Protein 4OH4 (pdb70)

Foldseek 3Di:
DDDDQDDFDDQVPDQAADADDVVQVCVQCVNVDPVQWDADDDQFTWGWGAGPVRFTKIKTKGDFDPPDDDQLLVLCCVALNRDDGPQAWHFRYWYDDDRITMTITRDAVQQFQLCVLAVDAEDVLLLQALLSNLSQLLCQAPVDAQHKDQQEDARNQWGAHDSGHTHGDRSSPMDGHHPVDFDAPQDYDPLQAQPVVVVPTHDSLRVLQSSLSNLLCSFQSDDQADDPQQVVHGSVRNLVVVVVPPNLNSGHPVHCVVDVVCSVLSVLSNVLSVLSNDNDSVSRDGSVVSSVSSVVSVD/DDDDLDDDDAAADEDEVVQVCVFCVNVDPVQWDDDDPFFTKGFGAGPVGQTKIKTKGPDPLLQVLCCVPLRGDDDPQAWHFHYWYDDDRTTMTITRDAVQQWQCSVLCVDQAPVLLLQQLLSNLSQLCCQQPVDAQHKDQQEDARNQWGQHPPRHTHGHRSSPIDGHGPVDFAAPHGYDPLQAQPVSVVGTHDSLSVLQSSLSRLLCSFQSDDQDDDVQQPHHGSVSNQVVCVVPPNLVSGHVVNCVVDVPCSVLSVLSNVLSVLSNDSPSVRRDHSVVSSVSSVVSVD/DVVVVVVVVVVVVVVD/DVVVVVVVVVVVVVVD

Structure (mmCIF, N/CA/C/O backbone):
data_4OH4
#
_entry.id   4OH4
#
_cell.length_a   62.915
_cell.length_b   80.139
_cell.length_c   79.623
_cell.angle_alpha   90.00
_cell.angle_beta   108.86
_cell.angle_gamma   90.00
#
_symmetry.space_group_name_H-M   'P 1 21 1'
#
loop_
_entity.id
_entity.type
_entity.pdbx_description
1 polymer 'Protein BRASSINOSTEROID INSENSITIVE 1'
2 polymer 'BRI1 kinase inhibitor 1'
3 non-polymer 'PHOSPHOAMINOPHOSPHONIC ACID-ADENYLATE ESTER'
4 water water
#
loop_
_atom_site.group_PDB
_atom_site.id
_atom_site.type_symbol
_atom_site.label_atom_id
_atom_site.label_alt_id
_atom_site.label_comp_id
_atom_site.label_asym_id
_atom_site.label_entity_id
_atom_site.label_seq_id
_atom_site.pdbx_PDB_ins_code
_atom_site.Cartn_x
_atom_site.Cartn_y
_atom_site.Cartn_z
_atom_site.occupancy
_atom_site.B_iso_or_equiv
_atom_site.auth_seq_id
_atom_site.auth_comp_id
_atom_site.auth_asym_id
_atom_site.auth_atom_id
_atom_site.pdbx_PDB_model_num
ATOM 1 N N . ASP A 1 13 ? -40.829 -5.838 85.915 1.00 66.90 852 ASP A N 1
ATOM 2 C CA . ASP A 1 13 ? -40.811 -4.376 85.863 1.00 68.48 852 ASP A CA 1
ATOM 3 C C . ASP A 1 13 ? -39.376 -3.805 85.850 1.00 63.60 852 ASP A C 1
ATOM 4 O O . ASP A 1 13 ? -38.706 -3.711 86.879 1.00 62.23 852 ASP A O 1
ATOM 9 N N . LEU A 1 14 ? -38.936 -3.401 84.666 1.00 45.98 853 LEU A N 1
ATOM 10 C CA . LEU A 1 14 ? -37.534 -3.190 84.386 1.00 39.91 853 LEU A CA 1
ATOM 11 C C . LEU A 1 14 ? -36.967 -1.946 85.049 1.00 41.38 853 LEU A C 1
ATOM 12 O O . LEU A 1 14 ? -37.435 -0.831 84.808 1.00 42.48 853 LEU A O 1
ATOM 17 N N . GLU A 1 15 ? -35.959 -2.149 85.893 1.00 39.12 854 GLU A N 1
ATOM 18 C CA . GLU A 1 15 ? -35.323 -1.043 86.599 1.00 39.44 854 GLU A CA 1
ATOM 19 C C . GLU A 1 15 ? -33.883 -0.808 86.134 1.00 35.56 854 GLU A C 1
ATOM 20 O O . GLU A 1 15 ? -33.106 -1.744 85.963 1.00 33.32 854 GLU A O 1
ATOM 26 N N . VAL A 1 16 ? -33.540 0.452 85.925 1.00 27.50 855 VAL A N 1
ATOM 27 C CA . VAL A 1 16 ? -32.162 0.834 85.668 1.00 24.79 855 VAL A CA 1
ATOM 28 C C . VAL A 1 16 ? -31.521 1.215 86.982 1.00 23.61 855 VAL A C 1
ATOM 29 O O . VAL A 1 16 ? -31.940 2.180 87.623 1.00 26.55 855 VAL A O 1
ATOM 33 N N . LEU A 1 17 ? -30.501 0.458 87.374 1.00 23.72 856 LEU A N 1
ATOM 34 C CA . LEU A 1 17 ? -29.956 0.531 88.728 1.00 22.82 856 LEU A CA 1
ATOM 35 C C . LEU A 1 17 ? -29.269 1.824 89.061 1.00 23.28 856 LEU A C 1
ATOM 36 O O . LEU A 1 17 ? -29.505 2.393 90.119 1.00 23.39 856 LEU A O 1
ATOM 41 N N . PHE A 1 18 ? -28.382 2.272 88.181 1.00 16.64 857 PHE A N 1
ATOM 42 C CA . PHE A 1 18 ? -27.577 3.432 88.505 1.00 17.54 857 PHE A CA 1
ATOM 43 C C . PHE A 1 18 ? -27.785 4.503 87.457 1.00 19.70 857 PHE A C 1
ATOM 44 O O . PHE A 1 18 ? -27.634 4.260 86.254 1.00 20.59 857 PHE A O 1
ATOM 52 N N . GLN A 1 19 ? -28.213 5.665 87.919 1.00 36.30 858 GLN A N 1
ATOM 53 C CA . GLN A 1 19 ? -28.527 6.769 87.032 1.00 41.12 858 GLN A CA 1
ATOM 54 C C . GLN A 1 19 ? -28.343 8.072 87.783 1.00 42.35 858 GLN A C 1
ATOM 55 O O . GLN A 1 19 ? -29.056 9.040 87.546 1.00 46.82 858 GLN A O 1
ATOM 61 N N . GLY A 1 20 ? -27.370 8.070 88.689 1.00 42.23 859 GLY A N 1
ATOM 62 C CA . GLY A 1 20 ? -27.077 9.200 89.547 1.00 42.91 859 GLY A CA 1
ATOM 63 C C . GLY A 1 20 ? -26.424 10.297 88.742 1.00 44.56 859 GLY A C 1
ATOM 64 O O . GLY A 1 20 ? -26.320 10.180 87.522 1.00 45.15 859 GLY A O 1
ATOM 65 N N . PRO A 1 21 ? -25.972 11.363 89.418 1.00 37.64 860 PRO A N 1
ATOM 66 C CA . PRO A 1 21 ? -25.341 12.508 88.749 1.00 36.67 860 PRO A CA 1
ATOM 67 C C . PRO A 1 21 ? -24.191 12.092 87.838 1.00 37.23 860 PRO A C 1
ATOM 68 O O . PRO A 1 21 ? -23.398 11.200 88.163 1.00 32.34 860 PRO A O 1
ATOM 72 N N . HIS A 1 22 ? -24.123 12.727 86.676 1.00 29.65 861 HIS A N 1
ATOM 73 C CA . HIS A 1 22 ? -22.980 12.555 85.811 1.00 28.57 861 HIS A CA 1
ATOM 74 C C . HIS A 1 22 ? -21.855 13.403 86.390 1.00 28.91 861 HIS A C 1
ATOM 75 O O . HIS A 1 22 ? -21.983 14.625 86.527 1.00 31.79 861 HIS A O 1
ATOM 82 N N . MET A 1 23 ? -20.763 12.734 86.746 1.00 32.61 862 MET A N 1
ATOM 83 C CA . MET A 1 23 ? -19.626 13.367 87.405 1.00 35.86 862 MET A CA 1
ATOM 84 C C . MET A 1 23 ? -19.129 14.593 86.679 1.00 36.38 862 MET A C 1
ATOM 85 O O . MET A 1 23 ? -18.829 15.583 87.314 1.00 36.70 862 MET A O 1
ATOM 90 N N . ALA A 1 24 ? -19.058 14.516 85.351 1.00 33.58 863 ALA A N 1
ATOM 91 C CA . ALA A 1 24 ? -18.454 15.575 84.536 1.00 36.29 863 ALA A CA 1
ATOM 92 C C . ALA A 1 24 ? -19.076 16.945 84.775 1.00 37.17 863 ALA A C 1
ATOM 93 O O . ALA A 1 24 ? -18.446 17.967 84.537 1.00 40.93 863 ALA A O 1
ATOM 95 N N . PHE A 1 25 ? -20.309 16.953 85.261 1.00 30.38 864 PHE A N 1
ATOM 96 C CA . PHE A 1 25 ? -21.042 18.196 85.462 1.00 31.37 864 PHE A CA 1
ATOM 97 C C . PHE A 1 25 ? -21.151 18.545 86.948 1.00 33.77 864 PHE A C 1
ATOM 98 O O . PHE A 1 25 ? -21.817 19.510 87.333 1.00 34.86 864 PHE A O 1
ATOM 106 N N . GLU A 1 26 ? -20.500 17.755 87.790 1.00 47.08 865 GLU A N 1
ATOM 107 C CA . GLU A 1 26 ? -20.623 17.960 89.225 1.00 47.33 865 GLU A CA 1
ATOM 108 C C . GLU A 1 26 ? -19.696 19.062 89.719 1.00 49.83 865 GLU A C 1
ATOM 109 O O . GLU A 1 26 ? -18.635 19.293 89.132 1.00 48.37 865 GLU A O 1
ATOM 115 N N . LYS A 1 27 ? -20.109 19.756 90.781 1.00 55.78 866 LYS A N 1
ATOM 116 C CA . LYS A 1 27 ? -19.206 20.675 91.459 1.00 56.37 866 LYS A CA 1
ATOM 117 C C . LYS A 1 27 ? -17.977 19.914 91.912 1.00 55.60 866 LYS A C 1
ATOM 118 O O . LYS A 1 27 ? -18.076 18.946 92.665 1.00 55.08 866 LYS A O 1
ATOM 124 N N . PRO A 1 28 ? -16.809 20.348 91.439 1.00 38.09 867 PRO A N 1
ATOM 125 C CA . PRO A 1 28 ? -15.550 19.704 91.808 1.00 35.43 867 PRO A CA 1
ATOM 126 C C . PRO A 1 28 ? -15.266 19.866 93.304 1.00 35.85 867 PRO A C 1
ATOM 127 O O . PRO A 1 28 ? -15.894 20.710 93.948 1.00 37.37 867 PRO A O 1
ATOM 131 N N . LEU A 1 29 ? -14.355 19.053 93.841 1.00 37.43 868 LEU A N 1
ATOM 132 C CA . LEU A 1 29 ? -13.912 19.184 95.228 1.00 39.02 868 LEU A CA 1
ATOM 133 C C . LEU A 1 29 ? -13.255 20.535 95.496 1.00 40.70 868 LEU A C 1
ATOM 134 O O . LEU A 1 29 ? -12.261 20.891 94.855 1.00 41.50 868 LEU A O 1
ATOM 139 N N . ARG A 1 30 ? -13.785 21.281 96.456 1.00 45.39 869 ARG A N 1
ATOM 140 C CA . ARG A 1 30 ? -13.147 22.537 96.826 1.00 48.19 869 ARG A CA 1
ATOM 141 C C . ARG A 1 30 ? -11.988 22.338 97.793 1.00 46.73 869 ARG A C 1
ATOM 142 O O . ARG A 1 30 ? -12.159 21.807 98.881 1.00 45.75 869 ARG A O 1
ATOM 150 N N . LYS A 1 31 ? -10.798 22.734 97.360 1.00 45.25 870 LYS A N 1
ATOM 151 C CA . LYS A 1 31 ? -9.639 22.818 98.239 1.00 47.03 870 LYS A CA 1
ATOM 152 C C . LYS A 1 31 ? -9.834 23.996 99.169 1.00 47.51 870 LYS A C 1
ATOM 153 O O . LYS A 1 31 ? -9.973 25.124 98.727 1.00 50.05 870 LYS A O 1
ATOM 159 N N . LEU A 1 32 ? -9.852 23.732 100.462 1.00 34.38 871 LEU A N 1
ATOM 160 C CA . LEU A 1 32 ? -10.178 24.760 101.437 1.00 36.17 871 LEU A CA 1
ATOM 161 C C . LEU A 1 32 ? -8.959 25.197 102.212 1.00 39.09 871 LEU A C 1
ATOM 162 O O . LEU A 1 32 ? -7.980 24.456 102.313 1.00 37.30 871 LEU A O 1
ATOM 167 N N . THR A 1 33 ? -9.022 26.415 102.740 1.00 41.94 872 THR A N 1
ATOM 168 C CA . THR A 1 33 ? -7.937 26.946 103.553 1.00 42.49 872 THR A CA 1
ATOM 169 C C . THR A 1 33 ? -8.100 26.468 104.986 1.00 41.36 872 THR A C 1
ATOM 170 O O . THR A 1 33 ? -9.224 26.383 105.510 1.00 39.01 872 THR A O 1
ATOM 174 N N . PHE A 1 34 ? -6.977 26.140 105.613 1.00 40.20 873 PHE A N 1
ATOM 175 C CA . PHE A 1 34 ? -7.017 25.612 106.966 1.00 40.08 873 PHE A CA 1
ATOM 176 C C . PHE A 1 34 ? -7.561 26.681 107.912 1.00 41.67 873 PHE A C 1
ATOM 177 O O . PHE A 1 34 ? -8.294 26.376 108.860 1.00 41.37 873 PHE A O 1
ATOM 185 N N . ALA A 1 35 ? -7.213 27.937 107.630 1.00 43.58 874 ALA A N 1
ATOM 186 C CA . ALA A 1 35 ? -7.620 29.055 108.471 1.00 45.46 874 ALA A CA 1
ATOM 187 C C . ALA A 1 35 ? -9.131 29.172 108.460 1.00 44.80 874 ALA A C 1
ATOM 188 O O . ALA A 1 35 ? -9.745 29.441 109.495 1.00 45.60 874 ALA A O 1
ATOM 190 N N . ASP A 1 36 ? -9.734 28.941 107.296 1.00 46.05 875 ASP A N 1
ATOM 191 C CA . ASP A 1 36 ? -11.190 29.015 107.178 1.00 45.40 875 ASP A CA 1
ATOM 192 C C . ASP A 1 36 ? -11.871 27.944 108.009 1.00 43.84 875 ASP A C 1
ATOM 193 O O . ASP A 1 36 ? -12.794 28.247 108.766 1.00 44.41 875 ASP A O 1
ATOM 198 N N . LEU A 1 37 ? -11.396 26.702 107.882 1.00 39.82 876 LEU A N 1
ATOM 199 C CA . LEU A 1 37 ? -11.891 25.591 108.702 1.00 38.68 876 LEU A CA 1
ATOM 200 C C . LEU A 1 37 ? -11.587 25.837 110.177 1.00 40.25 876 LEU A C 1
ATOM 201 O O . LEU A 1 37 ? -12.415 25.566 111.049 1.00 40.52 876 LEU A O 1
ATOM 206 N N . LEU A 1 38 ? -10.401 26.371 110.450 1.00 41.55 877 LEU A N 1
ATOM 207 C CA . LEU A 1 38 ? -10.039 26.741 111.818 1.00 43.41 877 LEU A CA 1
ATOM 208 C C . LEU A 1 38 ? -11.058 27.726 112.402 1.00 44.98 877 LEU A C 1
ATOM 209 O O . LEU A 1 38 ? -11.528 27.539 113.523 1.00 45.77 877 LEU A O 1
ATOM 214 N N . GLN A 1 39 ? -11.429 28.748 111.631 1.00 49.10 878 GLN A N 1
ATOM 215 C CA . GLN A 1 39 ? -12.336 29.784 112.142 1.00 52.42 878 GLN A CA 1
ATOM 216 C C . GLN A 1 39 ? -13.767 29.304 112.277 1.00 51.63 878 GLN A C 1
ATOM 217 O O . GLN A 1 39 ? -14.455 29.619 113.248 1.00 53.40 878 GLN A O 1
ATOM 223 N N . ALA A 1 40 ? -14.205 28.540 111.282 1.00 46.60 879 ALA A N 1
ATOM 224 C CA . ALA A 1 40 ? -15.592 28.130 111.187 1.00 45.77 879 ALA A CA 1
ATOM 225 C C . ALA A 1 40 ? -15.949 27.152 112.293 1.00 44.93 879 ALA A C 1
ATOM 226 O O . ALA A 1 40 ? -17.128 26.945 112.578 1.00 46.15 879 ALA A O 1
ATOM 228 N N . THR A 1 41 ? -14.931 26.548 112.904 1.00 43.74 880 THR A N 1
ATOM 229 C CA . THR A 1 41 ? -15.128 25.595 113.997 1.00 43.80 880 THR A CA 1
ATOM 230 C C . THR A 1 41 ? -14.721 26.195 115.338 1.00 46.91 880 THR A C 1
ATOM 231 O O . THR A 1 41 ? -14.622 25.476 116.341 1.00 46.67 880 THR A O 1
ATOM 235 N N . ASN A 1 42 ? -14.475 27.502 115.343 1.00 53.04 881 ASN A N 1
ATOM 236 C CA . ASN A 1 42 ? -14.036 28.218 116.542 1.00 55.39 881 ASN A CA 1
ATOM 237 C C . ASN A 1 42 ? -12.760 27.647 117.144 1.00 54.59 881 ASN A C 1
ATOM 238 O O . ASN A 1 42 ? -12.694 27.381 118.341 1.00 55.50 881 ASN A O 1
ATOM 243 N N . GLY A 1 43 ? -11.744 27.469 116.303 1.00 50.41 882 GLY A N 1
ATOM 244 C CA . GLY A 1 43 ? -10.488 26.895 116.748 1.00 49.17 882 GLY A CA 1
ATOM 245 C C . GLY A 1 43 ? -10.644 25.415 117.030 1.00 48.10 882 GLY A C 1
ATOM 246 O O . GLY A 1 43 ? -10.010 24.872 117.943 1.00 48.94 882 GLY A O 1
ATOM 247 N N . PHE A 1 44 ? -11.489 24.767 116.230 1.00 45.86 883 PHE A N 1
ATOM 248 C CA . PHE A 1 44 ? -11.820 23.360 116.417 1.00 44.70 883 PHE A CA 1
ATOM 249 C C . PHE A 1 44 ? -12.343 23.120 117.821 1.00 46.57 883 PHE A C 1
ATOM 250 O O . PHE A 1 44 ? -11.942 22.169 118.488 1.00 46.99 883 PHE A O 1
ATOM 258 N N . HIS A 1 45 ? -13.233 24.009 118.265 1.00 48.01 884 HIS A N 1
ATOM 259 C CA . HIS A 1 45 ? -13.709 24.016 119.648 1.00 50.36 884 HIS A CA 1
ATOM 260 C C . HIS A 1 45 ? -14.473 22.744 120.001 1.00 49.98 884 HIS A C 1
ATOM 261 O O . HIS A 1 45 ? -15.022 22.087 119.126 1.00 47.96 884 HIS A O 1
ATOM 268 N N . ASN A 1 46 ? -14.508 22.414 121.287 1.00 63.98 885 ASN A N 1
ATOM 269 C CA . ASN A 1 46 ? -15.157 21.193 121.758 1.00 63.96 885 ASN A CA 1
ATOM 270 C C . ASN A 1 46 ? -16.680 21.188 121.628 1.00 64.89 885 ASN A C 1
ATOM 271 O O . ASN A 1 46 ? -17.281 20.136 121.438 1.00 65.98 885 ASN A O 1
ATOM 276 N N . ASP A 1 47 ? -17.314 22.349 121.725 1.00 71.77 886 ASP A N 1
ATOM 277 C CA . ASP A 1 47 ? -18.765 22.376 121.587 1.00 73.49 886 ASP A CA 1
ATOM 278 C C . ASP A 1 47 ? -19.189 22.272 120.113 1.00 71.21 886 ASP A C 1
ATOM 279 O O . ASP A 1 47 ? -20.376 22.161 119.808 1.00 70.33 886 ASP A O 1
ATOM 284 N N . SER A 1 48 ? -18.202 22.300 119.213 1.00 66.47 887 SER A N 1
ATOM 285 C CA . SER A 1 48 ? -18.418 22.089 117.773 1.00 61.24 887 SER A CA 1
ATOM 286 C C . SER A 1 48 ? -18.232 20.627 117.361 1.00 60.02 887 SER A C 1
ATOM 287 O O . SER A 1 48 ? -18.572 20.227 116.243 1.00 58.64 887 SER A O 1
ATOM 290 N N . LEU A 1 49 ? -17.677 19.839 118.272 1.00 56.27 888 LEU A N 1
ATOM 291 C CA . LEU A 1 49 ? -17.372 18.441 118.015 1.00 52.44 888 LEU A CA 1
ATOM 292 C C . LEU A 1 49 ? -18.674 17.661 117.924 1.00 55.99 888 LEU A C 1
ATOM 293 O O . LEU A 1 49 ? -19.633 17.969 118.635 1.00 56.09 888 LEU A O 1
ATOM 298 N N . ILE A 1 50 ? -18.709 16.675 117.024 1.00 65.82 889 ILE A N 1
ATOM 299 C CA . ILE A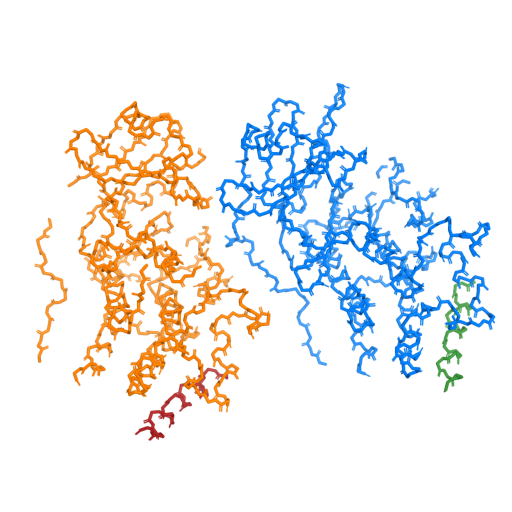 1 50 ? -19.849 15.773 116.878 1.00 65.08 889 ILE A CA 1
ATOM 300 C C . ILE A 1 50 ? -19.383 14.304 116.761 1.00 66.44 889 ILE A C 1
ATOM 301 O O . ILE A 1 50 ? -20.209 13.374 116.682 1.00 66.23 889 ILE A O 1
ATOM 306 N N . GLY A 1 51 ? -18.058 14.123 116.748 1.00 59.46 890 GLY A N 1
ATOM 307 C CA . GLY A 1 51 ? -17.421 12.822 116.626 1.00 56.90 890 GLY A CA 1
ATOM 308 C C . GLY A 1 51 ? -15.978 12.809 117.097 1.00 58.51 890 GLY A C 1
ATOM 309 O O . GLY A 1 51 ? -15.167 13.647 116.666 1.00 58.46 890 GLY A O 1
ATOM 310 N N . SER A 1 52 ? -15.646 11.832 117.945 1.00 81.59 891 SER A N 1
ATOM 311 C CA . SER A 1 52 ? -14.371 11.845 118.668 1.00 83.74 891 SER A CA 1
ATOM 312 C C . SER A 1 52 ? -13.653 10.502 118.685 1.00 85.30 891 SER A C 1
ATOM 313 O O . SER A 1 52 ? -14.238 9.479 119.071 1.00 86.02 891 SER A O 1
ATOM 316 N N . GLY A 1 53 ? -12.391 10.510 118.251 1.00 103.85 892 GLY A N 1
ATOM 317 C CA . GLY A 1 53 ? -11.476 9.437 118.597 1.00 104.71 892 GLY A CA 1
ATOM 318 C C . GLY A 1 53 ? -11.069 8.476 117.501 1.00 105.37 892 GLY A C 1
ATOM 319 O O . GLY A 1 53 ? -9.901 8.107 117.416 1.00 104.30 892 GLY A O 1
ATOM 320 N N . GLY A 1 54 ? -11.982 8.079 116.604 1.00 123.45 893 GLY A N 1
ATOM 321 C CA . GLY A 1 54 ? -11.715 6.989 115.651 1.00 121.22 893 GLY A CA 1
ATOM 322 C C . GLY A 1 54 ? -10.643 6.968 114.544 1.00 121.79 893 GLY A C 1
ATOM 323 O O . GLY A 1 54 ? -9.915 5.980 114.444 1.00 123.24 893 GLY A O 1
ATOM 324 N N . PHE A 1 55 ? -10.509 8.026 113.741 1.00 92.94 894 PHE A N 1
ATOM 325 C CA . PHE A 1 55 ? -9.288 8.326 113.003 1.00 92.58 894 PHE A CA 1
ATOM 326 C C . PHE A 1 55 ? -9.106 9.827 112.943 1.00 89.49 894 PHE A C 1
ATOM 327 O O . PHE A 1 55 ? -8.045 10.342 112.575 1.00 87.70 894 PHE A O 1
ATOM 335 N N . GLY A 1 56 ? -10.178 10.512 113.316 1.00 67.27 895 GLY A N 1
ATOM 336 C CA . GLY A 1 56 ? -10.128 11.924 113.600 1.00 66.95 895 GLY A CA 1
ATOM 337 C C . GLY A 1 56 ? -11.300 12.376 114.447 1.00 68.45 895 GLY A C 1
ATOM 338 O O . GLY A 1 56 ? -12.086 11.573 114.973 1.00 69.16 895 GLY A O 1
ATOM 339 N N . ASP A 1 57 ? -11.399 13.688 114.586 1.00 45.30 896 ASP A N 1
ATOM 340 C CA . ASP A 1 57 ? -12.534 14.302 115.227 1.00 46.93 896 ASP A CA 1
ATOM 341 C C . ASP A 1 57 ? -13.346 14.983 114.131 1.00 43.46 896 ASP A C 1
ATOM 342 O O . ASP A 1 57 ? -12.771 15.490 113.151 1.00 41.44 896 ASP A O 1
ATOM 347 N N . VAL A 1 58 ? -14.668 14.992 114.302 1.00 35.69 897 VAL A N 1
ATOM 348 C CA . VAL A 1 58 ? -15.568 15.585 113.336 1.00 34.41 897 VAL A CA 1
ATOM 349 C C . VAL A 1 58 ? -16.297 16.732 113.986 1.00 36.04 897 VAL A C 1
ATOM 350 O O . VAL A 1 58 ? -16.849 16.562 115.074 1.00 37.78 897 VAL A O 1
ATOM 354 N N . TYR A 1 59 ? -16.319 17.875 113.298 1.00 36.61 898 TYR A N 1
ATOM 355 C CA . TYR A 1 59 ? -16.910 19.089 113.820 1.00 38.68 898 TYR A CA 1
ATOM 356 C C . TYR A 1 59 ? -18.020 19.561 112.897 1.00 38.70 898 TYR A C 1
ATOM 357 O O . TYR A 1 59 ? -17.873 19.506 111.670 1.00 38.08 898 TYR A O 1
ATOM 366 N N . LYS A 1 60 ? -19.120 20.018 113.490 1.00 49.64 899 LYS A N 1
ATOM 367 C CA . LYS A 1 60 ? -20.219 20.622 112.758 1.00 48.27 899 LYS A CA 1
ATOM 368 C C . LYS A 1 60 ? -19.814 22.058 112.510 1.00 49.88 899 LYS A C 1
ATOM 369 O O . LYS A 1 60 ? -19.152 22.641 113.345 1.00 51.33 899 LYS A O 1
ATOM 375 N N . ALA A 1 61 ? -20.184 22.628 111.369 1.00 53.39 900 ALA A N 1
ATOM 376 C CA . ALA A 1 61 ? -19.840 24.021 111.086 1.00 53.76 900 ALA A CA 1
ATOM 377 C C . ALA A 1 61 ? -20.638 24.584 109.917 1.00 55.23 900 ALA A C 1
ATOM 378 O O . ALA A 1 61 ? -21.218 23.844 109.121 1.00 52.11 900 ALA A O 1
ATOM 380 N N . ILE A 1 62 ? -20.652 25.904 109.811 1.00 48.00 901 ILE A N 1
ATOM 381 C CA . ILE A 1 62 ? -21.237 26.558 108.656 1.00 49.38 901 ILE A CA 1
ATOM 382 C C . ILE A 1 62 ? -20.143 27.351 107.952 1.00 50.23 901 ILE A C 1
ATOM 383 O O . ILE A 1 62 ? -19.491 28.193 108.562 1.00 51.69 901 ILE A O 1
ATOM 388 N N . LEU A 1 63 ? -19.935 27.082 106.671 1.00 57.76 902 LEU A N 1
ATOM 389 C CA . LEU A 1 63 ? -18.874 27.765 105.943 1.00 57.84 902 LEU A CA 1
ATOM 390 C C . LEU A 1 63 ? -19.199 29.231 105.648 1.00 62.98 902 LEU A C 1
ATOM 391 O O . LEU A 1 63 ? -20.241 29.737 106.061 1.00 65.11 902 LEU A O 1
ATOM 396 N N . LYS A 1 64 ? -18.295 29.901 104.937 1.00 78.56 903 LYS A N 1
ATOM 397 C CA . LYS A 1 64 ? -18.458 31.309 104.581 1.00 83.03 903 LYS A CA 1
ATOM 398 C C . LYS A 1 64 ? -19.669 31.511 103.685 1.00 84.73 903 LYS A C 1
ATOM 399 O O . LYS A 1 64 ? -20.256 32.596 103.647 1.00 87.45 903 LYS A O 1
ATOM 405 N N . ASP A 1 65 ? -20.038 30.464 102.957 1.00 70.91 904 ASP A N 1
ATOM 406 C CA . ASP A 1 65 ? -21.142 30.556 102.011 1.00 70.91 904 ASP A CA 1
ATOM 407 C C . ASP A 1 65 ? -22.485 30.087 102.594 1.00 70.46 904 ASP A C 1
ATOM 408 O O . ASP A 1 65 ? -23.464 29.909 101.862 1.00 70.12 904 ASP A O 1
ATOM 413 N N . GLY A 1 66 ? -22.531 29.890 103.908 1.00 59.14 905 GLY A N 1
ATOM 414 C CA . GLY A 1 66 ? -23.750 29.443 104.557 1.00 60.26 905 GLY A CA 1
ATOM 415 C C . GLY A 1 66 ? -23.937 27.935 104.563 1.00 57.66 905 GLY A C 1
ATOM 416 O O . GLY A 1 66 ? -24.793 27.417 105.288 1.00 57.51 905 GLY A O 1
ATOM 417 N N . SER A 1 67 ? -23.139 27.219 103.772 1.00 55.21 906 SER A N 1
ATOM 418 C CA . SER A 1 67 ? -23.298 25.769 103.682 1.00 54.05 906 SER A CA 1
ATOM 419 C C . SER A 1 67 ? -22.915 25.059 104.977 1.00 51.30 906 SER A C 1
ATOM 420 O O . SER A 1 67 ? -21.839 25.282 105.539 1.00 51.27 906 SER A O 1
ATOM 423 N N . ALA A 1 68 ? -23.823 24.213 105.449 1.00 44.30 907 ALA A N 1
ATOM 424 C CA . ALA A 1 68 ? -23.590 23.418 106.646 1.00 43.92 907 ALA A CA 1
ATOM 425 C C . ALA A 1 68 ? -22.700 22.239 106.286 1.00 42.11 907 ALA A C 1
ATOM 426 O O . ALA A 1 68 ? -23.017 21.475 105.371 1.00 39.35 907 ALA A O 1
ATOM 428 N N . VAL A 1 69 ? -21.594 22.084 107.008 1.00 35.41 908 VAL A N 1
ATOM 429 C CA . VAL A 1 69 ? -20.664 21.013 106.702 1.00 33.12 908 VAL A CA 1
ATOM 430 C C . VAL A 1 69 ? -20.253 20.302 107.965 1.00 33.10 908 VAL A C 1
ATOM 431 O O . VAL A 1 69 ? -20.391 20.846 109.064 1.00 34.86 908 VAL A O 1
ATOM 435 N N . ALA A 1 70 ? -19.771 19.077 107.796 1.00 31.35 909 ALA A N 1
ATOM 436 C CA . ALA A 1 70 ? -19.088 18.335 108.845 1.00 31.35 909 ALA A CA 1
ATOM 437 C C . ALA A 1 70 ? -17.626 18.276 108.409 1.00 30.31 909 ALA A C 1
ATOM 438 O O . ALA A 1 70 ? -17.325 17.876 107.268 1.00 28.78 909 ALA A O 1
ATOM 440 N N . ILE A 1 71 ? -16.733 18.704 109.297 1.00 31.41 910 ILE A N 1
ATOM 441 C CA . ILE A 1 71 ? -15.310 18.775 109.010 1.00 31.01 910 ILE A CA 1
ATOM 442 C C . ILE A 1 71 ? -14.596 17.722 109.828 1.00 31.06 910 ILE A C 1
ATOM 443 O O . ILE A 1 71 ? -14.573 17.803 111.052 1.00 32.57 910 ILE A O 1
ATOM 448 N N . LYS A 1 72 ? -14.049 16.712 109.158 1.00 30.41 911 LYS A N 1
ATOM 449 C CA . LYS A 1 72 ? -13.308 15.656 109.838 1.00 31.17 911 LYS A CA 1
ATOM 450 C C . LYS A 1 72 ? -11.837 16.021 109.871 1.00 30.69 911 LYS A C 1
ATOM 451 O O . LYS A 1 72 ? -11.216 16.181 108.829 1.00 30.01 911 LYS A O 1
ATOM 457 N N . LYS A 1 73 ? -11.283 16.192 111.065 1.00 32.47 912 LYS A N 1
ATOM 458 C CA . LYS A 1 73 ? -9.875 16.559 111.203 1.00 33.58 912 LYS A CA 1
ATOM 459 C C . LYS A 1 73 ? -9.080 15.298 111.477 1.00 33.91 912 LYS A C 1
ATOM 460 O O . LYS A 1 73 ? -9.216 14.705 112.537 1.00 35.07 912 LYS A O 1
ATOM 466 N N . LEU A 1 74 ? -8.248 14.873 110.536 1.00 33.28 913 LEU A N 1
ATOM 467 C CA . LEU A 1 74 ? -7.545 13.602 110.721 1.00 37.03 913 LEU A CA 1
ATOM 468 C C . LEU A 1 74 ? -6.305 13.736 111.591 1.00 41.41 913 LEU A C 1
ATOM 469 O O . LEU A 1 74 ? -5.547 14.704 111.482 1.00 41.92 913 LEU A O 1
ATOM 474 N N . ILE A 1 75 ? -6.118 12.759 112.469 1.00 56.35 914 ILE A N 1
ATOM 475 C CA . ILE A 1 75 ? -5.006 12.768 113.413 1.00 62.10 914 ILE A CA 1
ATOM 476 C C . ILE A 1 75 ? -3.695 12.334 112.751 1.00 62.72 914 ILE A C 1
ATOM 477 O O . ILE A 1 75 ? -3.568 11.198 112.272 1.00 63.27 914 ILE A O 1
ATOM 482 N N . HIS A 1 76 ? -2.727 13.246 112.718 1.00 76.67 915 HIS A N 1
ATOM 483 C CA . HIS A 1 76 ? -1.420 12.953 112.143 1.00 79.93 915 HIS A CA 1
ATOM 484 C C . HIS A 1 76 ? -0.497 12.212 113.124 1.00 85.51 915 HIS A C 1
ATOM 485 O O . HIS A 1 76 ? -0.167 12.723 114.198 1.00 86.72 915 HIS A O 1
ATOM 492 N N . VAL A 1 77 ? -0.084 11.008 112.740 1.00 76.98 916 VAL A N 1
ATOM 493 C CA . VAL A 1 77 ? 0.828 10.195 113.542 1.00 82.13 916 VAL A CA 1
ATOM 494 C C . VAL A 1 77 ? 2.277 10.452 113.130 1.00 86.87 916 VAL A C 1
ATOM 495 O O . VAL A 1 77 ? 2.599 10.410 111.944 1.00 86.69 916 VAL A O 1
ATOM 499 N N . SER A 1 78 ? 3.145 10.711 114.106 1.00 101.40 917 SER A N 1
ATOM 500 C CA . SER A 1 78 ? 4.555 11.008 113.837 1.00 104.59 917 SER A CA 1
ATOM 501 C C . SER A 1 78 ? 5.229 9.945 112.965 1.00 104.65 917 SER A C 1
ATOM 502 O O . SER A 1 78 ? 5.119 8.747 113.229 1.00 105.71 917 SER A O 1
ATOM 505 N N . GLY A 1 79 ? 5.921 10.399 111.923 1.00 124.01 918 GLY A N 1
ATOM 506 C CA . GLY A 1 79 ? 6.601 9.508 111.000 1.00 124.92 918 GLY A CA 1
ATOM 507 C C . GLY A 1 79 ? 5.635 8.640 110.219 1.00 121.51 918 GLY A C 1
ATOM 508 O O . GLY A 1 79 ? 5.774 7.417 110.183 1.00 121.73 918 GLY A O 1
ATOM 509 N N . GLN A 1 80 ? 4.652 9.268 109.584 1.00 129.08 919 GLN A N 1
ATOM 510 C CA . GLN A 1 80 ? 3.617 8.510 108.896 1.00 125.90 919 GLN A CA 1
ATOM 511 C C . GLN A 1 80 ? 2.991 9.269 107.730 1.00 120.85 919 GLN A C 1
ATOM 512 O O . GLN A 1 80 ? 2.993 10.503 107.694 1.00 119.67 919 GLN A O 1
ATOM 518 N N . GLY A 1 81 ? 2.458 8.510 106.778 1.00 90.36 920 GLY A N 1
ATOM 519 C CA . GLY A 1 81 ? 1.762 9.077 105.645 1.00 84.35 920 GLY A CA 1
ATOM 520 C C . GLY A 1 81 ? 0.301 9.323 105.961 1.00 80.05 920 GLY A C 1
ATOM 521 O O . GLY A 1 81 ? -0.157 9.110 107.086 1.00 80.98 920 GLY A O 1
ATOM 522 N N . ASP A 1 82 ? -0.432 9.764 104.948 1.00 47.47 921 ASP A N 1
ATOM 523 C CA . ASP A 1 82 ? -1.817 10.180 105.108 1.00 43.99 921 ASP A CA 1
ATOM 524 C C . ASP A 1 82 ? -2.780 9.179 104.448 1.00 40.00 921 ASP A C 1
ATOM 525 O O . ASP A 1 82 ? -3.670 9.568 103.700 1.00 35.34 921 ASP A O 1
ATOM 530 N N . ARG A 1 83 ? -2.597 7.899 104.765 1.00 48.38 922 ARG A N 1
ATOM 531 C CA . ARG A 1 83 ? -3.322 6.804 104.135 1.00 46.16 922 ARG A CA 1
ATOM 532 C C . ARG A 1 83 ? -4.844 6.935 104.173 1.00 43.26 922 ARG A C 1
ATOM 533 O O . ARG A 1 83 ? -5.500 6.716 103.162 1.00 40.62 922 ARG A O 1
ATOM 541 N N . GLU A 1 84 ? -5.394 7.308 105.325 1.00 36.07 923 GLU A N 1
ATOM 542 C CA . GLU A 1 84 ? -6.840 7.465 105.473 1.00 34.49 923 GLU A CA 1
ATOM 543 C C . GLU A 1 84 ? -7.399 8.683 104.742 1.00 33.88 923 GLU A C 1
ATOM 544 O O . GLU A 1 84 ? -8.536 8.669 104.276 1.00 32.96 923 GLU A O 1
ATOM 550 N N . PHE A 1 85 ? -6.596 9.739 104.651 1.00 27.42 924 PHE A N 1
ATOM 551 C CA . PHE A 1 85 ? -6.962 10.910 103.866 1.00 26.55 924 PHE A CA 1
ATOM 552 C C . PHE A 1 85 ? -7.075 10.459 102.417 1.00 25.25 924 PHE A C 1
ATOM 553 O O . PHE A 1 85 ? -8.101 10.658 101.788 1.00 23.80 924 PHE A O 1
ATOM 561 N N . MET A 1 86 ? -6.041 9.805 101.901 1.00 29.97 925 MET A N 1
ATOM 562 C CA . MET A 1 86 ? -6.057 9.390 100.507 1.00 29.79 925 MET A CA 1
ATOM 563 C C . MET A 1 86 ? -7.170 8.377 100.204 1.00 27.72 925 MET A C 1
ATOM 564 O O . MET A 1 86 ? -7.785 8.437 99.148 1.00 26.19 925 MET A O 1
ATOM 569 N N . ALA A 1 87 ? -7.460 7.483 101.142 1.00 24.09 926 ALA A N 1
ATOM 570 C CA . ALA A 1 87 ? -8.506 6.495 100.924 1.00 22.13 926 ALA A CA 1
ATOM 571 C C . ALA A 1 87 ? -9.846 7.189 100.591 1.00 21.10 926 ALA A C 1
ATOM 572 O O . ALA A 1 87 ? -10.573 6.755 99.683 1.00 19.41 926 ALA A O 1
ATOM 574 N N . GLU A 1 88 ? -10.159 8.277 101.286 1.00 20.99 927 GLU A N 1
ATOM 575 C CA . GLU A 1 88 ? -11.402 8.974 100.994 1.00 20.05 927 GLU A CA 1
ATOM 576 C C . GLU A 1 88 ? -11.284 9.776 99.730 1.00 21.52 927 GLU A C 1
ATOM 577 O O . GLU A 1 88 ? -12.230 9.794 98.926 1.00 19.37 927 GLU A O 1
ATOM 583 N N . MET A 1 89 ? -10.135 10.421 99.526 1.00 22.40 928 MET A N 1
ATOM 584 C CA . MET A 1 89 ? -9.966 11.250 98.333 1.00 23.59 928 MET A CA 1
ATOM 585 C C . MET A 1 89 ? -10.060 10.429 97.038 1.00 21.57 928 MET A C 1
ATOM 586 O O . MET A 1 89 ? -10.663 10.883 96.064 1.00 20.56 928 MET A O 1
ATOM 591 N N . GLU A 1 90 ? -9.476 9.226 97.043 1.00 32.74 929 GLU A N 1
ATOM 592 C CA . GLU A 1 90 ? -9.486 8.355 95.870 1.00 33.46 929 GLU A CA 1
ATOM 593 C C . GLU A 1 90 ? -10.806 7.580 95.711 1.00 30.99 929 GLU A C 1
ATOM 594 O O . GLU A 1 90 ? -10.993 6.873 94.736 1.00 31.39 929 GLU A O 1
ATOM 600 N N . THR A 1 91 ? -11.711 7.678 96.668 1.00 17.35 930 THR A N 1
ATOM 601 C CA . THR A 1 91 ? -12.957 6.913 96.556 1.00 16.28 930 THR A CA 1
ATOM 602 C C . THR A 1 91 ? -14.155 7.813 96.578 1.00 15.99 930 THR A C 1
ATOM 603 O O . THR A 1 91 ? -14.623 8.209 95.526 1.00 15.68 930 THR A O 1
ATOM 607 N N . ILE A 1 92 ? -14.648 8.150 97.763 1.00 20.13 931 ILE A N 1
ATOM 608 C CA . ILE A 1 92 ? -15.822 9.001 97.863 1.00 18.86 931 ILE A CA 1
ATOM 609 C C . ILE A 1 92 ? -15.518 10.363 97.241 1.00 21.62 931 ILE A C 1
ATOM 610 O O . ILE A 1 92 ? -16.425 11.071 96.781 1.00 22.04 931 ILE A O 1
ATOM 615 N N . GLY A 1 93 ? -14.234 10.731 97.206 1.00 22.96 932 GLY A N 1
ATOM 616 C CA . GLY A 1 93 ? -13.837 12.009 96.637 1.00 23.88 932 GLY A CA 1
ATOM 617 C C . GLY A 1 93 ? -14.083 12.065 95.141 1.00 24.88 932 GLY A C 1
ATOM 618 O O . GLY A 1 93 ? -14.196 13.152 94.584 1.00 25.10 932 GLY A O 1
ATOM 619 N N . LYS A 1 94 ? -14.182 10.890 94.507 1.00 27.27 933 LYS A N 1
ATOM 620 C CA . LYS A 1 94 ? -14.338 10.766 93.051 1.00 28.72 933 LYS A CA 1
ATOM 621 C C . LYS A 1 94 ? -15.752 10.441 92.574 1.00 28.46 933 LYS A C 1
ATOM 622 O O . LYS A 1 94 ? -15.967 10.283 91.383 1.00 28.07 933 LYS A O 1
ATOM 628 N N . ILE A 1 95 ? -16.709 10.276 93.477 1.00 14.32 934 ILE A N 1
ATOM 629 C CA . ILE A 1 95 ? -18.003 9.772 93.056 1.00 14.63 934 ILE A CA 1
ATOM 630 C C . ILE A 1 95 ? -19.113 10.519 93.729 1.00 14.99 934 ILE A C 1
ATOM 631 O O . ILE A 1 95 ? -18.881 11.117 94.763 1.00 15.56 934 ILE A O 1
ATOM 636 N N . LYS A 1 96 ? -20.305 10.498 93.137 1.00 21.26 935 LYS A N 1
ATOM 637 C CA . LYS A 1 96 ? -21.505 11.064 93.756 1.00 21.86 935 LYS A CA 1
ATOM 638 C C . LYS A 1 96 ? -22.693 10.149 93.515 1.00 22.04 935 LYS A C 1
ATOM 639 O O . LYS A 1 96 ? -22.862 9.587 92.431 1.00 20.47 935 LYS A O 1
ATOM 645 N N . HIS A 1 97 ? -23.527 10.017 94.530 1.00 16.66 936 HIS A N 1
ATOM 646 C CA . HIS A 1 97 ? -24.756 9.268 94.383 1.00 17.88 936 HIS A CA 1
ATOM 647 C C . HIS A 1 97 ? -25.618 9.619 95.563 1.00 19.34 936 HIS A C 1
ATOM 648 O O . HIS A 1 97 ? -25.091 9.925 96.641 1.00 19.77 936 HIS A O 1
ATOM 655 N N . ARG A 1 98 ? -26.933 9.549 95.367 1.00 25.99 937 ARG A N 1
ATOM 656 C CA . ARG A 1 98 ? -27.888 9.999 96.372 1.00 29.44 937 ARG A CA 1
ATOM 657 C C . ARG A 1 98 ? -27.827 9.170 97.636 1.00 29.45 937 ARG A C 1
ATOM 658 O O . ARG A 1 98 ? -28.292 9.586 98.690 1.00 32.61 937 ARG A O 1
ATOM 666 N N . ASN A 1 99 ? -27.261 7.980 97.536 1.00 21.74 938 ASN A N 1
ATOM 667 C CA . ASN A 1 99 ? -27.074 7.187 98.736 1.00 19.34 938 ASN A CA 1
ATOM 668 C C . ASN A 1 99 ? -25.640 7.134 99.260 1.00 18.78 938 ASN A C 1
ATOM 669 O O . ASN A 1 99 ? -25.296 6.246 100.036 1.00 19.17 938 ASN A O 1
ATOM 674 N N . LEU A 1 100 ? -24.819 8.105 98.853 1.00 17.92 939 LEU A N 1
ATOM 675 C CA . LEU A 1 100 ? -23.467 8.256 99.399 1.00 16.06 939 LEU A CA 1
ATOM 676 C C . LEU A 1 100 ? -23.315 9.684 99.963 1.00 18.88 939 LEU A C 1
ATOM 677 O O . LEU A 1 100 ? -23.862 10.633 99.405 1.00 19.91 939 LEU A O 1
ATOM 682 N N . VAL A 1 101 ? -22.589 9.833 101.061 1.00 22.48 940 VAL A N 1
ATOM 683 C CA . VAL A 1 101 ? -22.308 11.150 101.627 1.00 23.16 940 VAL A CA 1
ATOM 684 C C . VAL A 1 101 ? -21.546 11.980 100.608 1.00 23.93 940 VAL A C 1
ATOM 685 O O . VAL A 1 101 ? -20.688 11.459 99.876 1.00 23.33 940 VAL A O 1
ATOM 689 N N . PRO A 1 102 ? -21.898 13.270 100.506 1.00 22.16 941 PRO A N 1
ATOM 690 C CA . PRO A 1 102 ? -21.199 14.158 99.578 1.00 21.53 941 PRO A CA 1
ATOM 691 C C . PRO A 1 102 ? -19.931 14.655 100.230 1.00 20.59 941 PRO A C 1
ATOM 692 O O . PRO A 1 102 ? -20.010 15.200 101.317 1.00 21.46 941 PRO A O 1
ATOM 696 N N . LEU A 1 103 ? -18.783 14.436 99.606 1.00 22.51 942 LEU A N 1
ATOM 697 C CA . LEU A 1 103 ? -17.565 15.031 100.096 1.00 24.48 942 LEU A CA 1
ATOM 698 C C . LEU A 1 103 ? -17.389 16.319 99.296 1.00 26.84 942 LEU A C 1
ATOM 699 O O . LEU A 1 103 ? -17.197 16.273 98.082 1.00 25.77 942 LEU A O 1
ATOM 704 N N . LEU A 1 104 ? -17.495 17.459 99.974 1.00 32.45 943 LEU A N 1
ATOM 705 C CA . LEU A 1 104 ? -17.545 18.745 99.294 1.00 33.44 943 LEU A CA 1
ATOM 706 C C . LEU A 1 104 ? -16.172 19.315 99.069 1.00 35.21 943 LEU A C 1
ATOM 707 O O . LEU A 1 104 ? -15.935 19.968 98.066 1.00 36.40 943 LEU A O 1
ATOM 712 N N . GLY A 1 105 ? -15.267 19.069 100.012 1.00 27.71 944 GLY A N 1
ATOM 713 C CA . GLY A 1 105 ? -13.912 19.568 99.906 1.00 28.62 944 GLY A CA 1
ATOM 714 C C . GLY A 1 105 ? -12.912 18.939 100.867 1.00 27.89 944 GLY A C 1
ATOM 715 O O . GLY A 1 105 ? -13.175 17.939 101.531 1.00 24.87 944 GLY A O 1
ATOM 716 N N . TYR A 1 106 ? -11.743 19.549 100.945 1.00 27.10 945 TYR A N 1
ATOM 717 C CA . TYR A 1 106 ? -10.691 19.012 101.779 1.00 28.54 945 TYR A CA 1
ATOM 718 C C . TYR A 1 106 ? -9.680 20.094 102.097 1.00 31.55 945 TYR A C 1
ATOM 719 O O . TYR A 1 106 ? -9.613 21.122 101.422 1.00 32.60 945 TYR A O 1
ATOM 728 N N . CYS A 1 107 ? -8.874 19.845 103.117 1.00 32.60 946 CYS A N 1
ATOM 729 C CA . CYS A 1 107 ? -7.739 20.703 103.393 1.00 32.31 946 CYS A CA 1
ATOM 730 C C . CYS A 1 107 ? -6.500 19.855 103.603 1.00 33.44 946 CYS A C 1
ATOM 731 O O . CYS A 1 107 ? -6.498 18.913 104.394 1.00 31.27 946 CYS A O 1
ATOM 734 N N . LYS A 1 108 ? -5.451 20.173 102.862 1.00 43.46 947 LYS A N 1
ATOM 735 C CA . LYS A 1 108 ? -4.194 19.454 102.993 1.00 44.84 947 LYS A CA 1
ATOM 736 C C . LYS A 1 108 ? -3.036 20.438 103.101 1.00 49.83 947 LYS A C 1
ATOM 737 O O . LYS A 1 108 ? -2.582 20.971 102.092 1.00 53.19 947 LYS A O 1
ATOM 743 N N . VAL A 1 109 ? -2.570 20.696 104.322 1.00 46.75 948 VAL A N 1
ATOM 744 C CA . VAL A 1 109 ? -1.428 21.587 104.533 1.00 49.05 948 VAL A CA 1
ATOM 745 C C . VAL A 1 109 ? -0.529 21.075 105.640 1.00 49.55 948 VAL A C 1
ATOM 746 O O . VAL A 1 109 ? -1.006 20.618 106.683 1.00 46.91 948 VAL A O 1
ATOM 750 N N . GLY A 1 110 ? 0.778 21.177 105.416 1.00 50.30 949 GLY A N 1
ATOM 751 C CA . GLY A 1 110 ? 1.747 20.626 106.340 1.00 50.83 949 GLY A CA 1
ATOM 752 C C . GLY A 1 110 ? 1.395 19.178 106.614 1.00 48.65 949 GLY A C 1
ATOM 753 O O . GLY A 1 110 ? 1.368 18.345 105.705 1.00 48.36 949 GLY A O 1
ATOM 754 N N . ASP A 1 111 ? 1.073 18.891 107.866 1.00 61.35 950 ASP A N 1
ATOM 755 C CA . ASP A 1 111 ? 0.711 17.544 108.260 1.00 59.01 950 ASP A CA 1
ATOM 756 C C . ASP A 1 111 ? -0.765 17.501 108.576 1.00 56.03 950 ASP A C 1
ATOM 757 O O . ASP A 1 111 ? -1.283 16.494 109.033 1.00 55.30 950 ASP A O 1
ATOM 762 N N . GLU A 1 112 ? -1.444 18.608 108.331 1.00 38.73 951 GLU A N 1
ATOM 763 C CA . GLU A 1 112 ? -2.885 18.648 108.515 1.00 36.60 951 GLU A CA 1
ATOM 764 C C . GLU A 1 112 ? -3.606 18.003 107.324 1.00 34.21 951 GLU A C 1
ATOM 765 O O . GLU A 1 112 ? -3.236 18.233 106.167 1.00 33.89 951 GLU A O 1
ATOM 771 N N . ARG A 1 113 ? -4.621 17.187 107.624 1.00 39.18 952 ARG A N 1
ATOM 772 C CA . ARG A 1 113 ? -5.467 16.546 106.614 1.00 34.14 952 ARG A CA 1
ATOM 773 C C . ARG A 1 113 ? -6.920 16.556 107.073 1.00 32.27 952 ARG A C 1
ATOM 774 O O . ARG A 1 113 ? -7.293 15.818 107.982 1.00 30.93 952 ARG A O 1
ATOM 782 N N . LEU A 1 114 ? -7.742 17.378 106.433 1.00 26.47 953 LEU A N 1
ATOM 783 C CA . LEU A 1 114 ? -9.132 17.541 106.838 1.00 25.17 953 LEU A CA 1
ATOM 784 C C . LEU A 1 114 ? -10.099 17.211 105.687 1.00 23.59 953 LEU A C 1
ATOM 785 O O . LEU A 1 114 ? -9.787 17.444 104.529 1.00 22.20 953 LEU A O 1
ATOM 790 N N . LEU A 1 115 ? -11.275 16.682 106.011 1.00 25.10 954 LEU A N 1
ATOM 791 C CA . LEU A 1 115 ? -12.220 16.268 104.978 1.00 24.07 954 LEU A CA 1
ATOM 792 C C . LEU A 1 115 ? -13.540 16.910 105.282 1.00 24.73 954 LEU A C 1
ATOM 793 O O . LEU A 1 115 ? -14.029 16.819 106.400 1.00 26.68 954 LEU A O 1
ATOM 798 N N . VAL A 1 116 ? -14.133 17.554 104.285 1.00 21.26 955 VAL A N 1
ATOM 799 C CA . VAL A 1 116 ? -15.334 18.343 104.540 1.00 23.31 955 VAL A CA 1
ATOM 800 C C . VAL A 1 116 ? -16.554 17.782 103.820 1.00 22.78 955 VAL A C 1
ATOM 801 O O . VAL A 1 116 ? -16.672 17.876 102.594 1.00 22.98 955 VAL A O 1
ATOM 805 N N . TYR A 1 117 ? -17.454 17.191 104.581 1.00 33.44 956 TYR A N 1
ATOM 806 C CA . TYR A 1 117 ? -18.635 16.595 104.004 1.00 33.14 956 TYR A CA 1
ATOM 807 C C . TYR A 1 117 ? -19.784 17.562 104.085 1.00 37.14 956 TYR A C 1
ATOM 808 O O . TYR A 1 117 ? -19.831 18.396 104.972 1.00 37.80 956 TYR A O 1
ATOM 817 N N . GLU A 1 118 ? -20.736 17.425 103.172 1.00 33.08 957 GLU A N 1
ATOM 818 C CA . GLU A 1 118 ? -22.011 18.094 103.345 1.00 36.24 957 GLU A CA 1
ATOM 819 C C . GLU A 1 118 ? -22.608 17.553 104.646 1.00 36.97 957 GLU A C 1
ATOM 820 O O . GLU A 1 118 ? -22.515 16.362 104.916 1.00 33.40 957 GLU A O 1
ATOM 826 N N . PHE A 1 119 ? -23.177 18.432 105.467 1.00 33.86 958 PHE A N 1
ATOM 827 C CA . PHE A 1 119 ? -23.752 18.011 106.742 1.00 35.51 958 PHE A CA 1
ATOM 828 C C . PHE A 1 119 ? -25.097 17.314 106.560 1.00 37.08 958 PHE A C 1
ATOM 829 O O . PHE A 1 119 ? -26.021 17.863 105.950 1.00 37.55 958 PHE A O 1
ATOM 837 N N . MET A 1 120 ? -25.210 16.117 107.120 1.00 36.02 959 MET A N 1
ATOM 838 C CA . MET A 1 120 ? -26.431 15.330 106.999 1.00 37.40 959 MET A CA 1
ATOM 839 C C . MET A 1 120 ? -27.298 15.523 108.230 1.00 41.36 959 MET A C 1
ATOM 840 O O . MET A 1 120 ? -26.950 15.072 109.316 1.00 40.24 959 MET A O 1
ATOM 845 N N . LYS A 1 121 ? -28.440 16.170 108.012 1.00 35.88 960 LYS A N 1
ATOM 846 C CA . LYS A 1 121 ? -29.299 16.720 109.068 1.00 41.30 960 LYS A CA 1
ATOM 847 C C . LYS A 1 121 ? -29.417 15.891 110.342 1.00 41.38 960 LYS A C 1
ATOM 848 O O . LYS A 1 121 ? -29.214 16.407 111.430 1.00 46.05 960 LYS A O 1
ATOM 854 N N . TYR A 1 122 ? -29.716 14.606 110.208 1.00 44.38 961 TYR A N 1
ATOM 855 C CA . TYR A 1 122 ? -29.958 13.766 111.380 1.00 45.39 961 TYR A CA 1
ATOM 856 C C . TYR A 1 122 ? -28.766 12.962 111.884 1.00 43.03 961 TYR A C 1
ATOM 857 O O . TYR A 1 122 ? -28.932 12.062 112.715 1.00 43.18 961 TYR A O 1
ATOM 866 N N . GLY A 1 123 ? -27.568 13.290 111.407 1.00 43.87 962 GLY A N 1
ATOM 867 C CA . GLY A 1 123 ? -26.385 12.560 111.828 1.00 42.50 962 GLY A CA 1
ATOM 868 C C . GLY A 1 123 ? -26.512 11.090 111.467 1.00 39.01 962 GLY A C 1
ATOM 869 O O . GLY A 1 123 ? -27.066 10.760 110.418 1.00 37.13 962 GLY A O 1
ATOM 870 N N . SER A 1 124 ? -26.036 10.198 112.331 1.00 38.51 963 SER A N 1
ATOM 871 C CA . SER A 1 124 ? -25.920 8.791 111.941 1.00 35.19 963 SER A CA 1
ATOM 872 C C . SER A 1 124 ? -27.102 7.958 112.383 1.00 38.68 963 SER A C 1
ATOM 873 O O . SER A 1 124 ? -27.769 8.289 113.371 1.00 42.10 963 SER A O 1
ATOM 876 N N . LEU A 1 125 ? -27.348 6.871 111.648 1.00 32.61 964 LEU A N 1
ATOM 877 C CA . LEU A 1 125 ? -28.432 5.938 111.946 1.00 35.19 964 LEU A CA 1
ATOM 878 C C . LEU A 1 125 ? -28.382 5.429 113.385 1.00 39.35 964 LEU A C 1
ATOM 879 O O . LEU A 1 125 ? -29.410 5.398 114.081 1.00 42.90 964 LEU A O 1
ATOM 884 N N . GLU A 1 126 ? -27.194 5.021 113.817 1.00 51.18 965 GLU A N 1
ATOM 885 C CA . GLU A 1 126 ? -26.995 4.524 115.176 1.00 56.53 965 GLU A CA 1
ATOM 886 C C . GLU A 1 126 ? -27.505 5.520 116.233 1.00 60.17 965 GLU A C 1
ATOM 887 O O . GLU A 1 126 ? -28.326 5.172 117.082 1.00 64.86 965 GLU A O 1
ATOM 893 N N . ASP A 1 127 ? -27.019 6.757 116.148 1.00 53.40 966 ASP A N 1
ATOM 894 C CA . ASP A 1 127 ? -27.458 7.855 117.005 1.00 57.34 966 ASP A CA 1
ATOM 895 C C . ASP A 1 127 ? -28.979 7.968 117.063 1.00 62.01 966 ASP A C 1
ATOM 896 O O . ASP A 1 127 ? -29.548 8.227 118.124 1.00 67.83 966 ASP A O 1
ATOM 901 N N . VAL A 1 128 ? -29.632 7.750 115.923 1.00 50.13 967 VAL A N 1
ATOM 902 C CA . VAL A 1 128 ? -31.077 7.926 115.811 1.00 54.30 967 VAL A CA 1
ATOM 903 C C . VAL A 1 128 ? -31.886 6.726 116.296 1.00 57.86 967 VAL A C 1
ATOM 904 O O . VAL A 1 128 ? -32.852 6.873 117.060 1.00 62.40 967 VAL A O 1
ATOM 908 N N . LEU A 1 129 ? -31.477 5.540 115.864 1.00 60.31 968 LEU A N 1
ATOM 909 C CA . LEU A 1 129 ? -32.214 4.309 116.141 1.00 62.90 968 LEU A CA 1
ATOM 910 C C . LEU A 1 129 ? -32.244 3.945 117.620 1.00 67.93 968 LEU A C 1
ATOM 911 O O . LEU A 1 129 ? -33.013 3.075 118.034 1.00 73.04 968 LEU A O 1
ATOM 916 N N . HIS A 1 130 ? -31.417 4.610 118.420 1.00 90.80 969 HIS A N 1
ATOM 917 C CA . HIS A 1 130 ? -31.326 4.285 119.844 1.00 95.84 969 HIS A CA 1
ATOM 918 C C . HIS A 1 130 ? -31.748 5.442 120.761 1.00 100.83 969 HIS A C 1
ATOM 919 O O . HIS A 1 130 ? -32.518 5.251 121.702 1.00 107.87 969 HIS A O 1
ATOM 926 N N . ASP A 1 131 ? -31.256 6.640 120.470 1.00 104.27 970 ASP A N 1
ATOM 927 C CA . ASP A 1 131 ? -31.656 7.828 121.210 1.00 108.32 970 ASP A CA 1
ATOM 928 C C . ASP A 1 131 ? -32.542 8.715 120.341 1.00 108.97 970 ASP A C 1
ATOM 929 O O . ASP A 1 131 ? -33.767 8.676 120.440 1.00 115.15 970 ASP A O 1
ATOM 934 N N . LYS A 1 138 ? -37.642 9.795 114.931 1.00 86.18 977 LYS A N 1
ATOM 935 C CA . LYS A 1 138 ? -38.591 8.690 115.051 1.00 91.84 977 LYS A CA 1
ATOM 936 C C . LYS A 1 138 ? -38.740 7.845 113.763 1.00 88.57 977 LYS A C 1
ATOM 937 O O . LYS A 1 138 ? -39.191 8.333 112.721 1.00 85.80 977 LYS A O 1
ATOM 943 N N . LEU A 1 139 ? -38.366 6.568 113.850 1.00 69.11 978 LEU A N 1
ATOM 944 C CA . LEU A 1 139 ? -38.327 5.695 112.678 1.00 63.61 978 LEU A CA 1
ATOM 945 C C . LEU A 1 139 ? -39.419 4.612 112.627 1.00 66.66 978 LEU A C 1
ATOM 946 O O . LEU A 1 139 ? -39.328 3.576 113.296 1.00 67.45 978 LEU A O 1
ATOM 951 N N . ASN A 1 140 ? -40.437 4.848 111.808 1.00 75.78 979 ASN A N 1
ATOM 952 C CA . ASN A 1 140 ? -41.448 3.832 111.525 1.00 80.09 979 ASN A CA 1
ATOM 953 C C . ASN A 1 140 ? -40.915 2.832 110.506 1.00 75.64 979 ASN A C 1
ATOM 954 O O . ASN A 1 140 ? -39.809 3.004 109.983 1.00 69.75 979 ASN A O 1
ATOM 959 N N . TRP A 1 141 ? -41.695 1.798 110.211 1.00 79.54 980 TRP A N 1
ATOM 960 C CA . TRP A 1 141 ? -41.242 0.768 109.281 1.00 76.75 980 TRP A CA 1
ATOM 961 C C . TRP A 1 141 ? -40.946 1.287 107.875 1.00 71.53 980 TRP A C 1
ATOM 962 O O . TRP A 1 141 ? -39.849 1.095 107.35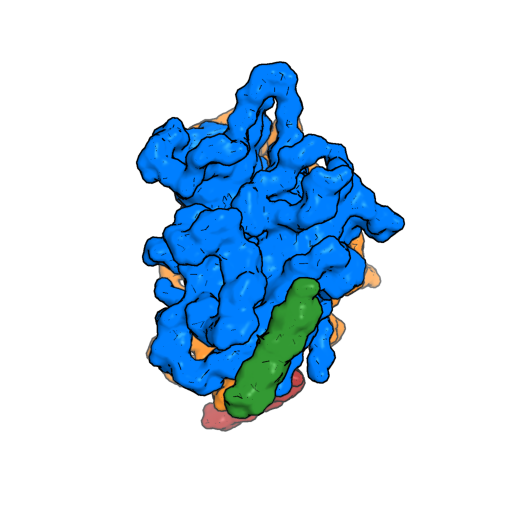0 1.00 66.72 980 TRP A O 1
ATOM 973 N N . SER A 1 142 ? -41.942 1.934 107.280 1.00 60.86 981 SER A N 1
ATOM 974 C CA . SER A 1 142 ? -41.823 2.514 105.955 1.00 58.22 981 SER A CA 1
ATOM 975 C C . SER A 1 142 ? -40.552 3.342 105.863 1.00 54.13 981 SER A C 1
ATOM 976 O O . SER A 1 142 ? -39.857 3.329 104.840 1.00 48.71 981 SER A O 1
ATOM 979 N N . THR A 1 143 ? -40.260 4.049 106.951 1.00 60.06 982 THR A N 1
ATOM 980 C CA . THR A 1 143 ? -39.066 4.868 107.060 1.00 57.21 982 THR A CA 1
ATOM 981 C C . THR A 1 143 ? -37.811 4.006 107.128 1.00 52.92 982 THR A C 1
ATOM 982 O O . THR A 1 143 ? -36.841 4.272 106.422 1.00 49.81 982 THR A O 1
ATOM 986 N N . ARG A 1 144 ? -37.838 2.973 107.969 1.00 49.68 983 ARG A N 1
ATOM 987 C CA . ARG A 1 144 ? -36.716 2.047 108.079 1.00 45.32 983 ARG A CA 1
ATOM 988 C C . ARG A 1 144 ? -36.529 1.220 106.806 1.00 45.02 983 ARG A C 1
ATOM 989 O O . ARG A 1 144 ? -35.390 0.895 106.435 1.00 41.01 983 ARG A O 1
ATOM 997 N N . ARG A 1 145 ? -37.626 0.874 106.136 1.00 51.78 984 ARG A N 1
ATOM 998 C CA . ARG A 1 145 ? -37.509 0.126 104.890 1.00 50.86 984 ARG A CA 1
ATOM 999 C C . ARG A 1 145 ? -36.707 0.951 103.883 1.00 45.20 984 ARG A C 1
ATOM 1000 O O . ARG A 1 145 ? -35.780 0.455 103.269 1.00 40.57 984 ARG A O 1
ATOM 1008 N N . LYS A 1 146 ? -37.072 2.220 103.750 1.00 49.71 985 LYS A N 1
ATOM 1009 C CA . LYS A 1 146 ? -36.424 3.139 102.841 1.00 46.34 985 LYS A CA 1
ATOM 1010 C C . LYS A 1 146 ? -34.920 3.252 103.155 1.00 42.82 985 LYS A C 1
ATOM 1011 O O . LYS A 1 146 ? -34.078 3.398 102.253 1.00 38.95 985 LYS A O 1
ATOM 1017 N N . ILE A 1 147 ? -34.593 3.171 104.440 1.00 42.28 986 ILE A N 1
ATOM 1018 C CA . ILE A 1 147 ? -33.214 3.307 104.895 1.00 38.32 986 ILE A CA 1
ATOM 1019 C C . ILE A 1 147 ? -32.368 2.103 104.506 1.00 34.81 986 ILE A C 1
ATOM 1020 O O . ILE A 1 147 ? -31.226 2.264 104.070 1.00 30.86 986 ILE A O 1
ATOM 1025 N N . ALA A 1 148 ? -32.942 0.910 104.628 1.00 37.29 987 ALA A N 1
ATOM 1026 C CA . ALA A 1 148 ? -32.235 -0.313 104.267 1.00 36.14 987 ALA A CA 1
ATOM 1027 C C . ALA A 1 148 ? -32.040 -0.370 102.764 1.00 35.04 987 ALA A C 1
ATOM 1028 O O . ALA A 1 148 ? -31.013 -0.821 102.277 1.00 32.17 987 ALA A O 1
ATOM 1030 N N . ILE A 1 149 ? -33.038 0.093 102.029 1.00 34.99 988 ILE A N 1
ATOM 1031 C CA . ILE A 1 149 ? -32.980 0.049 100.576 1.00 32.78 988 ILE A CA 1
ATOM 1032 C C . ILE A 1 149 ? -31.939 1.028 100.034 1.00 28.76 988 ILE A C 1
ATOM 1033 O O . ILE A 1 149 ? -31.098 0.659 99.241 1.00 28.29 988 ILE A O 1
ATOM 1038 N N . GLY A 1 150 ? -31.993 2.268 100.489 1.00 28.98 989 GLY A N 1
ATOM 1039 C CA . GLY A 1 150 ? -31.052 3.276 100.063 1.00 28.98 989 GLY A CA 1
ATOM 1040 C C . GLY A 1 150 ? -29.627 2.924 100.438 1.00 25.78 989 GLY A C 1
ATOM 1041 O O . GLY A 1 150 ? -28.705 3.236 99.701 1.00 23.15 989 GLY A O 1
ATOM 1042 N N . SER A 1 151 ? -29.437 2.270 101.579 1.00 33.09 990 SER A N 1
ATOM 1043 C CA . SER A 1 151 ? -28.091 1.958 102.027 1.00 30.06 990 SER A CA 1
ATOM 1044 C C . SER A 1 151 ? -27.553 0.784 101.221 1.00 29.02 990 SER A C 1
ATOM 1045 O O . SER A 1 151 ? -26.353 0.667 100.990 1.00 27.43 990 SER A O 1
ATOM 1048 N N . ALA A 1 152 ? -28.468 -0.069 100.780 1.00 20.55 991 ALA A N 1
ATOM 1049 C CA . ALA A 1 152 ? -28.140 -1.171 99.884 1.00 19.89 991 ALA A CA 1
ATOM 1050 C C . ALA A 1 152 ? -27.741 -0.629 98.513 1.00 17.62 991 ALA A C 1
ATOM 1051 O O . ALA A 1 152 ? -26.811 -1.116 97.894 1.00 15.73 991 ALA A O 1
ATOM 1053 N N . ARG A 1 153 ? -28.441 0.394 98.050 1.00 25.92 992 ARG A N 1
ATOM 1054 C CA . ARG A 1 153 ? -28.127 1.014 96.768 1.00 25.81 992 ARG A CA 1
ATOM 1055 C C . ARG A 1 153 ? -26.750 1.688 96.784 1.00 22.92 992 ARG A C 1
ATOM 1056 O O . ARG A 1 153 ? -26.003 1.612 95.816 1.00 19.96 992 ARG A O 1
ATOM 1064 N N . GLY A 1 154 ? -26.428 2.349 97.889 1.00 17.65 993 GLY A N 1
ATOM 1065 C CA . GLY A 1 154 ? -25.133 2.985 98.060 1.00 15.82 993 GLY A CA 1
ATOM 1066 C C . GLY A 1 154 ? -23.982 1.993 97.993 1.00 14.62 993 GLY A C 1
ATOM 1067 O O . GLY A 1 154 ? -22.987 2.215 97.307 1.00 13.40 993 GLY A O 1
ATOM 1068 N N . LEU A 1 155 ? -24.146 0.864 98.655 1.00 17.05 994 LEU A N 1
ATOM 1069 C CA . LEU A 1 155 ? -23.101 -0.135 98.704 1.00 16.92 994 LEU A CA 1
ATOM 1070 C C . LEU A 1 155 ? -22.949 -0.807 97.359 1.00 16.48 994 LEU A C 1
ATOM 1071 O O . LEU A 1 155 ? -21.828 -1.070 96.906 1.00 15.04 994 LEU A O 1
ATOM 1076 N N . ALA A 1 156 ? -24.092 -1.088 96.731 1.00 10.86 995 ALA A N 1
ATOM 1077 C CA . ALA A 1 156 ? -24.153 -1.645 95.407 1.00 10.71 995 ALA A CA 1
ATOM 1078 C C . ALA A 1 156 ? -23.411 -0.778 94.397 1.00 9.56 995 ALA A C 1
ATOM 1079 O O . ALA A 1 156 ? -22.684 -1.300 93.538 1.00 9.22 995 ALA A O 1
ATOM 1081 N N . PHE A 1 157 ? -23.590 0.532 94.494 1.00 12.43 996 PHE A N 1
ATOM 1082 C CA . PHE A 1 157 ? -22.860 1.476 93.646 1.00 11.64 996 PHE A CA 1
ATOM 1083 C C . PHE A 1 157 ? -21.357 1.223 93.785 1.00 11.10 996 PHE A C 1
ATOM 1084 O O . PHE A 1 157 ? -20.642 1.116 92.789 1.00 10.87 996 PHE A O 1
ATOM 1092 N N . LEU A 1 158 ? -20.888 1.152 95.023 1.00 10.56 997 LEU A N 1
ATOM 1093 C CA . LEU A 1 158 ? -19.463 0.939 95.291 1.00 10.25 997 LEU A CA 1
ATOM 1094 C C . LEU A 1 158 ? -18.941 -0.336 94.634 1.00 11.37 997 LEU A C 1
ATOM 1095 O O . LEU A 1 158 ? -17.838 -0.350 94.079 1.00 10.93 997 LEU A O 1
ATOM 1100 N N . HIS A 1 159 ? -19.758 -1.392 94.661 1.00 10.56 998 HIS A N 1
ATOM 1101 C CA . HIS A 1 159 ? -19.283 -2.703 94.222 1.00 11.24 998 HIS A CA 1
ATOM 1102 C C . HIS A 1 159 ? -19.469 -2.934 92.758 1.00 11.53 998 HIS A C 1
ATOM 1103 O O . HIS A 1 159 ? -18.717 -3.696 92.150 1.00 11.84 998 HIS A O 1
ATOM 1110 N N . HIS A 1 160 ? -20.527 -2.351 92.205 1.00 10.89 999 HIS A N 1
ATOM 1111 C CA . HIS A 1 160 ? -20.964 -2.744 90.877 1.00 11.51 999 HIS A CA 1
ATOM 1112 C C . HIS A 1 160 ? -20.841 -1.599 89.876 1.00 11.44 999 HIS A C 1
ATOM 1113 O O . HIS A 1 160 ? -20.680 -1.850 88.682 1.00 11.10 999 HIS A O 1
ATOM 1120 N N . ASN A 1 161 ? -20.910 -0.358 90.346 1.00 11.27 1000 ASN A N 1
ATOM 1121 C CA . ASN A 1 161 ? -20.900 0.764 89.411 1.00 11.50 1000 ASN A CA 1
ATOM 1122 C C . ASN A 1 161 ? -19.568 1.529 89.419 1.00 12.89 1000 ASN A C 1
ATOM 1123 O O . ASN A 1 161 ? -19.416 2.573 88.783 1.00 12.80 1000 ASN A O 1
ATOM 1128 N N . CYS A 1 162 ? -18.595 0.998 90.151 1.00 13.13 1001 CYS A N 1
ATOM 1129 C CA . CYS A 1 162 ? -17.282 1.604 90.202 1.00 13.10 1001 CYS A CA 1
ATOM 1130 C C . CYS A 1 162 ? -16.255 0.619 89.678 1.00 13.50 1001 CYS A C 1
ATOM 1131 O O . CYS A 1 162 ? -16.271 -0.573 90.038 1.00 13.56 1001 CYS A O 1
ATOM 1134 N N . SER A 1 163 ? -15.355 1.123 88.845 1.00 15.51 1002 SER A N 1
ATOM 1135 C CA . SER A 1 163 ? -14.271 0.312 88.340 1.00 18.20 1002 SER A CA 1
ATOM 1136 C C . SER A 1 163 ? -12.964 1.113 88.351 1.00 18.64 1002 SER A C 1
ATOM 1137 O O . SER A 1 163 ? -12.860 2.142 87.676 1.00 19.59 1002 SER A O 1
ATOM 1140 N N . PRO A 1 164 ? -11.975 0.659 89.134 1.00 18.39 1003 PRO A N 1
ATOM 1141 C CA . PRO A 1 164 ? -12.006 -0.502 90.053 1.00 18.18 1003 PRO A CA 1
ATOM 1142 C C . PRO A 1 164 ? -13.087 -0.448 91.140 1.00 17.28 1003 PRO A C 1
ATOM 1143 O O . PRO A 1 164 ? -13.592 0.620 91.451 1.00 15.88 1003 PRO A O 1
ATOM 1147 N N . HIS A 1 165 ? -13.464 -1.607 91.680 1.00 13.19 1004 HIS A N 1
ATOM 1148 C CA . HIS A 1 165 ? -14.547 -1.664 92.654 1.00 12.34 1004 HIS A CA 1
ATOM 1149 C C . HIS A 1 165 ? -14.082 -1.030 93.931 1.00 12.42 1004 HIS A C 1
ATOM 1150 O O . HIS A 1 165 ? -12.897 -1.061 94.248 1.00 13.99 1004 HIS A O 1
ATOM 1157 N N . ILE A 1 166 ? -15.021 -0.499 94.705 1.00 10.00 1005 ILE A N 1
ATOM 1158 C CA . ILE A 1 166 ? -14.663 -0.020 96.029 1.00 10.60 1005 ILE A CA 1
ATOM 1159 C C . ILE A 1 166 ? -15.148 -0.970 97.123 1.00 11.40 1005 ILE A C 1
ATOM 1160 O O . ILE A 1 166 ? -16.330 -1.326 97.177 1.00 10.54 1005 ILE A O 1
ATOM 1165 N N . ILE A 1 167 ? -14.240 -1.367 98.004 1.00 14.85 1006 ILE A N 1
ATOM 1166 C CA . ILE A 1 167 ? -14.633 -2.119 99.171 1.00 15.28 1006 ILE A CA 1
ATOM 1167 C C . ILE A 1 167 ? -14.547 -1.183 100.338 1.00 16.32 1006 ILE A C 1
ATOM 1168 O O . ILE A 1 167 ? -13.474 -0.640 100.655 1.00 16.89 1006 ILE A O 1
ATOM 1173 N N . HIS A 1 168 ? -15.700 -0.983 100.965 1.00 12.95 1007 HIS A N 1
ATOM 1174 C CA . HIS A 1 168 ? -15.831 -0.002 102.010 1.00 13.44 1007 HIS A CA 1
ATOM 1175 C C . HIS A 1 168 ? -15.025 -0.399 103.253 1.00 15.57 1007 HIS A C 1
ATOM 1176 O O . HIS A 1 168 ? -14.350 0.442 103.857 1.00 15.03 1007 HIS A O 1
ATOM 1183 N N . ARG A 1 169 ? -15.143 -1.672 103.631 1.00 21.97 1008 ARG A N 1
ATOM 1184 C CA . ARG A 1 169 ? -14.456 -2.278 104.800 1.00 22.96 1008 ARG A CA 1
ATOM 1185 C C . ARG A 1 169 ? -14.933 -1.889 106.201 1.00 24.00 1008 ARG A C 1
ATOM 1186 O O . ARG A 1 169 ? -14.391 -2.374 107.171 1.00 25.80 1008 ARG A O 1
ATOM 1194 N N . ASP A 1 170 ? -15.939 -1.034 106.318 1.00 24.41 1009 ASP A N 1
ATOM 1195 C CA . ASP A 1 170 ? -16.417 -0.684 107.647 1.00 23.95 1009 ASP A CA 1
ATOM 1196 C C . ASP A 1 170 ? -17.879 -0.263 107.663 1.00 25.12 1009 ASP A C 1
ATOM 1197 O O . ASP A 1 170 ? -18.244 0.701 108.335 1.00 26.46 1009 ASP A O 1
ATOM 1202 N N . MET A 1 171 ? -18.715 -0.997 106.938 1.00 29.24 1010 MET A N 1
ATOM 1203 C CA . MET A 1 171 ? -20.135 -0.704 106.957 1.00 31.37 1010 MET A CA 1
ATOM 1204 C C . MET A 1 171 ? -20.710 -0.965 108.372 1.00 33.90 1010 MET A C 1
ATOM 1205 O O . MET A 1 171 ? -20.513 -2.035 108.944 1.00 35.53 1010 MET A O 1
ATOM 1210 N N . LYS A 1 172 ? -21.379 0.034 108.939 1.00 22.31 1011 LYS A N 1
ATOM 1211 C CA . LYS A 1 172 ? -22.014 -0.094 110.252 1.00 25.86 1011 LYS A CA 1
ATOM 1212 C C . LYS A 1 172 ? -23.067 1.005 110.420 1.00 27.89 1011 LYS A C 1
ATOM 1213 O O . LYS A 1 172 ? -23.171 1.911 109.587 1.00 25.55 1011 LYS A O 1
ATOM 1219 N N . SER A 1 173 ? -23.857 0.948 111.479 1.00 33.01 1012 SER A N 1
ATOM 1220 C CA . SER A 1 173 ? -24.989 1.869 111.522 1.00 35.86 1012 SER A CA 1
ATOM 1221 C C . SER A 1 173 ? -24.529 3.273 111.862 1.00 35.31 1012 SER A C 1
ATOM 1222 O O . SER A 1 173 ? -25.286 4.222 111.723 1.00 37.99 1012 SER A O 1
ATOM 1225 N N . SER A 1 174 ? -23.283 3.414 112.288 1.00 37.01 1013 SER A N 1
ATOM 1226 C CA . SER A 1 174 ? -22.755 4.744 112.533 1.00 37.82 1013 SER A CA 1
ATOM 1227 C C . SER A 1 174 ? -22.196 5.343 111.252 1.00 36.50 1013 SER A C 1
ATOM 1228 O O . SER A 1 174 ? -21.989 6.555 111.171 1.00 37.16 1013 SER A O 1
ATOM 1231 N N . ASN A 1 175 ? -21.960 4.493 110.251 1.00 33.42 1014 ASN A N 1
ATOM 1232 C CA . ASN A 1 175 ? -21.489 4.949 108.944 1.00 29.85 1014 ASN A CA 1
ATOM 1233 C C . ASN A 1 175 ? -22.612 5.004 107.925 1.00 29.50 1014 ASN A C 1
ATOM 1234 O O . ASN A 1 175 ? -22.378 5.043 106.714 1.00 25.85 1014 ASN A O 1
ATOM 1239 N N . VAL A 1 176 ? -23.839 4.985 108.433 1.00 27.74 1015 VAL A N 1
ATOM 1240 C CA . VAL A 1 176 ? -24.983 5.308 107.616 1.00 27.53 1015 VAL A CA 1
ATOM 1241 C C . VAL A 1 176 ? -25.611 6.584 108.141 1.00 30.20 1015 VAL A C 1
ATOM 1242 O O . VAL A 1 176 ? -26.273 6.585 109.173 1.00 35.36 1015 VAL A O 1
ATOM 1246 N N . LEU A 1 177 ? -25.386 7.670 107.429 1.00 23.08 1016 LEU A N 1
ATOM 1247 C CA . LEU A 1 177 ? -25.941 8.969 107.785 1.00 27.69 1016 LEU A CA 1
ATOM 1248 C C . LEU A 1 177 ? -27.368 9.117 107.245 1.00 29.14 1016 LEU A C 1
ATOM 1249 O O . LEU A 1 177 ? -27.783 8.384 106.334 1.00 27.07 1016 LEU A O 1
ATOM 1254 N N . LEU A 1 178 ? -28.116 10.063 107.811 1.00 29.18 1017 LEU A N 1
ATOM 1255 C CA . LEU A 1 178 ? -29.488 10.303 107.387 1.00 32.09 1017 LEU A CA 1
ATOM 1256 C C . LEU A 1 178 ? -29.703 11.772 107.063 1.00 34.23 1017 LEU A C 1
ATOM 1257 O O . LEU A 1 178 ? -29.529 12.621 107.915 1.00 37.37 1017 LEU A O 1
ATOM 1262 N N . ASP A 1 179 ? -30.102 12.082 105.841 1.00 40.45 1018 ASP A N 1
ATOM 1263 C CA . ASP A 1 179 ? -30.243 13.490 105.465 1.00 44.45 1018 ASP A CA 1
ATOM 1264 C C . ASP A 1 179 ? -31.636 14.059 105.792 1.00 48.13 1018 ASP A C 1
ATOM 1265 O O . ASP A 1 179 ? -32.404 13.445 106.541 1.00 46.91 1018 ASP A O 1
ATOM 1270 N N . GLU A 1 180 ? -31.944 15.212 105.194 1.00 62.57 1019 GLU A N 1
ATOM 1271 C CA . GLU A 1 180 ? -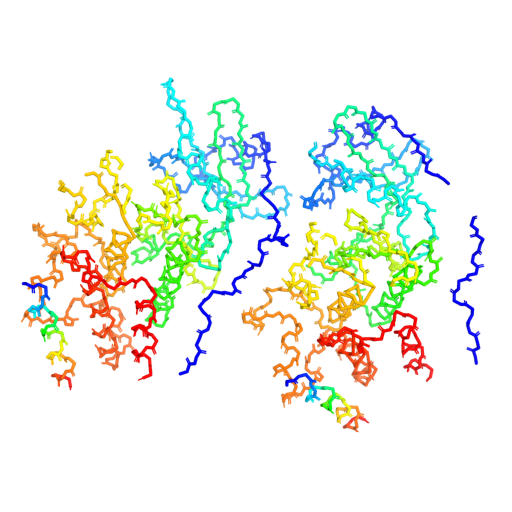33.200 15.932 105.427 1.00 67.68 1019 GLU A CA 1
ATOM 1272 C C . GLU A 1 180 ? -34.440 15.052 105.380 1.00 69.84 1019 GLU A C 1
ATOM 1273 O O . GLU A 1 180 ? -35.244 15.076 106.308 1.00 74.87 1019 GLU A O 1
ATOM 1279 N N . ASN A 1 181 ? -34.587 14.271 104.310 1.00 58.76 1020 ASN A N 1
ATOM 1280 C CA . ASN A 1 181 ? -35.762 13.413 104.147 1.00 59.43 1020 ASN A CA 1
ATOM 1281 C C . ASN A 1 181 ? -35.541 11.988 104.641 1.00 57.23 1020 ASN A C 1
ATOM 1282 O O . ASN A 1 181 ? -36.159 11.048 104.137 1.00 56.23 1020 ASN A O 1
ATOM 1287 N N . LEU A 1 182 ? -34.654 11.854 105.628 1.00 48.99 1021 LEU A N 1
ATOM 1288 C CA . LEU A 1 182 ? -34.351 10.569 106.258 1.00 48.95 1021 LEU A CA 1
ATOM 1289 C C . LEU A 1 182 ? -33.885 9.516 105.265 1.00 44.75 1021 LEU A C 1
ATOM 1290 O O . LEU A 1 182 ? -34.171 8.331 105.434 1.00 45.51 1021 LEU A O 1
ATOM 1295 N N . GLU A 1 183 ? -33.186 9.932 104.220 1.00 52.40 1022 GLU A N 1
ATOM 1296 C CA . GLU A 1 183 ? -32.648 8.938 103.310 1.00 51.85 1022 GLU A CA 1
ATOM 1297 C C . GLU A 1 183 ? -31.201 8.578 103.656 1.00 46.91 1022 GLU A C 1
ATOM 1298 O O . GLU A 1 183 ? -30.441 9.418 104.148 1.00 44.77 1022 GLU A O 1
ATOM 1304 N N . ALA A 1 184 ? -30.852 7.317 103.407 1.00 33.36 1023 ALA A N 1
ATOM 1305 C CA . ALA A 1 184 ? -29.554 6.757 103.792 1.00 30.45 1023 ALA A CA 1
ATOM 1306 C C . ALA A 1 184 ? -28.381 7.304 102.958 1.00 25.81 1023 ALA A C 1
ATOM 1307 O O . ALA A 1 184 ? -28.506 7.494 101.749 1.00 25.49 1023 ALA A O 1
ATOM 1309 N N . ARG A 1 185 ? -27.266 7.566 103.625 1.00 26.02 1024 ARG A N 1
ATOM 1310 C CA . ARG A 1 185 ? -26.030 7.993 102.979 1.00 25.25 1024 ARG A CA 1
ATOM 1311 C C . ARG A 1 185 ? -24.856 7.267 103.608 1.00 23.22 1024 ARG A C 1
ATOM 1312 O O . ARG A 1 185 ? -24.486 7.556 104.741 1.00 25.05 1024 ARG A O 1
ATOM 1320 N N . VAL A 1 186 ? -24.291 6.310 102.880 1.00 21.17 1025 VAL A N 1
ATOM 1321 C CA . VAL A 1 186 ? -23.109 5.597 103.347 1.00 20.19 1025 VAL A CA 1
ATOM 1322 C C . VAL A 1 186 ? -21.947 6.583 103.468 1.00 18.10 1025 VAL A C 1
ATOM 1323 O O . VAL A 1 186 ? -21.714 7.393 102.569 1.00 17.09 1025 VAL A O 1
ATOM 1327 N N . SER A 1 187 ? -21.225 6.522 104.578 1.00 22.52 1026 SER A N 1
ATOM 1328 C CA . SER A 1 187 ? -20.090 7.413 104.767 1.00 23.72 1026 SER A CA 1
ATOM 1329 C C . SER A 1 187 ? -18.902 6.721 105.426 1.00 23.04 1026 SER A C 1
ATOM 1330 O O . SER A 1 187 ? -18.904 5.494 105.586 1.00 21.26 1026 SER A O 1
ATOM 1333 N N . ASP A 1 188 ? -17.906 7.547 105.794 1.00 25.43 1027 ASP A N 1
ATOM 1334 C CA . ASP A 1 188 ? -16.647 7.124 106.415 1.00 24.54 1027 ASP A CA 1
ATOM 1335 C C . ASP A 1 188 ? -15.877 6.181 105.506 1.00 22.92 1027 ASP A C 1
ATOM 1336 O O . ASP A 1 188 ? -15.928 4.962 105.664 1.00 23.16 1027 ASP A O 1
ATOM 1341 N N . PHE A 1 189 ? -15.161 6.754 104.553 1.00 17.38 1028 PHE A N 1
ATOM 1342 C CA . PHE A 1 189 ? -14.407 5.961 103.595 1.00 15.13 1028 PHE A CA 1
ATOM 1343 C C . PHE A 1 189 ? -12.903 5.789 103.972 1.00 16.38 1028 PHE A C 1
ATOM 1344 O O . PHE A 1 189 ? -12.075 5.445 103.130 1.00 15.26 1028 PHE A O 1
ATOM 1352 N N . GLY A 1 190 ? -12.563 6.036 105.235 1.00 17.64 1029 GLY A N 1
ATOM 1353 C CA . GLY A 1 190 ? -11.171 6.014 105.674 1.00 20.49 1029 GLY A CA 1
ATOM 1354 C C . GLY A 1 190 ? -10.457 4.674 105.533 1.00 20.94 1029 GLY A C 1
ATOM 1355 O O . GLY A 1 190 ? -9.237 4.614 105.429 1.00 22.77 1029 GLY A O 1
ATOM 1356 N N . MET A 1 191 ? -11.227 3.595 105.523 1.00 25.00 1030 MET A N 1
ATOM 1357 C CA . MET A 1 191 ? -10.684 2.248 105.411 1.00 25.38 1030 MET A CA 1
ATOM 1358 C C . MET A 1 191 ? -10.934 1.647 104.029 1.00 24.61 1030 MET A C 1
ATOM 1359 O O . MET A 1 191 ? -10.448 0.567 103.731 1.00 24.71 1030 MET A O 1
ATOM 1364 N N . ALA A 1 192 ? -11.660 2.378 103.181 1.00 16.78 1031 ALA A N 1
ATOM 1365 C CA . ALA A 1 192 ? -12.014 1.894 101.852 1.00 15.99 1031 ALA A CA 1
ATOM 1366 C C . ALA A 1 192 ? -10.799 1.637 100.978 1.00 16.33 1031 ALA A C 1
ATOM 1367 O O . ALA A 1 192 ? -9.766 2.273 101.133 1.00 17.15 1031 ALA A O 1
ATOM 1369 N N . ARG A 1 193 ? -10.959 0.709 100.045 1.00 18.20 1032 ARG A N 1
ATOM 1370 C CA . ARG A 1 193 ? -9.884 0.237 99.183 1.00 18.34 1032 ARG A CA 1
ATOM 1371 C C . ARG A 1 193 ? -10.402 -0.015 97.797 1.00 17.95 1032 ARG A C 1
ATOM 1372 O O . ARG A 1 193 ? -11.577 -0.373 97.603 1.00 18.19 1032 ARG A O 1
ATOM 1380 N N . LEU A 1 194 ? -9.526 0.163 96.824 1.00 14.29 1033 LEU A N 1
ATOM 1381 C CA . LEU A 1 194 ? -9.894 -0.062 95.441 1.00 13.87 1033 LEU A CA 1
ATOM 1382 C C . LEU A 1 194 ? -9.445 -1.452 95.047 1.00 17.25 1033 LEU A C 1
ATOM 1383 O O . LEU A 1 194 ? -8.297 -1.819 95.290 1.00 20.12 1033 LEU A O 1
ATOM 1388 N N . MET A 1 195 ? -10.343 -2.235 94.451 1.00 19.62 1034 MET A N 1
ATOM 1389 C CA . MET A 1 195 ? -10.013 -3.566 93.981 1.00 18.39 1034 MET A CA 1
ATOM 1390 C C . MET A 1 195 ? -10.345 -3.659 92.502 1.00 21.04 1034 MET A C 1
ATOM 1391 O O . MET A 1 195 ? -11.502 -3.496 92.113 1.00 18.86 1034 MET A O 1
ATOM 1396 N N . SER A 1 196 ? -9.313 -3.895 91.685 1.00 18.98 1035 SER A N 1
ATOM 1397 C CA . SER A 1 196 ? -9.467 -4.125 90.252 1.00 20.01 1035 SER A CA 1
ATOM 1398 C C . SER A 1 196 ? -10.651 -5.033 89.941 1.00 18.10 1035 SER A C 1
ATOM 1399 O O . SER A 1 196 ? -10.883 -5.999 90.638 1.00 18.95 1035 SER A O 1
ATOM 1402 N N . ALA A 1 197 ? -11.400 -4.748 88.895 1.00 24.27 1036 ALA A N 1
ATOM 1403 C CA . ALA A 1 197 ? -12.550 -5.603 88.602 1.00 22.64 1036 ALA A CA 1
ATOM 1404 C C . ALA A 1 197 ? -12.125 -7.031 88.218 1.00 26.12 1036 ALA A C 1
ATOM 1405 O O . ALA A 1 197 ? -12.910 -7.980 88.321 1.00 26.70 1036 ALA A O 1
ATOM 1407 N N . MET A 1 198 ? -10.888 -7.197 87.783 1.00 32.13 1037 MET A N 1
ATOM 1408 C CA . MET A 1 198 ? -10.429 -8.531 87.412 1.00 35.48 1037 MET A CA 1
ATOM 1409 C C . MET A 1 198 ? -10.158 -9.429 88.610 1.00 36.02 1037 MET A C 1
ATOM 1410 O O . MET A 1 198 ? -10.115 -10.648 88.473 1.00 40.62 1037 MET A O 1
ATOM 1415 N N . ASP A 1 199 ? -9.999 -8.834 89.787 1.00 26.87 1038 ASP A N 1
ATOM 1416 C CA . ASP A 1 199 ? -9.755 -9.611 90.989 1.00 28.37 1038 ASP A CA 1
ATOM 1417 C C . ASP A 1 199 ? -11.042 -9.959 91.756 1.00 27.57 1038 ASP A C 1
ATOM 1418 O O . ASP A 1 199 ? -12.115 -9.394 91.498 1.00 25.65 1038 ASP A O 1
ATOM 1434 N N . HIS A 1 201 ? -10.577 -10.516 95.273 1.00 23.64 1040 HIS A N 1
ATOM 1435 C CA . HIS A 1 201 ? -10.250 -10.074 96.615 1.00 25.55 1040 HIS A CA 1
ATOM 1436 C C . HIS A 1 201 ? -9.070 -9.114 96.625 1.00 25.94 1040 HIS A C 1
ATOM 1437 O O . HIS A 1 201 ? -8.277 -9.047 95.676 1.00 25.17 1040 HIS A O 1
ATOM 1444 N N . LEU A 1 202 ? -8.952 -8.382 97.722 1.00 24.14 1041 LEU A N 1
ATOM 1445 C CA . LEU A 1 202 ? -7.786 -7.558 97.942 1.00 25.22 1041 LEU A CA 1
ATOM 1446 C C . LEU A 1 202 ? -7.088 -7.972 99.230 1.00 27.81 1041 LEU A C 1
ATOM 1447 O O . LEU A 1 202 ? -7.745 -8.170 100.262 1.00 27.49 1041 LEU A O 1
ATOM 1462 N N . VAL A 1 204 ? -5.034 -7.221 102.430 1.00 39.14 1043 VAL A N 1
ATOM 1463 C CA . VAL A 1 204 ? -4.740 -6.109 103.338 1.00 40.78 1043 VAL A CA 1
ATOM 1464 C C . VAL A 1 204 ? -3.713 -6.522 104.405 1.00 46.37 1043 VAL A C 1
ATOM 1465 O O . VAL A 1 204 ? -3.430 -7.708 104.577 1.00 48.23 1043 VAL A O 1
ATOM 1479 N N . THR A 1 206 ? -3.700 -5.797 107.806 1.00 45.96 1045 THR A N 1
ATOM 1480 C CA . THR A 1 206 ? -4.079 -5.776 109.203 1.00 45.74 1045 THR A CA 1
ATOM 1481 C C . THR A 1 206 ? -5.571 -5.959 109.388 1.00 45.87 1045 THR A C 1
ATOM 1482 O O . THR A 1 206 ? -6.360 -5.828 108.439 1.00 44.36 1045 THR A O 1
ATOM 1486 N N . LEU A 1 207 ? -5.966 -6.276 110.610 1.00 60.23 1046 LEU A N 1
ATOM 1487 C CA . LEU A 1 207 ? -7.378 -6.457 110.872 1.00 61.14 1046 LEU A CA 1
ATOM 1488 C C . LEU A 1 207 ? -8.022 -5.099 111.020 1.00 60.18 1046 LEU A C 1
ATOM 1489 O O . LEU A 1 207 ? -7.602 -4.281 111.841 1.00 60.97 1046 LEU A O 1
ATOM 1494 N N . ALA A 1 208 ? -9.041 -4.869 110.207 1.00 57.77 1047 ALA A N 1
ATOM 1495 C CA . ALA A 1 208 ? -9.729 -3.599 110.180 1.00 55.99 1047 ALA A CA 1
ATOM 1496 C C . ALA A 1 208 ? -11.222 -3.868 110.202 1.00 53.92 1047 ALA A C 1
ATOM 1497 O O . ALA A 1 208 ? -11.707 -4.774 109.528 1.00 51.94 1047 ALA A O 1
ATOM 1499 N N . GLY A 1 209 ? -11.950 -3.098 110.991 1.00 52.91 1048 GLY A N 1
ATOM 1500 C CA . GLY A 1 209 ? -13.383 -3.275 111.067 1.00 52.81 1048 GLY A CA 1
ATOM 1501 C C . GLY A 1 209 ? -13.871 -3.027 112.476 1.00 54.47 1048 GLY A C 1
ATOM 1502 O O . GLY A 1 209 ? -13.074 -2.817 113.374 1.00 56.08 1048 GLY A O 1
ATOM 1503 N N . THR A 1 210 ? -15.183 -3.072 112.659 1.00 30.22 1049 THR A N 1
ATOM 1504 C CA . THR A 1 210 ? -15.825 -2.737 113.915 1.00 33.12 1049 THR A CA 1
ATOM 1505 C C . THR A 1 210 ? -16.460 -3.983 114.523 1.00 37.39 1049 THR A C 1
ATOM 1506 O O . THR A 1 210 ? -17.173 -4.739 113.823 1.00 35.39 1049 THR A O 1
ATOM 1510 N N . PRO A 1 211 ? -16.196 -4.219 115.823 1.00 39.98 1050 PRO A N 1
ATOM 1511 C CA . PRO A 1 211 ? -16.757 -5.380 116.524 1.00 41.53 1050 PRO A CA 1
ATOM 1512 C C . PRO A 1 211 ? -18.269 -5.435 116.349 1.00 41.06 1050 PRO A C 1
ATOM 1513 O O . PRO A 1 211 ? -18.935 -4.399 116.483 1.00 41.17 1050 PRO A O 1
ATOM 1517 N N . GLY A 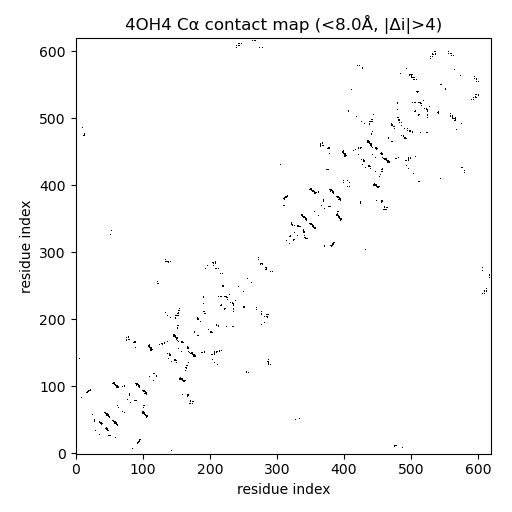1 212 ? -18.787 -6.627 116.048 1.00 36.96 1051 GLY A N 1
ATOM 1518 C CA . GLY A 1 212 ? -20.189 -6.808 115.689 1.00 37.29 1051 GLY A CA 1
ATOM 1519 C C . GLY A 1 212 ? -20.434 -7.012 114.198 1.00 34.61 1051 GLY A C 1
ATOM 1520 O O . GLY A 1 212 ? -21.444 -7.592 113.795 1.00 35.31 1051 GLY A O 1
ATOM 1521 N N . TYR A 1 213 ? -19.497 -6.558 113.370 1.00 36.92 1052 TYR A N 1
ATOM 1522 C CA . TYR A 1 213 ? -19.755 -6.420 111.940 1.00 33.55 1052 TYR A CA 1
ATOM 1523 C C . TYR A 1 213 ? -18.793 -7.200 111.077 1.00 32.08 1052 TYR A C 1
ATOM 1524 O O . TYR A 1 213 ? -19.005 -7.328 109.864 1.00 31.29 1052 TYR A O 1
ATOM 1533 N N . VAL A 1 214 ? -17.712 -7.685 111.674 1.00 34.49 1053 VAL A N 1
ATOM 1534 C CA . VAL A 1 214 ? -16.659 -8.297 110.878 1.00 32.18 1053 VAL A CA 1
ATOM 1535 C C . VAL A 1 214 ? -17.143 -9.625 110.352 1.00 35.41 1053 VAL A C 1
ATOM 1536 O O . VAL A 1 214 ? -17.612 -10.462 111.115 1.00 39.04 1053 VAL A O 1
ATOM 1540 N N . PRO A 1 215 ? -17.064 -9.819 109.029 1.00 32.49 1054 PRO A N 1
ATOM 1541 C CA . PRO A 1 215 ? -17.431 -11.150 108.525 1.00 33.68 1054 PRO A CA 1
ATOM 1542 C C . PRO A 1 215 ? -16.416 -12.191 109.022 1.00 36.28 1054 PRO A C 1
ATOM 1543 O O . PRO A 1 215 ? -15.249 -11.853 109.212 1.00 34.76 1054 PRO A O 1
ATOM 1547 N N . PRO A 1 216 ? -16.874 -13.433 109.250 1.00 38.17 1055 PRO A N 1
ATOM 1548 C CA . PRO A 1 216 ? -16.066 -14.564 109.745 1.00 41.62 1055 PRO A CA 1
ATOM 1549 C C . PRO A 1 216 ? -14.746 -14.761 108.999 1.00 40.04 1055 PRO A C 1
ATOM 1550 O O . PRO A 1 216 ? -13.719 -14.951 109.634 1.00 42.49 1055 PRO A O 1
ATOM 1554 N N . GLU A 1 217 ? -14.765 -14.678 107.680 1.00 40.65 1056 GLU A N 1
ATOM 1555 C CA . GLU A 1 217 ? -13.578 -15.006 106.897 1.00 39.32 1056 GLU A CA 1
ATOM 1556 C C . GLU A 1 217 ? -12.465 -13.988 107.109 1.00 40.05 1056 GLU A C 1
ATOM 1557 O O . GLU A 1 217 ? -11.293 -14.274 106.837 1.00 40.33 1056 GLU A O 1
ATOM 1563 N N . TYR A 1 218 ? -12.824 -12.807 107.615 1.00 35.03 1057 TYR A N 1
ATOM 1564 C CA . TYR A 1 218 ? -11.832 -11.758 107.850 1.00 35.15 1057 TYR A CA 1
ATOM 1565 C C . TYR A 1 218 ? -10.973 -12.105 109.073 1.00 38.90 1057 TYR A C 1
ATOM 1566 O O . TYR A 1 218 ? -9.912 -11.528 109.297 1.00 38.69 1057 TYR A O 1
ATOM 1575 N N . TYR A 1 219 ? -11.450 -13.044 109.876 1.00 38.58 1058 TYR A N 1
ATOM 1576 C CA . TYR A 1 219 ? -10.712 -13.445 111.056 1.00 41.30 1058 TYR A CA 1
ATOM 1577 C C . TYR A 1 219 ? -9.800 -14.612 110.718 1.00 44.67 1058 TYR A C 1
ATOM 1578 O O . TYR A 1 219 ? -9.019 -15.034 111.541 1.00 48.81 1058 TYR A O 1
ATOM 1587 N N . GLN A 1 220 ? -9.911 -15.138 109.501 1.00 43.00 1059 GLN A N 1
ATOM 1588 C CA . GLN A 1 220 ? -9.138 -16.303 109.082 1.00 45.31 1059 GLN A CA 1
ATOM 1589 C C . GLN A 1 220 ? -8.015 -15.903 108.128 1.00 46.71 1059 GLN A C 1
ATOM 1590 O O . GLN A 1 220 ? -7.032 -16.623 107.974 1.00 47.70 1059 GLN A O 1
ATOM 1606 N N . PHE A 1 222 ? -6.214 -12.277 105.918 1.00 39.64 1061 PHE A N 1
ATOM 1607 C CA . PHE A 1 222 ? -6.125 -10.838 105.719 1.00 37.47 1061 PHE A CA 1
ATOM 1608 C C . PHE A 1 222 ? -6.477 -10.509 104.277 1.00 35.24 1061 PHE A C 1
ATOM 1609 O O . PHE A 1 222 ? -5.607 -10.138 103.477 1.00 34.05 1061 PHE A O 1
ATOM 1617 N N . ARG A 1 223 ? -7.756 -10.669 103.957 1.00 44.03 1062 ARG A N 1
ATOM 1618 C CA . ARG A 1 223 ? -8.272 -10.417 102.620 1.00 42.47 1062 ARG A CA 1
ATOM 1619 C C . ARG A 1 223 ? -9.643 -9.787 102.724 1.00 39.79 1062 ARG A C 1
ATOM 1620 O O . ARG A 1 223 ? -10.503 -10.261 103.474 1.00 40.57 1062 ARG A O 1
ATOM 1628 N N . CYS A 1 224 ? -9.855 -8.719 101.966 1.00 31.09 1063 CYS A N 1
ATOM 1629 C CA . CYS A 1 224 ? -11.182 -8.127 101.912 1.00 28.17 1063 CYS A CA 1
ATOM 1630 C C . CYS A 1 224 ? -11.804 -8.339 100.533 1.00 27.75 1063 CYS A C 1
ATOM 1631 O O . CYS A 1 224 ? -11.101 -8.620 99.561 1.00 26.56 1063 CYS A O 1
ATOM 1634 N N . SER A 1 225 ? -13.127 -8.232 100.458 1.00 23.31 1064 SER A N 1
ATOM 1635 C CA . SER A 1 225 ? -13.838 -8.469 99.209 1.00 21.10 1064 SER A CA 1
ATOM 1636 C C . SER A 1 225 ? -15.184 -7.807 99.324 1.00 19.59 1064 SER A C 1
ATOM 1637 O O . SER A 1 225 ? -15.578 -7.410 100.416 1.00 20.88 1064 SER A O 1
ATOM 1640 N N . THR A 1 226 ? -15.921 -7.737 98.229 1.00 15.83 1065 THR A N 1
ATOM 1641 C CA . THR A 1 226 ? -17.229 -7.097 98.259 1.00 14.89 1065 THR A CA 1
ATOM 1642 C C . THR A 1 226 ? -18.211 -7.887 99.143 1.00 17.28 1065 THR A C 1
ATOM 1643 O O . THR A 1 226 ? -19.020 -7.301 99.876 1.00 18.77 1065 THR A O 1
ATOM 1647 N N . LYS A 1 227 ? -18.159 -9.210 99.059 1.00 18.35 1066 LYS A N 1
ATOM 1648 C CA . LYS A 1 227 ? -18.978 -10.082 99.918 1.00 21.71 1066 LYS A CA 1
ATOM 1649 C C . LYS A 1 227 ? -18.664 -9.877 101.410 1.00 22.48 1066 LYS A C 1
ATOM 1650 O O . LYS A 1 227 ? -19.516 -10.101 102.271 1.00 23.93 1066 LYS A O 1
ATOM 1656 N N . GLY A 1 228 ? -17.455 -9.410 101.715 1.00 23.97 1067 GLY A N 1
ATOM 1657 C CA . GLY A 1 228 ? -17.163 -8.917 103.058 1.00 22.64 1067 GLY A CA 1
ATOM 1658 C C . GLY A 1 228 ? -18.099 -7.790 103.496 1.00 22.14 1067 GLY A C 1
ATOM 1659 O O . GLY A 1 228 ? -18.676 -7.821 104.595 1.00 23.57 1067 GLY A O 1
ATOM 1660 N N . ASP A 1 229 ? -18.236 -6.791 102.631 1.00 19.26 1068 ASP A N 1
ATOM 1661 C CA . ASP A 1 229 ? -19.123 -5.659 102.860 1.00 18.68 1068 ASP A CA 1
ATOM 1662 C C . ASP A 1 229 ? -20.585 -6.146 103.013 1.00 21.03 1068 ASP A C 1
ATOM 1663 O O . ASP A 1 229 ? -21.354 -5.643 103.847 1.00 19.27 1068 ASP A O 1
ATOM 1668 N N . VAL A 1 230 ? -20.975 -7.100 102.175 1.00 20.07 1069 VAL A N 1
ATOM 1669 C CA . VAL A 1 230 ? -22.331 -7.611 102.206 1.00 22.09 1069 VAL A CA 1
ATOM 1670 C C . VAL A 1 230 ? -22.686 -8.226 103.600 1.00 25.71 1069 VAL A C 1
ATOM 1671 O O . VAL A 1 230 ? -23.804 -8.027 104.109 1.00 26.26 1069 VAL A O 1
ATOM 1675 N N . TYR A 1 231 ? -21.734 -8.925 104.220 1.00 22.49 1070 TYR A N 1
ATOM 1676 C CA . TYR A 1 231 ? -21.964 -9.421 105.583 1.00 24.94 1070 TYR A CA 1
ATOM 1677 C C . TYR A 1 231 ? -22.312 -8.264 106.529 1.00 25.83 1070 TYR A C 1
ATOM 1678 O O . TYR A 1 231 ? -23.338 -8.295 107.233 1.00 26.76 1070 TYR A O 1
ATOM 1687 N N . SER A 1 232 ? -21.450 -7.241 106.526 1.00 24.77 1071 SER A N 1
ATOM 1688 C CA . SER A 1 232 ? -21.598 -6.118 107.433 1.00 23.99 1071 SER A CA 1
ATOM 1689 C C . SER A 1 232 ? -22.951 -5.409 107.226 1.00 24.96 1071 SER A C 1
ATOM 1690 O O . SER A 1 232 ? -23.592 -4.944 108.189 1.00 27.00 1071 SER A O 1
ATOM 1693 N N . TYR A 1 233 ? -23.381 -5.331 105.975 1.00 20.77 1072 TYR A N 1
ATOM 1694 C CA . TYR A 1 233 ? -24.687 -4.762 105.666 1.00 21.05 1072 TYR A CA 1
ATOM 1695 C C . TYR A 1 233 ? -25.800 -5.545 106.406 1.00 24.48 1072 TYR A C 1
ATOM 1696 O O . TYR A 1 233 ? -26.710 -4.938 106.988 1.00 25.43 1072 TYR A O 1
ATOM 1705 N N . GLY A 1 234 ? -25.712 -6.870 106.381 1.00 25.48 1073 GLY A N 1
ATOM 1706 C CA . GLY A 1 234 ? -26.749 -7.706 106.956 1.00 28.64 1073 GLY A CA 1
ATOM 1707 C C . GLY A 1 234 ? -26.992 -7.315 108.401 1.00 30.63 1073 GLY A C 1
ATOM 1708 O O . GLY A 1 234 ? -28.130 -7.194 108.852 1.00 32.89 1073 GLY A O 1
ATOM 1709 N N . VAL A 1 235 ? -25.896 -7.074 109.106 1.00 30.15 1074 VAL A N 1
ATOM 1710 C CA . VAL A 1 235 ? -25.942 -6.616 110.480 1.00 32.16 1074 VAL A CA 1
ATOM 1711 C C . VAL A 1 235 ? -26.706 -5.295 110.604 1.00 31.97 1074 VAL A C 1
ATOM 1712 O O . VAL A 1 235 ? -27.573 -5.132 111.481 1.00 34.73 1074 VAL A O 1
ATOM 1716 N N . VAL A 1 236 ? -26.380 -4.340 109.741 1.00 32.44 1075 VAL A N 1
ATOM 1717 C CA . VAL A 1 236 ? -27.043 -3.057 109.818 1.00 33.06 1075 VAL A CA 1
ATOM 1718 C C . VAL A 1 236 ? -28.554 -3.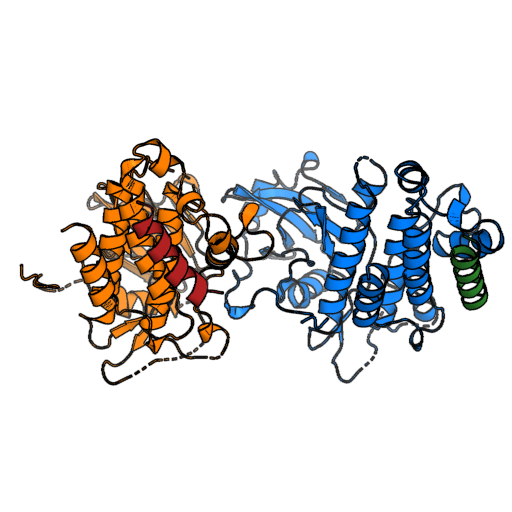266 109.655 1.00 35.43 1075 VAL A C 1
ATOM 1719 O O . VAL A 1 236 ? -29.362 -2.572 110.271 1.00 36.85 1075 VAL A O 1
ATOM 1723 N N . LEU A 1 237 ? -28.917 -4.251 108.843 1.00 31.05 1076 LEU A N 1
ATOM 1724 C CA . LEU A 1 237 ? -30.322 -4.561 108.596 1.00 33.26 1076 LEU A CA 1
ATOM 1725 C C . LEU A 1 237 ? -30.985 -5.181 109.850 1.00 37.29 1076 LEU A C 1
ATOM 1726 O O . LEU A 1 237 ? -32.152 -4.909 110.132 1.00 39.85 1076 LEU A O 1
ATOM 1731 N N . LEU A 1 238 ? -30.238 -6.001 110.586 1.00 38.17 1077 LEU A N 1
ATOM 1732 C CA . LEU A 1 238 ? -30.735 -6.530 111.846 1.00 42.21 1077 LEU A CA 1
ATOM 1733 C C . LEU A 1 238 ? -31.078 -5.375 112.772 1.00 43.67 1077 LEU A C 1
ATOM 1734 O O . LEU A 1 238 ? -32.163 -5.334 113.357 1.00 47.11 1077 LEU A O 1
ATOM 1739 N N . GLU A 1 239 ? -30.153 -4.430 112.876 1.00 44.04 1078 GLU A N 1
ATOM 1740 C CA . GLU A 1 239 ? -30.338 -3.283 113.740 1.00 44.92 1078 GLU A CA 1
ATOM 1741 C C . GLU A 1 239 ? -31.654 -2.584 113.434 1.00 46.99 1078 GLU A C 1
ATOM 1742 O O . GLU A 1 239 ? -32.356 -2.141 114.342 1.00 52.13 1078 GLU A O 1
ATOM 1748 N N . LEU A 1 240 ? -31.998 -2.507 112.156 1.00 42.44 1079 LEU A N 1
ATOM 1749 C CA . LEU A 1 240 ? -33.229 -1.850 111.756 1.00 44.41 1079 LEU A CA 1
ATOM 1750 C C . LEU A 1 240 ? -34.432 -2.699 112.111 1.00 49.55 1079 LEU A C 1
ATOM 1751 O O . LEU A 1 240 ? -35.495 -2.176 112.445 1.00 51.75 1079 LEU A O 1
ATOM 1756 N N . LEU A 1 241 ? -34.265 -4.012 112.019 1.00 47.64 1080 LEU A N 1
ATOM 1757 C CA . LEU A 1 241 ? -35.380 -4.910 112.231 1.00 51.49 1080 LEU A CA 1
ATOM 1758 C C . LEU A 1 241 ? -35.634 -5.138 113.716 1.00 55.76 1080 LEU A C 1
ATOM 1759 O O . LEU A 1 241 ? -36.774 -5.353 114.122 1.00 59.89 1080 LEU A O 1
ATOM 1764 N N . THR A 1 242 ? -34.565 -5.079 114.511 1.00 58.88 1081 THR A N 1
ATOM 1765 C CA . THR A 1 242 ? -34.633 -5.439 115.923 1.00 62.57 1081 THR A CA 1
ATOM 1766 C C . THR A 1 242 ? -34.589 -4.220 116.842 1.00 63.98 1081 THR A C 1
ATOM 1767 O O . THR A 1 242 ? -35.150 -4.244 117.938 1.00 70.41 1081 THR A O 1
ATOM 1771 N N . GLY A 1 243 ? -33.924 -3.159 116.388 1.00 59.20 1082 GLY A N 1
ATOM 1772 C CA . GLY A 1 243 ? -33.692 -1.989 117.219 1.00 58.74 1082 GLY A CA 1
ATOM 1773 C C . GLY A 1 243 ? -32.585 -2.185 118.250 1.00 59.67 1082 GLY A C 1
ATOM 1774 O O . GLY A 1 243 ? -32.453 -1.393 119.183 1.00 60.18 1082 GLY A O 1
ATOM 1775 N N . LYS A 1 244 ? -31.788 -3.240 118.085 1.00 56.20 1083 LYS A N 1
ATOM 1776 C CA . LYS A 1 244 ? -30.685 -3.533 119.000 1.00 56.49 1083 LYS A CA 1
ATOM 1777 C C . LYS A 1 244 ? -29.354 -2.987 118.480 1.00 52.32 1083 LYS A C 1
ATOM 1778 O O . LYS A 1 244 ? -29.169 -2.811 117.267 1.00 48.43 1083 LYS A O 1
ATOM 1784 N N . ARG A 1 245 ? -28.434 -2.722 119.401 1.00 63.32 1084 ARG A N 1
ATOM 1785 C CA . ARG A 1 245 ? -27.041 -2.503 119.051 1.00 60.94 1084 ARG A CA 1
ATOM 1786 C C . ARG A 1 245 ? -26.464 -3.841 118.561 1.00 58.97 1084 ARG A C 1
ATOM 1787 O O . ARG A 1 245 ? -27.010 -4.902 118.873 1.00 63.05 1084 ARG A O 1
ATOM 1795 N N . PRO A 1 246 ? -25.377 -3.799 117.771 1.00 50.30 1085 PRO A N 1
ATOM 1796 C CA . PRO A 1 246 ? -24.778 -5.038 117.245 1.00 48.30 1085 PRO A CA 1
ATOM 1797 C C . PRO A 1 246 ? -24.060 -5.874 118.294 1.00 51.18 1085 PRO A C 1
ATOM 1798 O O . PRO A 1 246 ? -23.824 -7.057 118.070 1.00 53.30 1085 PRO A O 1
ATOM 1802 N N . THR A 1 247 ? -23.692 -5.258 119.411 1.00 48.79 1086 THR A N 1
ATOM 1803 C CA . THR A 1 247 ? -23.047 -5.967 120.513 1.00 52.36 1086 THR A CA 1
ATOM 1804 C C . THR A 1 247 ? -23.460 -5.379 121.864 1.00 57.48 1086 THR A C 1
ATOM 1805 O O . THR A 1 247 ? -24.021 -4.275 121.932 1.00 54.40 1086 THR A O 1
ATOM 1809 N N . ASP A 1 248 ? -23.176 -6.133 122.927 1.00 72.77 1087 ASP A N 1
ATOM 1810 C CA . ASP A 1 248 ? -23.213 -5.638 124.308 1.00 77.13 1087 ASP A CA 1
ATOM 1811 C C . ASP A 1 248 ? -24.586 -5.280 124.875 1.00 80.72 1087 ASP A C 1
ATOM 1812 O O . ASP A 1 248 ? -24.670 -4.609 125.901 1.00 81.25 1087 ASP A O 1
ATOM 1817 N N . SER A 1 249 ? -25.653 -5.726 124.219 1.00 82.33 1088 SER A N 1
ATOM 1818 C CA . SER A 1 249 ? -26.996 -5.599 124.783 1.00 86.73 1088 SER A CA 1
ATOM 1819 C C . SER A 1 249 ? -27.183 -6.697 125.825 1.00 93.77 1088 SER A C 1
ATOM 1820 O O . SER A 1 249 ? -26.642 -7.795 125.664 1.00 92.08 1088 SER A O 1
ATOM 1823 N N . PRO A 1 250 ? -27.933 -6.399 126.907 1.00 77.51 1089 PRO A N 1
ATOM 1824 C CA . PRO A 1 250 ? -28.110 -7.345 128.019 1.00 82.88 1089 PRO A CA 1
ATOM 1825 C C . PRO A 1 250 ? -28.778 -8.656 127.598 1.00 84.74 1089 PRO A C 1
ATOM 1826 O O . PRO A 1 250 ? -28.432 -9.704 128.151 1.00 87.63 1089 PRO A O 1
ATOM 1830 N N . ASP A 1 251 ? -29.696 -8.591 126.629 1.00 90.67 1090 ASP A N 1
ATOM 1831 C CA . ASP A 1 251 ? -30.427 -9.764 126.136 1.00 91.83 1090 ASP A CA 1
ATOM 1832 C C . ASP A 1 251 ? -29.521 -10.734 125.384 1.00 89.88 1090 ASP A C 1
ATOM 1833 O O . ASP A 1 251 ? -29.834 -11.922 125.260 1.00 90.80 1090 ASP A O 1
ATOM 1838 N N . PHE A 1 252 ? -28.407 -10.213 124.877 1.00 92.33 1091 PHE A N 1
ATOM 1839 C CA . PHE A 1 252 ? -27.479 -10.997 124.071 1.00 89.36 1091 PHE A CA 1
ATOM 1840 C C . PHE A 1 252 ? -26.828 -12.122 124.875 1.00 93.56 1091 PHE A C 1
ATOM 1841 O O . PHE A 1 252 ? -26.883 -13.288 124.481 1.00 95.75 1091 PHE A O 1
ATOM 1849 N N . GLY A 1 253 ? -26.225 -11.766 126.007 1.00 100.44 1092 GLY A N 1
ATOM 1850 C CA . GLY A 1 253 ? -25.484 -12.722 126.809 1.00 103.99 1092 GLY A CA 1
ATOM 1851 C C . GLY A 1 253 ? -24.085 -12.900 126.253 1.00 103.22 1092 GLY A C 1
ATOM 1852 O O . GLY A 1 253 ? -23.347 -11.927 126.089 1.00 100.85 1092 GLY A O 1
ATOM 1853 N N . ASP A 1 254 ? -23.723 -14.141 125.943 1.00 113.18 1093 ASP A N 1
ATOM 1854 C CA . ASP A 1 254 ? -22.412 -14.437 125.372 1.00 111.45 1093 ASP A CA 1
ATOM 1855 C C . ASP A 1 254 ? -22.373 -14.147 123.864 1.00 105.85 1093 ASP A C 1
ATOM 1856 O O . ASP A 1 254 ? -21.327 -14.274 123.223 1.00 100.99 1093 ASP A O 1
ATOM 1861 N N . ASN A 1 255 ? -23.515 -13.747 123.309 1.00 111.47 1094 ASN A N 1
ATOM 1862 C CA . ASN A 1 255 ? -23.663 -13.574 121.864 1.00 105.92 1094 ASN A CA 1
ATOM 1863 C C . ASN A 1 255 ? -23.573 -12.110 121.412 1.00 101.03 1094 ASN A C 1
ATOM 1864 O O . ASN A 1 255 ? -23.609 -11.196 122.237 1.00 100.96 1094 ASN A O 1
ATOM 1869 N N . ASN A 1 256 ? -23.443 -11.892 120.103 1.00 66.12 1095 ASN A N 1
ATOM 1870 C CA . ASN A 1 256 ? -23.656 -10.562 119.534 1.00 61.37 1095 ASN A CA 1
ATOM 1871 C C . ASN A 1 256 ? -25.047 -10.515 118.903 1.00 60.86 1095 ASN A C 1
ATOM 1872 O O . ASN A 1 256 ? -25.794 -11.491 119.012 1.00 62.24 1095 ASN A O 1
ATOM 1877 N N . LEU A 1 257 ? -25.394 -9.391 118.267 1.00 52.37 1096 LEU A N 1
ATOM 1878 C CA . LEU A 1 257 ? -26.688 -9.237 117.596 1.00 52.27 1096 LEU A CA 1
ATOM 1879 C C . LEU A 1 257 ? -26.909 -10.399 116.647 1.00 52.05 1096 LEU A C 1
ATOM 1880 O O . LEU A 1 257 ? -27.987 -10.999 116.620 1.00 54.61 1096 LEU A O 1
ATOM 1885 N N . VAL A 1 258 ? -25.875 -10.710 115.870 1.00 49.24 1097 VAL A N 1
ATOM 1886 C CA . VAL A 1 258 ? -25.928 -11.819 114.923 1.00 49.73 1097 VAL A CA 1
ATOM 1887 C C . VAL A 1 258 ? -26.169 -13.134 115.663 1.00 53.44 1097 VAL A C 1
ATOM 1888 O O . VAL A 1 258 ? -27.108 -13.861 115.347 1.00 55.36 1097 VAL A O 1
ATOM 1892 N N . GLY A 1 259 ? -25.320 -13.416 116.647 1.00 64.01 1098 GLY A N 1
ATOM 1893 C CA . GLY A 1 259 ? -25.447 -14.609 117.460 1.00 70.15 1098 GLY A CA 1
ATOM 1894 C C . GLY A 1 259 ? -26.817 -14.742 118.105 1.00 74.34 1098 GLY A C 1
ATOM 1895 O O . GLY A 1 259 ? -27.440 -15.796 118.031 1.00 77.85 1098 GLY A O 1
ATOM 1896 N N . TRP A 1 260 ? -27.284 -13.661 118.727 1.00 63.84 1099 TRP A N 1
ATOM 1897 C CA . TRP A 1 260 ? -28.589 -13.613 119.389 1.00 67.66 1099 TRP A CA 1
ATOM 1898 C C . TRP A 1 260 ? -29.769 -13.964 118.477 1.00 68.07 1099 TRP A C 1
ATOM 1899 O O . TRP A 1 260 ? -30.534 -14.866 118.780 1.00 73.01 1099 TRP A O 1
ATOM 1910 N N . VAL A 1 261 ? -29.911 -13.239 117.371 1.00 63.77 1100 VAL A N 1
ATOM 1911 C CA . VAL A 1 261 ? -30.916 -13.533 116.344 1.00 64.34 1100 VAL A CA 1
ATOM 1912 C C . VAL A 1 261 ? -30.899 -15.008 115.881 1.00 66.80 1100 VAL A C 1
ATOM 1913 O O . VAL A 1 261 ? -31.953 -15.616 115.663 1.00 68.07 1100 VAL A O 1
ATOM 1917 N N . LYS A 1 262 ? -29.693 -15.564 115.748 1.00 91.12 1101 LYS A N 1
ATOM 1918 C CA . LYS A 1 262 ? -29.485 -16.956 115.353 1.00 92.57 1101 LYS A CA 1
ATOM 1919 C C . LYS A 1 262 ? -30.127 -17.961 116.321 1.00 100.49 1101 LYS A C 1
ATOM 1920 O O . LYS A 1 262 ? -31.016 -18.720 115.934 1.00 104.77 1101 LYS A O 1
ATOM 1926 N N . GLN A 1 263 ? -29.670 -17.972 117.572 1.00 98.19 1102 GLN A N 1
ATOM 1927 C CA . GLN A 1 263 ? -30.180 -18.913 118.572 1.00 106.71 1102 GLN A CA 1
ATOM 1928 C C . GLN A 1 263 ? -31.651 -18.651 118.898 1.00 108.78 1102 GLN A C 1
ATOM 1929 O O . GLN A 1 263 ? -32.430 -19.580 119.114 1.00 114.06 1102 GLN A O 1
ATOM 1935 N N . HIS A 1 264 ? -32.017 -17.374 118.915 1.00 118.48 1103 HIS A N 1
ATOM 1936 C CA . HIS A 1 264 ? -33.342 -16.920 119.333 1.00 123.86 1103 HIS A CA 1
ATOM 1937 C C . HIS A 1 264 ? -34.476 -17.408 118.434 1.00 125.54 1103 HIS A C 1
ATOM 1938 O O . HIS A 1 264 ? -35.615 -17.555 118.876 1.00 130.39 1103 HIS A O 1
ATOM 1945 N N . ALA A 1 265 ? -34.164 -17.676 117.176 1.00 130.38 1104 ALA A N 1
ATOM 1946 C CA . ALA A 1 265 ? -35.209 -17.836 116.168 1.00 131.11 1104 ALA A CA 1
ATOM 1947 C C . ALA A 1 265 ? -35.959 -19.176 116.127 1.00 135.26 1104 ALA A C 1
ATOM 1948 O O . ALA A 1 265 ? -37.066 -19.236 115.594 1.00 136.92 1104 ALA A O 1
ATOM 1950 N N . LYS A 1 266 ? -35.372 -20.238 116.677 1.00 111.99 1105 LYS A N 1
ATOM 1951 C CA . LYS A 1 266 ? -36.015 -21.550 116.699 1.00 117.34 1105 LYS A CA 1
ATOM 1952 C C . LYS A 1 266 ? -37.205 -21.438 117.629 1.00 122.23 1105 LYS A C 1
ATOM 1953 O O . LYS A 1 266 ? -38.128 -22.249 117.596 1.00 124.88 1105 LYS A O 1
ATOM 1959 N N . LEU A 1 267 ? -37.155 -20.411 118.467 1.00 129.23 1106 LEU A N 1
ATOM 1960 C CA . LEU A 1 267 ? -38.079 -20.234 119.566 1.00 134.18 1106 LEU A CA 1
ATOM 1961 C C . LEU A 1 267 ? -39.313 -19.471 119.129 1.00 134.53 1106 LEU A C 1
ATOM 1962 O O . LEU A 1 267 ? -40.376 -20.050 118.894 1.00 138.28 1106 LEU A O 1
ATOM 1967 N N . ARG A 1 268 ? -39.180 -18.156 119.065 1.00 101.22 1107 ARG A N 1
ATOM 1968 C CA . ARG A 1 268 ? -40.235 -17.316 118.526 1.00 100.87 1107 ARG A CA 1
ATOM 1969 C C . ARG A 1 268 ? -39.533 -16.188 117.775 1.00 94.10 1107 ARG A C 1
ATOM 1970 O O . ARG A 1 268 ? -39.066 -15.209 118.355 1.00 92.37 1107 ARG A O 1
ATOM 1978 N N . ILE A 1 269 ? -39.481 -16.372 116.465 1.00 90.63 1108 ILE A N 1
ATOM 1979 C CA . ILE A 1 269 ? -38.859 -15.460 115.533 1.00 84.41 1108 ILE A CA 1
ATOM 1980 C C . ILE A 1 269 ? -39.264 -13.998 115.732 1.00 83.28 1108 ILE A C 1
ATOM 1981 O O . ILE A 1 269 ? -38.404 -13.143 115.897 1.00 79.68 1108 ILE A O 1
ATOM 1986 N N . SER A 1 270 ? -40.566 -13.721 115.758 1.00 86.76 1109 SER A N 1
ATOM 1987 C CA . SER A 1 270 ? -41.076 -12.345 115.764 1.00 85.98 1109 SER A CA 1
ATOM 1988 C C . SER A 1 270 ? -40.750 -11.543 117.028 1.00 87.10 1109 SER A C 1
ATOM 1989 O O . SER A 1 270 ? -40.902 -10.319 117.037 1.00 85.72 1109 SER A O 1
ATOM 1992 N N . ASP A 1 271 ? -40.324 -12.230 118.090 1.00 89.90 1110 ASP A N 1
ATOM 1993 C CA . ASP A 1 271 ? -39.857 -11.561 119.304 1.00 90.86 1110 ASP A CA 1
ATOM 1994 C C . ASP A 1 271 ? -38.586 -10.785 118.983 1.00 84.76 1110 ASP A C 1
ATOM 1995 O O . ASP A 1 271 ? -38.296 -9.757 119.608 1.00 84.21 1110 ASP A O 1
ATOM 2000 N N . VAL A 1 272 ? -37.831 -11.300 118.009 1.00 80.61 1111 VAL A N 1
ATOM 2001 C CA . VAL A 1 272 ? -36.584 -10.689 117.567 1.00 74.91 1111 VAL A CA 1
ATOM 2002 C C . VAL A 1 272 ? -36.867 -9.284 117.041 1.00 72.15 1111 VAL A C 1
ATOM 2003 O O . VAL A 1 272 ? -36.087 -8.364 117.246 1.00 69.43 1111 VAL A O 1
ATOM 2007 N N . PHE A 1 273 ? -38.035 -9.110 116.436 1.00 73.61 1112 PHE A N 1
ATOM 2008 C CA . PHE A 1 273 ? -38.433 -7.814 115.905 1.00 71.66 1112 PHE A CA 1
ATOM 2009 C C . PHE A 1 273 ? -38.630 -6.737 116.972 1.00 73.86 1112 PHE A C 1
ATOM 2010 O O . PHE A 1 273 ? -38.991 -7.022 118.110 1.00 78.45 1112 PHE A O 1
ATOM 2018 N N . ASP A 1 274 ? -38.378 -5.493 116.578 1.00 70.83 1113 ASP A N 1
ATOM 2019 C CA . ASP A 1 274 ? -38.552 -4.330 117.441 1.00 72.70 1113 ASP A CA 1
ATOM 2020 C C . ASP A 1 274 ? -40.024 -4.163 117.806 1.00 78.12 1113 ASP A C 1
ATOM 2021 O O . ASP A 1 274 ? -40.884 -4.063 116.929 1.00 78.35 1113 ASP A O 1
ATOM 2026 N N . PRO A 1 275 ? -40.311 -4.151 119.116 1.00 82.83 1114 PRO A N 1
ATOM 2027 C CA . PRO A 1 275 ? -41.642 -3.915 119.675 1.00 88.76 1114 PRO A CA 1
ATOM 2028 C C . PRO A 1 275 ? -42.336 -2.723 119.028 1.00 88.42 1114 PRO A C 1
ATOM 2029 O O . PRO A 1 275 ? -43.528 -2.805 118.731 1.00 92.18 1114 PRO A O 1
ATOM 2033 N N . GLU A 1 276 ? -41.593 -1.643 118.800 1.00 103.24 1115 GLU A N 1
ATOM 2034 C CA . GLU A 1 276 ? -42.160 -0.416 118.245 1.00 104.09 1115 GLU A CA 1
ATOM 2035 C C . GLU A 1 276 ? -42.778 -0.608 116.853 1.00 102.59 1115 GLU A C 1
ATOM 2036 O O . GLU A 1 276 ? -43.801 -0.001 116.532 1.00 105.70 1115 GLU A O 1
ATOM 2042 N N . LEU A 1 277 ? -42.164 -1.453 116.031 1.00 78.64 1116 LEU A N 1
ATOM 2043 C CA . LEU A 1 277 ? -42.683 -1.713 114.688 1.00 76.96 1116 LEU A CA 1
ATOM 2044 C C . LEU A 1 277 ? -43.890 -2.649 114.759 1.00 81.82 1116 LEU A C 1
ATOM 2045 O O . LEU A 1 277 ? -44.941 -2.369 114.180 1.00 83.97 1116 LEU A O 1
ATOM 2050 N N . MET A 1 278 ? -43.715 -3.768 115.458 1.00 87.65 1117 MET A N 1
ATOM 2051 C CA . MET A 1 278 ? -44.801 -4.697 115.753 1.00 93.89 1117 MET A CA 1
ATOM 2052 C C . MET A 1 278 ? -46.051 -3.970 116.260 1.00 100.20 1117 MET A C 1
ATOM 2053 O O . MET A 1 278 ? -47.154 -4.198 115.765 1.00 102.76 1117 MET A O 1
ATOM 2058 N N . LYS A 1 279 ? -45.856 -3.083 117.235 1.00 118.81 1118 LYS A N 1
ATOM 2059 C CA . LYS A 1 279 ? -46.944 -2.324 117.851 1.00 125.33 1118 LYS A CA 1
ATOM 2060 C C . LYS A 1 279 ? -47.683 -1.418 116.867 1.00 125.99 1118 LYS A C 1
ATOM 2061 O O . LYS A 1 279 ? -48.905 -1.291 116.926 1.00 132.54 1118 LYS A O 1
ATOM 2067 N N . GLU A 1 280 ? -46.932 -0.782 115.976 1.00 123.14 1119 GLU A N 1
ATOM 2068 C CA . GLU A 1 280 ? -47.494 0.100 114.959 1.00 121.67 1119 GLU A CA 1
ATOM 2069 C C . GLU A 1 280 ? -48.581 -0.592 114.137 1.00 123.70 1119 GLU A C 1
ATOM 2070 O O . GLU A 1 280 ? -49.557 0.037 113.733 1.00 125.27 1119 GLU A O 1
ATOM 2076 N N . ASP A 1 281 ? -48.408 -1.894 113.918 1.00 117.57 1120 ASP A N 1
ATOM 2077 C CA . ASP A 1 281 ? -49.283 -2.669 113.044 1.00 119.23 1120 ASP A CA 1
ATOM 2078 C C . ASP A 1 281 ? -48.922 -4.153 113.135 1.00 119.10 1120 ASP A C 1
ATOM 2079 O O . ASP A 1 281 ? -47.755 -4.525 112.995 1.00 113.66 1120 ASP A O 1
ATOM 2084 N N . PRO A 1 282 ? -49.925 -5.008 113.385 1.00 103.38 1121 PRO A N 1
ATOM 2085 C CA . PRO A 1 282 ? -49.686 -6.455 113.422 1.00 103.68 1121 PRO A CA 1
ATOM 2086 C C . PRO A 1 282 ? -49.673 -7.089 112.031 1.00 100.55 1121 PRO A C 1
ATOM 2087 O O . PRO A 1 282 ? -49.341 -8.267 111.913 1.00 100.08 1121 PRO A O 1
ATOM 2091 N N . ALA A 1 283 ? -50.034 -6.333 110.997 1.00 98.72 1122 ALA A N 1
ATOM 2092 C CA . ALA A 1 283 ? -50.073 -6.882 109.637 1.00 96.04 1122 ALA A CA 1
ATOM 2093 C C . ALA A 1 283 ? -48.766 -6.669 108.868 1.00 88.79 1122 ALA A C 1
ATOM 2094 O O . ALA A 1 283 ? -48.658 -7.044 107.694 1.00 86.07 1122 ALA A O 1
ATOM 2096 N N . LEU A 1 284 ? -47.780 -6.058 109.517 1.00 102.38 1123 LEU A N 1
ATOM 2097 C CA . LEU A 1 284 ? -46.455 -5.957 108.912 1.00 94.67 1123 LEU A CA 1
ATOM 2098 C C . LEU A 1 284 ? -45.498 -7.003 109.473 1.00 91.58 1123 LEU A C 1
ATOM 2099 O O . LEU A 1 284 ? -44.313 -6.979 109.177 1.00 86.64 1123 LEU A O 1
ATOM 2104 N N . GLU A 1 285 ? -46.029 -7.933 110.263 1.00 98.60 1124 GLU A N 1
ATOM 2105 C CA . GLU A 1 285 ? -45.231 -9.031 110.801 1.00 99.65 1124 GLU A CA 1
ATOM 2106 C C . GLU A 1 285 ? -44.712 -9.965 109.702 1.00 94.57 1124 GLU A C 1
ATOM 2107 O O . GLU A 1 285 ? -43.659 -10.589 109.846 1.00 92.18 1124 GLU A O 1
ATOM 2113 N N . ILE A 1 286 ? -45.450 -10.044 108.600 1.00 87.66 1125 ILE A N 1
ATOM 2114 C CA . ILE A 1 286 ? -45.053 -10.866 107.460 1.00 85.31 1125 ILE A CA 1
ATOM 2115 C C . ILE A 1 286 ? -43.962 -10.202 106.595 1.00 77.75 1125 ILE A C 1
ATOM 2116 O O . ILE A 1 286 ? -42.987 -10.847 106.196 1.00 72.81 1125 ILE A O 1
ATOM 2121 N N . GLU A 1 287 ? -44.133 -8.915 106.312 1.00 82.48 1126 GLU A N 1
ATOM 2122 C CA . GLU A 1 287 ? -43.154 -8.170 105.544 1.00 77.20 1126 GLU A CA 1
ATOM 2123 C C . GLU A 1 287 ? -41.850 -8.096 106.330 1.00 73.98 1126 GLU A C 1
ATOM 2124 O O . GLU A 1 287 ? -40.769 -8.243 105.761 1.00 67.49 1126 GLU A O 1
ATOM 2130 N N . LEU A 1 288 ? -41.963 -7.869 107.638 1.00 75.43 1127 LEU A N 1
ATOM 2131 C CA . LEU A 1 288 ? -40.798 -7.858 108.521 1.00 73.63 1127 LEU A CA 1
ATOM 2132 C C . LEU A 1 288 ? -40.024 -9.168 108.430 1.00 71.48 1127 LEU A C 1
ATOM 2133 O O . LEU A 1 288 ? -38.799 -9.170 108.299 1.00 68.91 1127 LEU A O 1
ATOM 2138 N N . LEU A 1 289 ? -40.747 -10.277 108.497 1.00 64.56 1128 LEU A N 1
ATOM 2139 C CA . LEU A 1 289 ? -40.141 -11.595 108.381 1.00 64.47 1128 LEU A CA 1
ATOM 2140 C C . LEU A 1 289 ? -39.412 -11.768 107.058 1.00 60.09 1128 LEU A C 1
ATOM 2141 O O . LEU A 1 289 ? -38.363 -12.415 107.001 1.00 58.21 1128 LEU A O 1
ATOM 2146 N N . GLN A 1 290 ? -39.964 -11.194 105.994 1.00 61.07 1129 GLN A N 1
ATOM 2147 C CA . GLN A 1 290 ? -39.368 -11.364 104.675 1.00 58.14 1129 GLN A CA 1
ATOM 2148 C C . GLN A 1 290 ? -38.071 -10.560 104.552 1.00 51.76 1129 GLN A C 1
ATOM 2149 O O . GLN A 1 290 ? -37.126 -10.974 103.876 1.00 47.60 1129 GLN A O 1
ATOM 2155 N N . HIS A 1 291 ? -38.033 -9.415 105.219 1.00 49.91 1130 HIS A N 1
ATOM 2156 C CA . HIS A 1 291 ? -36.830 -8.624 105.269 1.00 46.05 1130 HIS A CA 1
ATOM 2157 C C . HIS A 1 291 ? -35.750 -9.309 106.104 1.00 45.76 1130 HIS A C 1
ATOM 2158 O O . HIS A 1 291 ? -34.573 -9.086 105.911 1.00 42.53 1130 HIS A O 1
ATOM 2165 N N . LEU A 1 292 ? -36.147 -10.182 107.013 1.00 49.43 1131 LEU A N 1
ATOM 2166 C CA . LEU A 1 292 ? -35.167 -10.857 107.852 1.00 49.65 1131 LEU A CA 1
ATOM 2167 C C . LEU A 1 292 ? -34.458 -11.948 107.055 1.00 48.33 1131 LEU A C 1
ATOM 2168 O O . LEU A 1 292 ? -33.308 -12.296 107.328 1.00 46.98 1131 LEU A O 1
ATOM 2173 N N . LYS A 1 293 ? -35.158 -12.485 106.062 1.00 53.66 1132 LYS A N 1
ATOM 2174 C CA . LYS A 1 293 ? -34.581 -13.484 105.172 1.00 53.95 1132 LYS A CA 1
ATOM 2175 C C . LYS A 1 293 ? -33.417 -12.882 104.395 1.00 47.30 1132 LYS A C 1
ATOM 2176 O O . LYS A 1 293 ? -32.390 -13.529 104.193 1.00 42.85 1132 LYS A O 1
ATOM 2182 N N . VAL A 1 294 ? -33.589 -11.637 103.961 1.00 50.36 1133 VAL A N 1
ATOM 2183 C CA . VAL A 1 294 ? -32.565 -10.941 103.209 1.00 45.46 1133 VAL A CA 1
ATOM 2184 C C . VAL A 1 294 ? -31.353 -10.825 104.123 1.00 45.08 1133 VAL A C 1
ATOM 2185 O O . VAL A 1 294 ? -30.235 -11.190 103.738 1.00 40.64 1133 VAL A O 1
ATOM 2189 N N . ALA A 1 295 ? -31.602 -10.382 105.357 1.00 37.57 1134 ALA A N 1
ATOM 2190 C CA . ALA A 1 295 ? -30.523 -10.110 106.299 1.00 36.71 1134 ALA A CA 1
ATOM 2191 C C . ALA A 1 295 ? -29.740 -11.375 106.572 1.00 37.75 1134 ALA A C 1
ATOM 2192 O O . ALA A 1 295 ? -28.510 -11.394 106.560 1.00 35.86 1134 ALA A O 1
ATOM 2194 N N . VAL A 1 296 ? -30.473 -12.447 106.800 1.00 41.07 1135 VAL A N 1
ATOM 2195 C CA . VAL A 1 296 ? -29.860 -13.733 107.088 1.00 42.78 1135 VAL A CA 1
ATOM 2196 C C . VAL A 1 296 ? -29.029 -14.266 105.908 1.00 40.59 1135 VAL A C 1
ATOM 2197 O O . VAL A 1 296 ? -27.933 -14.768 106.105 1.00 40.29 1135 VAL A O 1
ATOM 2201 N N . ALA A 1 297 ? -29.551 -14.139 104.692 1.00 40.40 1136 ALA A N 1
ATOM 2202 C CA . ALA A 1 297 ? -28.779 -14.451 103.488 1.00 40.25 1136 ALA A CA 1
ATOM 2203 C C . ALA A 1 297 ? -27.448 -13.685 103.448 1.00 36.63 1136 ALA A C 1
ATOM 2204 O O . ALA A 1 297 ? -26.393 -14.261 103.134 1.00 33.84 1136 ALA A O 1
ATOM 2206 N N . CYS A 1 298 ? -27.495 -12.391 103.777 1.00 38.41 1137 CYS A N 1
ATOM 2207 C CA . CYS A 1 298 ? -26.269 -11.586 103.764 1.00 38.01 1137 CYS A CA 1
ATOM 2208 C C . CYS A 1 298 ? -25.285 -12.081 104.809 1.00 39.51 1137 CYS A C 1
ATOM 2209 O O . CYS A 1 298 ? -24.073 -11.891 104.654 1.00 36.78 1137 CYS A O 1
ATOM 2212 N N . LEU A 1 299 ? -25.803 -12.689 105.881 1.00 34.01 1138 LEU A N 1
ATOM 2213 C CA . LEU A 1 299 ? -24.937 -13.105 106.983 1.00 35.87 1138 LEU A CA 1
ATOM 2214 C C . LEU A 1 299 ? -24.428 -14.557 106.864 1.00 38.56 1138 LEU A C 1
ATOM 2215 O O . LEU A 1 299 ? -23.864 -15.096 107.808 1.00 42.20 1138 LEU A O 1
ATOM 2220 N N . ASP A 1 300 ? -24.621 -15.175 105.705 1.00 43.61 1139 ASP A N 1
ATOM 2221 C CA . ASP A 1 300 ? -24.086 -16.507 105.442 1.00 46.68 1139 ASP A CA 1
ATOM 2222 C C . ASP A 1 300 ? -22.589 -16.610 105.743 1.00 47.90 1139 ASP A C 1
ATOM 2223 O O . ASP A 1 300 ? -21.800 -15.713 105.415 1.00 43.51 1139 ASP A O 1
ATOM 2228 N N . ASP A 1 301 ? -22.213 -17.723 106.364 1.00 51.00 1140 ASP A N 1
ATOM 2229 C CA . ASP A 1 301 ? -20.829 -18.020 106.714 1.00 49.13 1140 ASP A CA 1
ATOM 2230 C C . ASP A 1 301 ? -19.983 -18.244 105.477 1.00 48.02 1140 ASP A C 1
ATOM 2231 O O . ASP A 1 301 ? -18.762 -18.090 105.507 1.00 48.63 1140 ASP A O 1
ATOM 2236 N N . ARG A 1 302 ? -20.631 -18.641 104.390 1.00 47.31 1141 ARG A N 1
ATOM 2237 C CA . ARG A 1 302 ? -19.929 -18.840 103.134 1.00 45.94 1141 ARG A CA 1
ATOM 2238 C C . ARG A 1 302 ? -20.121 -17.585 102.263 1.00 40.97 1141 ARG A C 1
ATOM 2239 O O . ARG A 1 302 ? -21.249 -17.291 101.830 1.00 38.97 1141 ARG A O 1
ATOM 2247 N N . ALA A 1 303 ? -19.034 -16.849 102.028 1.00 43.32 1142 ALA A N 1
ATOM 2248 C CA . ALA A 1 303 ? -19.084 -15.573 101.290 1.00 39.63 1142 ALA A CA 1
ATOM 2249 C C . ALA A 1 303 ? -19.777 -15.718 99.924 1.00 39.00 1142 ALA A C 1
ATOM 2250 O O . ALA A 1 303 ? -20.694 -14.955 99.597 1.00 35.89 1142 ALA A O 1
ATOM 2252 N N . TRP A 1 304 ? -19.374 -16.739 99.168 1.00 51.15 1143 TRP A N 1
ATOM 2253 C CA . TRP A 1 304 ? -19.947 -17.018 97.852 1.00 51.87 1143 TRP A CA 1
ATOM 2254 C C . TRP A 1 304 ? -21.475 -17.185 97.842 1.00 52.41 1143 TRP A C 1
ATOM 2255 O O . TRP A 1 304 ? -22.116 -16.992 96.810 1.00 53.06 1143 TRP A O 1
ATOM 2266 N N . ARG A 1 305 ? -22.054 -17.528 98.985 1.00 45.72 1144 ARG A N 1
ATOM 2267 C CA . ARG A 1 305 ? -23.476 -17.825 99.062 1.00 46.30 1144 ARG A CA 1
ATOM 2268 C C . ARG A 1 305 ? -24.245 -16.570 99.360 1.00 44.75 1144 ARG A C 1
ATOM 2269 O O . ARG A 1 305 ? -25.458 -16.511 99.157 1.00 46.13 1144 ARG A O 1
ATOM 2277 N N . ARG A 1 306 ? -23.549 -15.569 99.883 1.00 29.57 1145 ARG A N 1
ATOM 2278 C CA . ARG A 1 306 ? -24.207 -14.297 100.160 1.00 27.96 1145 ARG A CA 1
ATOM 2279 C C . ARG A 1 306 ? -24.626 -13.736 98.829 1.00 26.09 1145 ARG A C 1
ATOM 2280 O O . ARG A 1 306 ? -23.963 -13.963 97.831 1.00 25.13 1145 ARG A O 1
ATOM 2288 N N . PRO A 1 307 ? -25.749 -13.015 98.806 1.00 25.87 1146 PRO A N 1
ATOM 2289 C CA . PRO A 1 307 ? -26.133 -12.301 97.594 1.00 24.11 1146 PRO A CA 1
ATOM 2290 C C . PRO A 1 307 ? -25.193 -11.123 97.374 1.00 21.37 1146 PRO A C 1
ATOM 2291 O O . PRO A 1 307 ? -24.588 -10.656 98.332 1.00 20.91 1146 PRO A O 1
ATOM 2295 N N . THR A 1 308 ? -25.088 -10.647 96.139 1.00 26.16 1147 THR A N 1
ATOM 2296 C CA . THR A 1 308 ? -24.433 -9.383 95.859 1.00 22.02 1147 THR A CA 1
ATOM 2297 C C . THR A 1 308 ? -25.402 -8.335 96.335 1.00 23.28 1147 THR A C 1
ATOM 2298 O O . THR A 1 308 ? -26.591 -8.634 96.546 1.00 25.93 1147 THR A O 1
ATOM 2302 N N . MET A 1 309 ? -24.946 -7.092 96.439 1.00 20.43 1148 MET A N 1
ATOM 2303 C CA . MET A 1 309 ? -25.858 -6.022 96.818 1.00 21.31 1148 MET A CA 1
ATOM 2304 C C . MET A 1 309 ? -26.926 -5.776 95.757 1.00 21.13 1148 MET A C 1
ATOM 2305 O O . MET A 1 309 ? -28.012 -5.318 96.075 1.00 22.53 1148 MET A O 1
ATOM 2310 N N . VAL A 1 310 ? -26.618 -6.075 94.497 1.00 18.23 1149 VAL A N 1
ATOM 2311 C CA . VAL A 1 310 ? -27.615 -5.974 93.423 1.00 18.67 1149 VAL A CA 1
ATOM 2312 C C . VAL A 1 310 ? -28.775 -6.979 93.601 1.00 21.37 1149 VAL A C 1
ATOM 2313 O O . VAL A 1 310 ? -29.956 -6.648 93.358 1.00 23.57 1149 VAL A O 1
ATOM 2317 N N . GLN A 1 311 ? -28.447 -8.194 94.023 1.00 19.28 1150 GLN A N 1
ATOM 2318 C CA . GLN A 1 311 ? -29.489 -9.147 94.385 1.00 22.63 1150 GLN A CA 1
ATOM 2319 C C . GLN A 1 311 ? -30.295 -8.733 95.625 1.00 24.91 1150 GLN A C 1
ATOM 2320 O O . GLN A 1 311 ? -31.500 -8.928 95.680 1.00 27.49 1150 GLN A O 1
ATOM 2326 N N . VAL A 1 312 ? -29.622 -8.177 96.623 1.00 24.26 1151 VAL A N 1
ATOM 2327 C CA . VAL A 1 312 ? -30.301 -7.712 97.812 1.00 24.45 1151 VAL A CA 1
ATOM 2328 C C . VAL A 1 312 ? -31.365 -6.706 97.423 1.00 27.21 1151 VAL A C 1
ATOM 2329 O O . VAL A 1 312 ? -32.483 -6.762 97.939 1.00 31.21 1151 VAL A O 1
ATOM 2333 N N . MET A 1 313 ? -31.026 -5.782 96.527 1.00 34.19 1152 MET A N 1
ATOM 2334 C CA . MET A 1 313 ? -31.988 -4.791 96.086 1.00 35.42 1152 MET A CA 1
ATOM 2335 C C . MET A 1 313 ? -33.170 -5.453 95.388 1.00 38.24 1152 MET A C 1
ATOM 2336 O O . MET A 1 313 ? -34.304 -4.959 95.464 1.00 40.12 1152 MET A O 1
ATOM 2341 N N . ALA A 1 314 ? -32.892 -6.562 94.704 1.00 23.92 1153 ALA A N 1
ATOM 2342 C CA . ALA A 1 314 ? -33.922 -7.241 93.949 1.00 27.58 1153 ALA A CA 1
ATOM 2343 C C . ALA A 1 314 ? -34.833 -8.009 94.918 1.00 31.26 1153 ALA A C 1
ATOM 2344 O O . ALA A 1 314 ? -36.052 -8.047 94.727 1.00 32.61 1153 ALA A O 1
ATOM 2346 N N . MET A 1 315 ? -34.242 -8.585 95.966 1.00 35.37 1154 MET A N 1
ATOM 2347 C CA . MET A 1 315 ? -35.022 -9.209 97.039 1.00 36.64 1154 MET A CA 1
ATOM 2348 C C . MET A 1 315 ? -35.975 -8.209 97.684 1.00 41.08 1154 MET A C 1
ATOM 2349 O O . MET A 1 315 ? -37.169 -8.470 97.821 1.00 45.20 1154 MET A O 1
ATOM 2354 N N . PHE A 1 316 ? -35.444 -7.055 98.056 1.00 37.84 1155 PHE A N 1
ATOM 2355 C CA . PHE A 1 316 ? -36.256 -5.968 98.575 1.00 39.19 1155 PHE A CA 1
ATOM 2356 C C . PHE A 1 316 ? -37.473 -5.612 97.713 1.00 43.41 1155 PHE A C 1
ATOM 2357 O O . PHE A 1 316 ? -38.580 -5.468 98.237 1.00 47.49 1155 PHE A O 1
ATOM 2365 N N . LYS A 1 317 ? -37.273 -5.451 96.407 1.00 52.61 1156 LYS A N 1
ATOM 2366 C CA . LYS A 1 317 ? -38.354 -4.981 95.550 1.00 52.76 1156 LYS A CA 1
ATOM 2367 C C . LYS A 1 317 ? -39.342 -6.100 95.206 1.00 57.70 1156 LYS A C 1
ATOM 2368 O O . LYS A 1 317 ? -40.491 -5.842 94.843 1.00 60.56 1156 LYS A O 1
ATOM 2374 N N . GLU A 1 318 ? -38.895 -7.341 95.358 1.00 62.92 1157 GLU A N 1
ATOM 2375 C CA . GLU A 1 318 ? -39.773 -8.484 95.201 1.00 66.95 1157 GLU A CA 1
ATOM 2376 C C . GLU A 1 318 ? -40.759 -8.581 96.371 1.00 72.75 1157 GLU A C 1
ATOM 2377 O O . GLU A 1 318 ? -41.964 -8.764 96.173 1.00 76.00 1157 GLU A O 1
ATOM 2383 N N . ILE A 1 319 ? -40.228 -8.469 97.584 1.00 52.62 1158 ILE A N 1
ATOM 2384 C CA . ILE A 1 319 ? -41.028 -8.430 98.802 1.00 55.89 1158 ILE A CA 1
ATOM 2385 C C . ILE A 1 319 ? -42.237 -7.499 98.677 1.00 60.47 1158 ILE A C 1
ATOM 2386 O O . ILE A 1 319 ? -43.361 -7.869 99.040 1.00 64.32 1158 ILE A O 1
ATOM 2391 N N . GLN A 1 320 ? -42.007 -6.306 98.142 1.00 80.67 1159 GLN A N 1
ATOM 2392 C CA . GLN A 1 320 ? -43.080 -5.344 97.950 1.00 82.26 1159 GLN A CA 1
ATOM 2393 C C . GLN A 1 320 ? -44.163 -5.848 96.990 1.00 87.34 1159 GLN A C 1
ATOM 2394 O O . GLN A 1 320 ? -45.356 -5.698 97.263 1.00 94.29 1159 GLN A O 1
ATOM 2400 N N . ALA A 1 321 ? -43.748 -6.457 95.881 1.00 70.02 1160 ALA A N 1
ATOM 2401 C CA . ALA A 1 321 ? -44.696 -6.970 94.890 1.00 73.72 1160 ALA A CA 1
ATOM 2402 C C . ALA A 1 321 ? -44.877 -8.488 94.981 1.00 75.31 1160 ALA A C 1
ATOM 2403 O O . ALA A 1 321 ? -45.561 -8.995 95.875 1.00 78.21 1160 ALA A O 1
ATOM 2405 N N . ASP B 1 13 ? -44.150 45.339 61.367 1.00 70.26 852 ASP B N 1
ATOM 2406 C CA . ASP B 1 13 ? -43.487 46.046 62.458 1.00 68.43 852 ASP B CA 1
ATOM 2407 C C . ASP B 1 13 ? -42.038 45.566 62.599 1.00 61.38 852 ASP B C 1
ATOM 2408 O O . ASP B 1 13 ? -41.6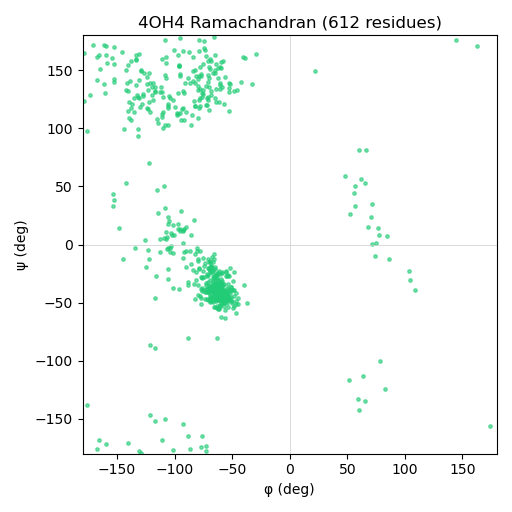95 44.811 63.503 1.00 59.15 852 ASP B O 1
ATOM 2413 N N . LEU B 1 14 ? -41.195 46.031 61.689 1.00 26.91 853 LEU B N 1
ATOM 2414 C CA . LEU B 1 14 ? -39.865 45.458 61.476 1.00 23.61 853 LEU B CA 1
ATOM 2415 C C . LEU B 1 14 ? -38.865 45.854 62.548 1.00 24.25 853 LEU B C 1
ATOM 2416 O O . LEU B 1 14 ? -38.693 47.031 62.851 1.00 27.96 853 LEU B O 1
ATOM 2421 N N . GLU B 1 15 ? -38.177 44.858 63.088 1.00 31.02 854 GLU B N 1
ATOM 2422 C CA . GLU B 1 15 ? -37.111 45.102 64.041 1.00 33.83 854 GLU B CA 1
ATOM 2423 C C . GLU B 1 15 ? -35.734 44.766 63.445 1.00 30.30 854 GLU B C 1
ATOM 2424 O O . GLU B 1 15 ? -35.534 43.714 62.865 1.00 25.95 854 GLU B O 1
ATOM 2430 N N . VAL B 1 16 ? -34.787 45.675 63.591 1.00 21.84 855 VAL B N 1
ATOM 2431 C CA . VAL B 1 16 ? -33.398 45.391 63.270 1.00 21.04 855 VAL B CA 1
ATOM 2432 C C . VAL B 1 16 ? -32.774 44.850 64.559 1.00 20.69 855 VAL B C 1
ATOM 2433 O O . VAL B 1 16 ? -32.664 45.575 65.533 1.00 22.35 855 VAL B O 1
ATOM 2437 N N . LEU B 1 17 ? -32.377 43.574 64.557 1.00 21.42 856 LEU B N 1
ATOM 2438 C CA . LEU B 1 17 ? -31.918 42.903 65.777 1.00 20.51 856 LEU B CA 1
ATOM 2439 C C . LEU B 1 17 ? -30.650 43.478 66.440 1.00 22.17 856 LEU B C 1
ATOM 2440 O O . LEU B 1 17 ? -30.612 43.636 67.648 1.00 25.32 856 LEU B O 1
ATOM 2445 N N . PHE B 1 18 ? -29.609 43.765 65.674 1.00 19.80 857 PHE B N 1
ATOM 2446 C CA . PHE B 1 18 ? -28.368 44.304 66.248 1.00 21.17 857 PHE B CA 1
ATOM 2447 C C . PHE B 1 18 ? -27.933 45.509 65.467 1.00 22.84 857 PHE B C 1
ATOM 2448 O O . PHE B 1 18 ? -27.811 45.449 64.245 1.00 22.29 857 PHE B O 1
ATOM 2456 N N . GLN B 1 19 ? -27.725 46.618 66.158 1.00 25.04 858 GLN B N 1
ATOM 2457 C CA . GLN B 1 19 ? -27.506 47.875 65.452 1.00 27.17 858 GLN B CA 1
ATOM 2458 C C . GLN B 1 19 ? -26.586 48.852 66.171 1.00 29.87 858 GLN B C 1
ATOM 2459 O O . GLN B 1 19 ? -26.492 50.016 65.801 1.00 32.62 858 GLN B O 1
ATOM 2465 N N . GLY B 1 20 ? -25.875 48.374 67.175 1.00 46.42 859 GLY B N 1
ATOM 2466 C CA . GLY B 1 20 ? -24.870 49.214 67.800 1.00 55.20 859 GLY B CA 1
ATOM 2467 C C . GLY B 1 20 ? -23.738 49.527 66.837 1.00 55.13 859 GLY B C 1
ATOM 2468 O O . GLY B 1 20 ? -23.765 49.092 65.690 1.00 51.18 859 GLY B O 1
ATOM 2469 N N . PRO B 1 21 ? -22.753 50.322 67.284 1.00 82.36 860 PRO B N 1
ATOM 2470 C CA . PRO B 1 21 ? -21.447 50.292 66.627 1.00 81.92 860 PRO B CA 1
ATOM 2471 C C . PRO B 1 21 ? -20.583 49.328 67.435 1.00 80.74 860 PRO B C 1
ATOM 2472 O O . PRO B 1 21 ? -21.077 48.795 68.433 1.00 78.05 860 PRO B O 1
ATOM 2476 N N . HIS B 1 22 ? -19.341 49.083 67.024 1.00 69.79 861 HIS B N 1
ATOM 2477 C CA . HIS B 1 22 ? -18.454 48.235 67.827 1.00 71.62 861 HIS B CA 1
ATOM 2478 C C . HIS B 1 22 ? -16.961 48.554 67.642 1.00 71.99 861 HIS B C 1
ATOM 2479 O O . HIS B 1 22 ? -16.374 48.293 66.590 1.00 72.80 861 HIS B O 1
ATOM 2486 N N . PRO B 1 28 ? -12.273 48.364 74.817 1.00 94.64 867 PRO B N 1
ATOM 2487 C CA . PRO B 1 28 ? -11.256 47.308 74.871 1.00 93.67 867 PRO B CA 1
ATOM 2488 C C . PRO B 1 28 ? -10.836 46.988 76.312 1.00 92.74 867 PRO B C 1
ATOM 2489 O O . PRO B 1 28 ? -10.970 47.834 77.201 1.00 92.20 867 PRO B O 1
ATOM 2493 N N . LEU B 1 29 ? -10.333 45.774 76.528 1.00 70.30 868 LEU B N 1
ATOM 2494 C CA . LEU B 1 29 ? -9.965 45.304 77.863 1.00 69.94 868 LEU B CA 1
ATOM 2495 C C . LEU B 1 29 ? -8.856 46.104 78.512 1.00 72.37 868 LEU B C 1
ATOM 2496 O O . LEU B 1 29 ? -7.913 46.531 77.847 1.00 74.33 868 LEU B O 1
ATOM 2501 N N . ARG B 1 30 ? -8.976 46.288 79.823 1.00 69.39 869 ARG B N 1
ATOM 2502 C CA . ARG B 1 30 ? -7.960 46.991 80.596 1.00 72.29 869 ARG B CA 1
ATOM 2503 C C . ARG B 1 30 ? -7.104 46.022 81.413 1.00 73.63 869 ARG B C 1
ATOM 2504 O O . ARG B 1 30 ? -7.618 45.205 82.166 1.00 71.71 869 ARG B O 1
ATOM 2512 N N . LYS B 1 31 ? -5.790 46.118 81.247 1.00 80.04 870 LYS B N 1
ATOM 2513 C CA . LYS B 1 31 ? -4.842 45.335 82.032 1.00 80.64 870 LYS B CA 1
ATOM 2514 C C . LYS B 1 31 ? -4.706 45.959 83.418 1.00 82.54 870 LYS B C 1
ATOM 2515 O O . LYS B 1 31 ? -4.568 47.173 83.541 1.00 85.00 870 LYS B O 1
ATOM 2521 N N . LEU B 1 32 ? -4.760 45.139 84.462 1.00 71.73 871 LEU B N 1
ATOM 2522 C CA . LEU B 1 32 ? -4.596 45.651 85.818 1.00 74.69 871 LEU B CA 1
ATOM 2523 C C . LEU B 1 32 ? -3.514 44.913 86.591 1.00 79.16 871 LEU B C 1
ATOM 2524 O O . LEU B 1 32 ? -3.292 43.717 86.388 1.00 77.64 871 LEU B O 1
ATOM 2529 N N . THR B 1 33 ? -2.844 45.643 87.479 1.00 78.33 872 THR B N 1
ATOM 2530 C CA . THR B 1 33 ? -1.827 45.066 88.348 1.00 79.50 872 THR B CA 1
ATOM 2531 C C . THR B 1 33 ? -2.508 44.465 89.566 1.00 79.08 872 THR B C 1
ATOM 2532 O O . THR B 1 33 ? -3.559 44.938 90.001 1.00 76.90 872 THR B O 1
ATOM 2536 N N . PHE B 1 34 ? -1.907 43.414 90.110 1.00 76.51 873 PHE B N 1
ATOM 2537 C CA . PHE B 1 34 ? -2.488 42.709 91.242 1.00 74.78 873 PHE B CA 1
ATOM 2538 C C . PHE B 1 34 ? -2.651 43.589 92.488 1.00 77.35 873 PHE B C 1
ATOM 2539 O O . PHE B 1 34 ? -3.674 43.511 93.175 1.00 75.95 873 PHE B O 1
ATOM 2547 N N . ALA B 1 35 ? -1.645 44.418 92.767 1.00 78.81 874 ALA B N 1
ATOM 2548 C CA . ALA B 1 35 ? -1.593 45.208 94.000 1.00 81.61 874 ALA B CA 1
ATOM 2549 C C . ALA B 1 35 ? -2.842 46.059 94.225 1.00 79.15 874 ALA B C 1
ATOM 2550 O O . ALA B 1 35 ? -3.358 46.152 95.345 1.00 78.89 874 ALA B O 1
ATOM 2552 N N . ASP B 1 36 ? -3.315 46.672 93.144 1.00 105.64 875 ASP B N 1
ATOM 2553 C CA . ASP B 1 36 ? -4.484 47.541 93.169 1.00 104.58 875 ASP B CA 1
ATOM 2554 C C . ASP B 1 36 ? -5.729 46.745 93.550 1.00 101.51 875 ASP B C 1
ATOM 2555 O O . ASP B 1 36 ? -6.608 47.231 94.273 1.00 99.28 875 ASP B O 1
ATOM 2560 N N . LEU B 1 37 ? -5.790 45.516 93.046 1.00 77.64 876 LEU B N 1
ATOM 2561 C CA . LEU B 1 37 ? -6.906 44.619 93.317 1.00 76.03 876 LEU B CA 1
ATOM 2562 C C . LEU B 1 37 ? -6.910 44.155 94.778 1.00 76.80 876 LEU B C 1
ATOM 2563 O O . LEU B 1 37 ? -7.973 44.001 95.385 1.00 74.59 876 LEU B O 1
ATOM 2568 N N . LEU B 1 38 ? -5.720 43.941 95.339 1.00 92.31 877 LEU B N 1
ATOM 2569 C CA . LEU B 1 38 ? -5.590 43.669 96.767 1.00 94.10 877 LEU B CA 1
ATOM 2570 C C . LEU B 1 38 ? -6.201 44.799 97.572 1.00 94.38 877 LEU B C 1
ATOM 2571 O O . LEU B 1 38 ? -7.006 44.574 98.475 1.00 92.70 877 LEU B O 1
ATOM 2576 N N . GLN B 1 39 ? -5.811 46.019 97.226 1.00 93.72 878 GLN B N 1
ATOM 2577 C CA . GLN B 1 39 ? -6.248 47.189 97.962 1.00 95.04 878 GLN B CA 1
ATOM 2578 C C . GLN B 1 39 ? -7.754 47.374 97.895 1.00 92.80 878 GLN B C 1
ATOM 2579 O O . GLN B 1 39 ? -8.399 47.602 98.919 1.00 92.64 878 GLN B O 1
ATOM 2585 N N . ALA B 1 40 ? -8.315 47.279 96.692 1.00 68.62 879 ALA B N 1
ATOM 2586 C CA . ALA B 1 40 ? -9.737 47.544 96.515 1.00 66.91 879 ALA B CA 1
ATOM 2587 C C . ALA B 1 40 ? -10.627 46.539 97.258 1.00 65.76 879 ALA B C 1
ATOM 2588 O O . ALA B 1 40 ? -11.767 46.853 97.619 1.00 65.39 879 ALA B O 1
ATOM 2590 N N . THR B 1 41 ? -10.096 45.340 97.492 1.00 66.67 880 THR B N 1
ATOM 2591 C CA . THR B 1 41 ? -10.831 44.290 98.195 1.00 67.29 880 THR B CA 1
ATOM 2592 C C . THR B 1 41 ? -10.363 44.130 99.637 1.00 71.74 880 THR B C 1
ATOM 2593 O O . THR B 1 41 ? -10.757 43.178 100.322 1.00 71.30 880 THR B O 1
ATOM 2597 N N . ASN B 1 42 ? -9.531 45.068 100.086 1.00 75.34 881 ASN B N 1
ATOM 2598 C CA . ASN B 1 42 ? -8.853 44.977 101.377 1.00 78.47 881 ASN B CA 1
ATOM 2599 C C . ASN B 1 42 ? -8.193 43.614 101.597 1.00 76.72 881 ASN B C 1
ATOM 2600 O O . ASN B 1 42 ? -8.517 42.904 102.549 1.00 75.46 881 ASN B O 1
ATOM 2605 N N . GLY B 1 43 ? -7.280 43.258 100.695 1.00 77.93 882 GLY B N 1
ATOM 2606 C CA . GLY B 1 43 ? -6.574 41.991 100.760 1.00 78.86 882 GLY B CA 1
ATOM 2607 C C . GLY B 1 43 ? -7.443 40.783 100.450 1.00 76.61 882 GLY B C 1
ATOM 2608 O O . GLY B 1 43 ? -7.127 39.666 100.865 1.00 75.72 882 GLY B O 1
ATOM 2609 N N . PHE B 1 44 ? -8.529 41.006 99.711 1.00 80.69 883 PHE B N 1
ATOM 2610 C CA . PHE B 1 44 ? -9.542 39.974 99.463 1.00 77.55 883 PHE B CA 1
ATOM 2611 C C . PHE B 1 44 ? -10.203 39.516 100.765 1.00 78.64 883 PHE B C 1
ATOM 2612 O O . PHE B 1 44 ? -10.213 38.326 101.101 1.00 77.54 883 PHE B O 1
ATOM 2620 N N . HIS B 1 45 ? -10.763 40.477 101.491 1.00 85.00 884 HIS B N 1
ATOM 2621 C CA . HIS B 1 45 ? -11.389 40.193 102.769 1.00 87.16 884 HIS B CA 1
ATOM 2622 C C . HIS B 1 45 ? -12.737 39.526 102.557 1.00 84.17 884 HIS B C 1
ATOM 2623 O O . HIS B 1 45 ? -13.358 39.697 101.519 1.00 82.14 884 HIS B O 1
ATOM 2630 N N . ASN B 1 46 ? -13.186 38.767 103.545 1.00 80.55 885 ASN B N 1
ATOM 2631 C CA . ASN B 1 46 ? -14.485 38.116 103.467 1.00 78.30 885 ASN B CA 1
ATOM 2632 C C . ASN B 1 46 ? -15.626 39.130 103.388 1.00 76.77 885 ASN B C 1
ATOM 2633 O O . ASN B 1 46 ? -16.671 38.850 102.808 1.00 76.85 885 ASN B O 1
ATOM 2638 N N . ASP B 1 47 ? -15.415 40.308 103.970 1.00 80.77 886 ASP B N 1
ATOM 2639 C CA . ASP B 1 47 ? -16.421 41.365 103.959 1.00 82.00 886 ASP B CA 1
ATOM 2640 C C . ASP B 1 47 ? -16.785 41.745 102.528 1.00 77.96 886 ASP B C 1
ATOM 2641 O O . ASP B 1 47 ? -17.953 41.955 102.210 1.00 76.66 886 ASP B O 1
ATOM 2646 N N . SER B 1 48 ? -15.774 41.820 101.669 1.00 73.48 887 SER B N 1
ATOM 2647 C CA . SER B 1 48 ? -15.986 42.166 100.270 1.00 69.84 887 SER B CA 1
ATOM 2648 C C . SER B 1 48 ? -16.715 41.065 99.496 1.00 65.73 887 SER B C 1
ATOM 2649 O O . SER B 1 48 ? -17.630 41.346 98.733 1.00 65.08 887 SER B O 1
ATOM 2652 N N . LEU B 1 49 ? -16.309 39.818 99.705 1.00 79.08 888 LEU B N 1
ATOM 2653 C CA . LEU B 1 49 ? -16.803 38.673 98.937 1.00 77.04 888 LEU B CA 1
ATOM 2654 C C . LEU B 1 49 ? -18.321 38.600 98.729 1.00 74.03 888 LEU B C 1
ATOM 2655 O O . LEU B 1 49 ? -19.094 38.778 99.667 1.00 75.87 888 LEU B O 1
ATOM 2660 N N . ILE B 1 50 ? -18.736 38.336 97.491 1.00 62.09 889 ILE B N 1
ATOM 2661 C CA . ILE B 1 50 ? -20.157 38.253 97.163 1.00 62.22 889 ILE B CA 1
ATOM 2662 C C . ILE B 1 50 ? -20.554 36.925 96.535 1.00 62.14 889 ILE B C 1
ATOM 2663 O O . ILE B 1 50 ? -21.743 36.668 96.265 1.00 60.45 889 ILE B O 1
ATOM 2668 N N . GLY B 1 51 ? -19.565 36.080 96.276 1.00 62.41 890 GLY B N 1
ATOM 2669 C CA . GLY B 1 51 ? -19.852 34.836 95.600 1.00 61.45 890 GLY B CA 1
ATOM 2670 C C . GLY B 1 51 ? -18.718 33.839 95.628 1.00 64.08 890 GLY B C 1
ATOM 2671 O O . GLY B 1 51 ? -17.535 34.208 95.520 1.00 64.10 890 GLY B O 1
ATOM 2672 N N . SER B 1 52 ? -19.094 32.573 95.793 1.00 69.36 891 SER B N 1
ATOM 2673 C CA . SER B 1 52 ? -18.207 31.462 95.524 1.00 74.57 891 SER B CA 1
ATOM 2674 C C . SER B 1 52 ? -18.680 30.841 94.225 1.00 74.59 891 SER B C 1
ATOM 2675 O O . SER B 1 52 ? -19.827 30.388 94.109 1.00 70.61 891 SER B O 1
ATOM 2678 N N . GLY B 1 53 ? -17.808 30.872 93.227 1.00 104.37 892 GLY B N 1
ATOM 2679 C CA . GLY B 1 53 ? -18.060 30.145 92.005 1.00 104.49 892 GLY B CA 1
ATOM 2680 C C . GLY B 1 53 ? -17.406 28.797 92.177 1.00 108.07 892 GLY B C 1
ATOM 2681 O O . GLY B 1 53 ? -16.626 28.609 93.114 1.00 110.37 892 GLY B O 1
ATOM 2682 N N . GLY B 1 54 ? -17.730 27.855 91.299 1.00 64.33 893 GLY B N 1
ATOM 2683 C CA . GLY B 1 54 ? -17.113 26.543 91.360 1.00 64.87 893 GLY B CA 1
ATOM 2684 C C . GLY B 1 54 ? -15.646 26.622 90.989 1.00 67.22 893 GLY B C 1
ATOM 2685 O O . GLY B 1 54 ? -14.860 25.723 91.314 1.00 64.41 893 GLY B O 1
ATOM 2686 N N . PHE B 1 55 ? -15.287 27.708 90.308 1.00 69.20 894 PHE B N 1
ATOM 2687 C CA . PHE B 1 55 ? -13.961 27.858 89.739 1.00 68.65 894 PHE B CA 1
ATOM 2688 C C . PHE B 1 55 ? -13.272 29.160 90.182 1.00 69.32 894 PHE B C 1
ATOM 2689 O O . PHE B 1 55 ? -12.159 29.469 89.734 1.00 67.73 894 PHE B O 1
ATOM 2697 N N . GLY B 1 56 ? -13.932 29.912 91.065 1.00 66.59 895 GLY B N 1
ATOM 2698 C CA . GLY B 1 56 ? -13.364 31.143 91.589 1.00 67.28 895 GLY B CA 1
ATOM 2699 C C . GLY B 1 56 ? -14.229 31.857 92.615 1.00 66.89 895 GLY B C 1
ATOM 2700 O O . GLY B 1 56 ? -15.420 31.558 92.733 1.00 65.48 895 GLY B O 1
ATOM 2701 N N . ASP B 1 57 ? -13.635 32.796 93.354 1.00 64.56 896 ASP B N 1
ATOM 2702 C CA . ASP B 1 57 ? -14.389 33.626 94.300 1.00 64.86 896 ASP B CA 1
ATOM 2703 C C . ASP B 1 57 ? -14.520 35.047 93.758 1.00 62.25 896 ASP B C 1
ATOM 2704 O O . ASP B 1 57 ? -13.582 35.561 93.139 1.00 60.94 896 ASP B O 1
ATOM 2709 N N . VAL B 1 58 ? -15.671 35.678 93.989 1.00 48.18 897 VAL B N 1
ATOM 2710 C CA . VAL B 1 58 ? -15.923 37.007 93.433 1.00 47.05 897 VAL B CA 1
ATOM 2711 C C . VAL B 1 58 ? -16.157 38.083 94.506 1.00 48.49 897 VAL B C 1
ATOM 2712 O O . VAL B 1 58 ? -16.833 37.840 95.518 1.00 48.62 897 VAL B O 1
ATOM 2716 N N . TYR B 1 59 ? -15.585 39.266 94.279 1.00 57.83 898 TYR B N 1
ATOM 2717 C CA . TYR B 1 59 ? -15.535 40.319 95.295 1.00 59.29 898 TYR B CA 1
ATOM 2718 C C . TYR B 1 59 ? -16.145 41.642 94.844 1.00 57.42 898 TYR B C 1
ATOM 2719 O O . TYR B 1 59 ? -15.925 42.067 93.713 1.00 57.47 898 TYR B O 1
ATOM 2728 N N . LYS B 1 60 ? -16.910 42.293 95.719 1.00 74.18 899 LYS B N 1
ATOM 2729 C CA . LYS B 1 60 ? -17.393 43.642 95.427 1.00 73.60 899 LYS B CA 1
ATOM 2730 C C . LYS B 1 60 ? -16.233 44.607 95.651 1.00 76.06 899 LYS B C 1
ATOM 2731 O O . LYS B 1 60 ? -15.392 44.365 96.515 1.00 78.08 899 LYS B O 1
ATOM 2737 N N . ALA B 1 61 ? -16.179 45.682 94.865 1.00 56.37 900 ALA B N 1
ATOM 2738 C CA . ALA B 1 61 ? -15.058 46.618 94.910 1.00 55.76 900 ALA B CA 1
ATOM 2739 C C . ALA B 1 61 ? -15.358 47.904 94.150 1.00 58.06 900 ALA B C 1
ATOM 2740 O O . ALA B 1 61 ? -16.269 47.945 93.321 1.00 54.33 900 ALA B O 1
ATOM 2742 N N . ILE B 1 62 ? -14.587 48.948 94.455 1.00 64.85 901 ILE B N 1
ATOM 2743 C CA . ILE B 1 62 ? -14.556 50.180 93.676 1.00 62.53 901 ILE B CA 1
ATOM 2744 C C . ILE B 1 62 ? -13.116 50.420 93.248 1.00 64.83 901 ILE B C 1
ATOM 2745 O O . ILE B 1 62 ? -12.200 50.328 94.052 1.00 69.37 901 ILE B O 1
ATOM 2750 N N . LEU B 1 63 ? -12.907 50.726 91.982 1.00 80.08 902 LEU B N 1
ATOM 2751 C CA . LEU B 1 63 ? -11.572 51.051 91.522 1.00 83.18 902 LEU B CA 1
ATOM 2752 C C . LEU B 1 63 ? -11.179 52.442 92.001 1.00 86.36 902 LEU B C 1
ATOM 2753 O O . LEU B 1 63 ? -11.989 53.146 92.608 1.00 84.69 902 LEU B O 1
ATOM 2758 N N . LYS B 1 64 ? -9.939 52.839 91.732 1.00 65.04 903 LYS B N 1
ATOM 2759 C CA . LYS B 1 64 ? -9.523 54.185 92.077 1.00 68.88 903 LYS B CA 1
ATOM 2760 C C . LYS B 1 64 ? -10.114 55.187 91.099 1.00 68.30 903 LYS B C 1
ATOM 2761 O O . LYS B 1 64 ? -10.248 56.369 91.422 1.00 69.67 903 LYS B O 1
ATOM 2767 N N . ASP B 1 65 ? -10.474 54.715 89.907 1.00 64.62 904 ASP B N 1
ATOM 2768 C CA . ASP B 1 65 ? -11.123 55.573 88.920 1.00 64.33 904 ASP B CA 1
ATOM 2769 C C . ASP B 1 65 ? -12.637 55.629 89.127 1.00 62.81 904 ASP B C 1
ATOM 2770 O O . ASP B 1 65 ? -13.366 56.177 88.295 1.00 61.52 904 ASP B O 1
ATOM 2775 N N . GLY B 1 66 ? -13.097 55.050 90.236 1.00 66.32 905 GLY B N 1
ATOM 2776 C CA . GLY B 1 66 ? -14.502 55.080 90.606 1.00 63.89 905 GLY B CA 1
ATOM 2777 C C . GLY B 1 66 ? -15.361 54.002 89.965 1.00 62.74 905 GLY B C 1
ATOM 2778 O O . GLY B 1 66 ? -16.586 54.019 90.106 1.00 61.30 905 GLY B O 1
ATOM 2779 N N . SER B 1 67 ? -14.735 53.063 89.262 1.00 61.99 906 SER B N 1
ATOM 2780 C CA . SER B 1 67 ? -15.494 51.999 88.601 1.00 61.52 906 SER B CA 1
ATOM 2781 C C . SER B 1 67 ? -15.907 50.899 89.581 1.00 60.27 906 SER B C 1
ATOM 2782 O O . SER B 1 67 ? -15.068 50.127 90.061 1.00 59.77 906 SER B O 1
ATOM 2785 N N . ALA B 1 68 ? -17.207 50.850 89.874 1.00 56.76 907 ALA B N 1
ATOM 2786 C CA . ALA B 1 68 ? -17.793 49.810 90.726 1.00 56.06 907 ALA B CA 1
ATOM 2787 C C . ALA B 1 68 ? -17.779 48.479 89.992 1.00 54.21 907 ALA B C 1
ATOM 2788 O O . ALA B 1 68 ? -18.438 48.323 88.957 1.00 51.17 907 ALA B O 1
ATOM 2790 N N . VAL B 1 69 ? -17.032 47.521 90.525 1.00 47.76 908 VAL B N 1
ATOM 2791 C CA . VAL B 1 69 ? -16.776 46.295 89.792 1.00 45.47 908 VAL B CA 1
ATOM 2792 C C . VAL B 1 69 ? -17.024 45.047 90.613 1.00 46.56 908 VAL B C 1
ATOM 2793 O O . VAL B 1 69 ? -17.454 45.104 91.762 1.00 47.13 908 VAL B O 1
ATOM 2797 N N . ALA B 1 70 ? -16.745 43.915 89.986 1.00 48.20 909 ALA B N 1
ATOM 2798 C CA . ALA B 1 70 ? -16.787 42.607 90.621 1.00 47.24 909 ALA B CA 1
ATOM 2799 C C . ALA B 1 70 ? -15.579 41.844 90.097 1.00 48.32 909 ALA B C 1
ATOM 2800 O O . ALA B 1 70 ? -15.392 41.702 88.893 1.00 48.29 909 ALA B O 1
ATOM 2802 N N . ILE B 1 71 ? -14.739 41.393 91.010 1.00 45.76 910 ILE B N 1
ATOM 2803 C CA . ILE B 1 71 ? -13.466 40.800 90.654 1.00 47.99 910 ILE B CA 1
ATOM 2804 C C . ILE B 1 71 ? -13.513 39.309 90.937 1.00 49.16 910 ILE B C 1
ATOM 2805 O O . ILE B 1 71 ? -13.635 38.895 92.093 1.00 51.01 910 ILE B O 1
ATOM 2810 N N . LYS B 1 72 ? -13.436 38.508 89.879 1.00 45.00 911 LYS B N 1
ATOM 2811 C CA . LYS B 1 72 ? -13.442 37.062 90.026 1.00 45.47 911 LYS B CA 1
ATOM 2812 C C . LYS B 1 72 ? -12.023 36.534 90.135 1.00 47.96 911 LYS B C 1
ATOM 2813 O O . LYS B 1 72 ? -11.279 36.509 89.151 1.00 48.05 911 LYS B O 1
ATOM 2819 N N . LYS B 1 73 ? -11.666 36.119 91.345 1.00 51.95 912 LYS B N 1
ATOM 2820 C CA . LYS B 1 73 ? -10.392 35.479 91.614 1.00 55.89 912 LYS B CA 1
ATOM 2821 C C . LYS B 1 73 ? -10.543 33.998 91.302 1.00 54.55 912 LYS B C 1
ATOM 2822 O O . LYS B 1 73 ? -11.265 33.291 91.999 1.00 56.57 912 LYS B O 1
ATOM 2828 N N . LEU B 1 74 ? -9.867 33.534 90.253 1.00 53.48 913 LEU B N 1
ATOM 2829 C CA . LEU B 1 74 ? -9.993 32.152 89.796 1.00 53.70 913 LEU B CA 1
ATOM 2830 C C . LEU B 1 74 ? -9.007 31.270 90.525 1.00 57.38 913 LEU B C 1
ATOM 2831 O O . LEU B 1 74 ? -8.068 31.766 91.156 1.00 59.74 913 LEU B O 1
ATOM 2836 N N . ILE B 1 75 ? -9.214 29.961 90.432 1.00 91.83 914 ILE B N 1
ATOM 2837 C CA . ILE B 1 75 ? -8.389 28.993 91.148 1.00 97.88 914 ILE B CA 1
ATOM 2838 C C . ILE B 1 75 ? -7.493 28.258 90.149 1.00 101.61 914 ILE B C 1
ATOM 2839 O O . ILE B 1 75 ? -7.596 28.498 88.948 1.00 99.76 914 ILE B O 1
ATOM 2844 N N . HIS B 1 76 ? -6.610 27.390 90.646 1.00 133.04 915 HIS B N 1
ATOM 2845 C CA . HIS B 1 76 ? -5.630 26.678 89.819 1.00 136.75 915 HIS B CA 1
ATOM 2846 C C . HIS B 1 76 ? -4.641 27.627 89.146 1.00 135.83 915 HIS B C 1
ATOM 2847 O O . HIS B 1 76 ? -3.497 27.259 88.882 1.00 137.77 915 HIS B O 1
ATOM 2854 N N . ASP B 1 82 ? -5.504 27.565 83.121 1.00 74.53 921 ASP B N 1
ATOM 2855 C CA . ASP B 1 82 ? -6.159 28.850 82.878 1.00 68.35 921 ASP B CA 1
ATOM 2856 C C . ASP B 1 82 ? -7.062 28.837 81.637 1.00 60.74 921 ASP B C 1
ATOM 2857 O O . ASP B 1 82 ? -7.121 29.811 80.884 1.00 57.04 921 ASP B O 1
ATOM 2862 N N . ARG B 1 83 ? -7.762 27.733 81.416 1.00 67.84 922 ARG B N 1
ATOM 2863 C CA . ARG B 1 83 ? -8.591 27.644 80.227 1.00 64.27 922 ARG B CA 1
ATOM 2864 C C . ARG B 1 83 ? -9.832 28.516 80.403 1.00 60.74 922 ARG B C 1
ATOM 2865 O O . ARG B 1 83 ? -10.170 29.289 79.513 1.00 58.23 922 ARG B O 1
ATOM 2873 N N . GLU B 1 84 ? -10.475 28.398 81.566 1.00 60.40 923 GLU B N 1
ATOM 2874 C CA . GLU B 1 84 ? -11.565 29.278 81.993 1.00 56.28 923 GLU B CA 1
ATOM 2875 C C . GLU B 1 84 ? -11.232 30.756 81.831 1.00 56.42 923 GLU B C 1
ATOM 2876 O O . GLU B 1 84 ? -12.112 31.584 81.602 1.00 52.80 923 GLU B O 1
ATOM 2882 N N . PHE B 1 85 ? -9.955 31.078 81.978 1.00 49.19 924 PHE B N 1
ATOM 2883 C CA . PHE B 1 85 ? -9.512 32.450 81.945 1.00 47.61 924 PHE B CA 1
ATOM 2884 C C . PHE B 1 85 ? -9.485 32.933 80.514 1.00 47.97 924 PHE B C 1
ATOM 2885 O O . PHE B 1 85 ? -9.963 34.021 80.220 1.00 45.76 924 PHE B O 1
ATOM 2893 N N . MET B 1 86 ? -8.934 32.132 79.612 1.00 68.58 925 MET B N 1
ATOM 2894 C CA . MET B 1 86 ? -8.883 32.544 78.216 1.00 67.87 925 MET B CA 1
ATOM 2895 C C . MET B 1 86 ? -10.261 32.428 77.552 1.00 64.53 925 MET B C 1
ATOM 2896 O O . MET B 1 86 ? -10.572 33.178 76.623 1.00 63.17 925 MET B O 1
ATOM 2901 N N . ALA B 1 87 ? -11.081 31.502 78.049 1.00 41.89 926 ALA B N 1
ATOM 2902 C CA . ALA B 1 87 ? -12.434 31.291 77.522 1.00 39.62 926 ALA B CA 1
ATOM 2903 C C . ALA B 1 87 ? -13.263 32.582 77.600 1.00 37.72 926 ALA B C 1
ATOM 2904 O O . ALA B 1 87 ? -13.952 32.931 76.636 1.00 36.28 926 ALA B O 1
ATOM 2906 N N . GLU B 1 88 ? -13.148 33.300 78.722 1.00 40.95 927 GLU B N 1
ATOM 2907 C CA . GLU B 1 88 ? -13.779 34.606 78.892 1.00 39.74 927 GLU B CA 1
ATOM 2908 C C . GLU B 1 88 ? -13.051 35.665 78.079 1.00 42.16 927 GLU B C 1
ATOM 2909 O O . GLU B 1 88 ? -13.682 36.531 77.446 1.00 39.24 927 GLU B O 1
ATOM 2915 N N . MET B 1 89 ? -11.722 35.587 78.092 1.00 41.69 928 MET B N 1
ATOM 2916 C CA . MET B 1 89 ? -10.890 36.571 77.411 1.00 43.21 928 MET B CA 1
ATOM 2917 C C . MET B 1 89 ? -11.161 36.609 75.912 1.00 40.82 928 MET B C 1
ATOM 2918 O O . MET B 1 89 ? -11.181 37.683 75.306 1.00 41.96 928 MET B O 1
ATOM 2923 N N . GLU B 1 90 ? -11.382 35.438 75.325 1.00 52.88 929 GLU B N 1
ATOM 2924 C CA . GLU B 1 90 ? -11.573 35.310 73.880 1.00 53.20 929 GLU B CA 1
ATOM 2925 C C . GLU B 1 90 ? -13.024 35.426 73.441 1.00 47.88 929 GLU B C 1
ATOM 2926 O O . GLU B 1 90 ? -13.308 35.426 72.249 1.00 47.74 929 GLU B O 1
ATOM 2932 N N . THR B 1 91 ? -13.936 35.502 74.404 1.00 36.71 930 THR B N 1
ATOM 2933 C CA . THR B 1 91 ? -15.357 35.666 74.098 1.00 33.11 930 THR B CA 1
ATOM 2934 C C . THR B 1 91 ? -15.847 36.978 74.650 1.00 30.67 930 THR B C 1
ATOM 2935 O O . THR B 1 91 ? -15.799 37.980 73.962 1.00 34.65 930 THR B O 1
ATOM 2939 N N . ILE B 1 92 ? -16.311 36.986 75.890 1.00 33.33 931 ILE B N 1
ATOM 2940 C CA . ILE B 1 92 ? -16.846 38.214 76.471 1.00 33.78 931 ILE B CA 1
ATOM 2941 C C . ILE B 1 92 ? -15.829 39.362 76.499 1.00 38.20 931 ILE B C 1
ATOM 2942 O O . ILE B 1 92 ? -16.206 40.534 76.512 1.00 39.37 931 ILE B O 1
ATOM 2947 N N . GLY B 1 93 ? -14.539 39.033 76.492 1.00 36.57 932 GLY B N 1
ATOM 2948 C CA . GLY B 1 93 ? -13.511 40.060 76.491 1.00 38.72 932 GLY B CA 1
ATOM 2949 C C . GLY B 1 93 ? -13.404 40.849 75.197 1.00 40.28 932 GLY B C 1
ATOM 2950 O O . GLY B 1 93 ? -12.880 41.961 75.203 1.00 43.92 932 GLY B O 1
ATOM 2951 N N . LYS B 1 94 ? -13.911 40.283 74.099 1.00 43.39 933 LYS B N 1
ATOM 2952 C CA . LYS B 1 94 ? -13.855 40.905 72.775 1.00 42.46 933 LYS B CA 1
ATOM 2953 C C . LYS B 1 94 ? -15.154 41.580 72.298 1.00 41.74 933 LYS B C 1
ATOM 2954 O O . LYS B 1 94 ? -15.162 42.209 71.244 1.00 42.53 933 LYS B O 1
ATOM 2960 N N . ILE B 1 95 ? -16.254 41.432 73.034 1.00 36.70 934 ILE B N 1
ATOM 2961 C CA . ILE B 1 95 ? -17.546 41.910 72.542 1.00 32.81 934 ILE B CA 1
ATOM 2962 C C . ILE B 1 95 ? -18.321 42.690 73.588 1.00 33.35 934 ILE B C 1
ATOM 2963 O O . ILE B 1 95 ? -18.027 42.626 74.777 1.00 36.18 934 ILE B O 1
ATOM 2968 N N . LYS B 1 96 ? -19.316 43.432 73.136 1.00 33.84 935 LYS B N 1
ATOM 2969 C CA . LYS B 1 96 ? -20.047 44.344 73.996 1.00 34.48 935 LYS B CA 1
ATOM 2970 C C . LYS B 1 96 ? -21.514 44.255 73.615 1.00 31.92 935 LYS B C 1
ATOM 2971 O O . LYS B 1 96 ? -21.839 44.301 72.434 1.00 30.27 935 LYS B O 1
ATOM 2977 N N . HIS B 1 97 ? -22.392 44.122 74.602 1.00 24.90 936 HIS B N 1
ATOM 2978 C CA . HIS B 1 97 ? -23.815 44.161 74.315 1.00 24.50 936 HIS B CA 1
ATOM 2979 C C . HIS B 1 97 ? -24.625 44.448 75.550 1.00 24.53 936 HIS B C 1
ATOM 2980 O O . HIS B 1 97 ? -24.367 43.920 76.619 1.00 24.49 936 HIS B O 1
ATOM 2987 N N . ARG B 1 98 ? -25.621 45.290 75.369 1.00 33.44 937 ARG B N 1
ATOM 2988 C CA . ARG B 1 98 ? -26.572 45.661 76.398 1.00 34.89 937 ARG B CA 1
ATOM 2989 C C . ARG B 1 98 ? -27.044 44.501 77.328 1.00 34.66 937 ARG B C 1
ATOM 2990 O O . ARG B 1 98 ? -27.289 44.716 78.505 1.00 35.36 937 ARG B O 1
ATOM 2998 N N . ASN B 1 99 ? -27.175 43.284 76.798 1.00 21.91 938 ASN B N 1
ATOM 2999 C CA . ASN B 1 99 ? -27.588 42.139 77.605 1.00 19.51 938 ASN B CA 1
ATOM 3000 C C . ASN B 1 99 ? -26.456 41.167 77.940 1.00 18.73 938 ASN B C 1
ATOM 3001 O O . ASN B 1 99 ? -26.683 39.986 78.225 1.00 17.92 938 ASN B O 1
ATOM 3006 N N . LEU B 1 100 ? -25.227 41.667 77.917 1.00 20.11 939 LEU B N 1
ATOM 3007 C CA . LEU B 1 100 ? -24.097 40.874 78.338 1.00 19.89 939 LEU B CA 1
ATOM 3008 C C . LEU B 1 100 ? -23.312 41.697 79.330 1.00 23.60 939 LEU B C 1
ATOM 3009 O O . LEU B 1 100 ? -23.319 42.938 79.242 1.00 24.77 939 LEU B O 1
ATOM 3014 N N . VAL B 1 101 ? -22.636 41.024 80.267 1.00 31.56 940 VAL B N 1
ATOM 3015 C CA . VAL B 1 101 ? -21.788 41.724 81.219 1.00 34.94 940 VAL B CA 1
ATOM 3016 C C . VAL B 1 101 ? -20.538 42.308 80.624 1.00 36.91 940 VAL B C 1
ATOM 3017 O O . VAL B 1 101 ? -19.834 41.644 79.877 1.00 36.81 940 VAL B O 1
ATOM 3021 N N . PRO B 1 102 ? -20.241 43.556 80.995 1.00 29.49 941 PRO B N 1
ATOM 3022 C CA . PRO B 1 102 ? -18.993 44.172 80.566 1.00 31.72 941 PRO B CA 1
ATOM 3023 C C . PRO B 1 102 ? -17.871 43.501 81.320 1.00 33.88 941 PRO B C 1
ATOM 3024 O O . PRO B 1 102 ? -17.928 43.381 82.544 1.00 34.08 941 PRO B O 1
ATOM 3028 N N . LEU B 1 103 ? -16.881 43.017 80.593 1.00 31.10 942 LEU B N 1
ATOM 3029 C CA . LEU B 1 103 ? -15.641 42.627 81.223 1.00 32.11 942 LEU B CA 1
ATOM 3030 C C . LEU B 1 103 ? -14.755 43.855 81.096 1.00 37.11 942 LEU B C 1
ATOM 3031 O O . LEU B 1 103 ? -14.329 44.182 79.991 1.00 38.13 942 LEU B O 1
ATOM 3036 N N . LEU B 1 104 ? -14.523 44.562 82.198 1.00 48.37 943 LEU B N 1
ATOM 3037 C CA . LEU B 1 104 ? -13.742 45.801 82.164 1.00 53.01 943 LEU B CA 1
ATOM 3038 C C . LEU B 1 104 ? -12.238 45.545 82.123 1.00 54.85 943 LEU B C 1
ATOM 3039 O O . LEU B 1 104 ? -11.480 46.294 81.507 1.00 59.45 943 LEU B O 1
ATOM 3044 N N . GLY B 1 105 ? -11.802 44.495 82.799 1.00 48.82 944 GLY B N 1
ATOM 3045 C CA . GLY B 1 105 ? -10.386 44.215 82.847 1.00 53.52 944 GLY B CA 1
ATOM 3046 C C . GLY B 1 105 ? -9.969 42.862 83.367 1.00 52.80 944 GLY B C 1
ATOM 3047 O O . GLY B 1 105 ? -10.800 42.011 83.671 1.00 51.63 944 GLY B O 1
ATOM 3048 N N . TYR B 1 106 ? -8.659 42.676 83.482 1.00 57.64 945 TYR B N 1
ATOM 3049 C CA . TYR B 1 106 ? -8.097 41.395 83.862 1.00 57.40 945 TYR B CA 1
ATOM 3050 C C . TYR B 1 106 ? -6.733 41.543 84.529 1.00 63.05 945 TYR B C 1
ATOM 3051 O O . TYR B 1 106 ? -6.043 42.551 84.371 1.00 65.91 945 TYR B O 1
ATOM 3060 N N . CYS B 1 107 ? -6.348 40.505 85.258 1.00 58.33 946 CYS B N 1
ATOM 3061 C CA . CYS B 1 107 ? -5.068 40.467 85.931 1.00 63.29 946 CYS B CA 1
ATOM 3062 C C . CYS B 1 107 ? -4.443 39.087 85.754 1.00 63.40 946 CYS B C 1
ATOM 3063 O O . CYS B 1 107 ? -5.029 38.076 86.142 1.00 60.21 946 CYS B O 1
ATOM 3066 N N . LYS B 1 108 ? -3.259 39.045 85.155 1.00 97.57 947 LYS B N 1
ATOM 3067 C CA . LYS B 1 108 ? -2.518 37.798 85.057 1.00 101.34 947 LYS B CA 1
ATOM 3068 C C . LYS B 1 108 ? -1.067 37.991 85.489 1.00 108.39 947 LYS B C 1
ATOM 3069 O O . LYS B 1 108 ? -0.218 38.383 84.688 1.00 109.57 947 LYS B O 1
ATOM 3075 N N . VAL B 1 109 ? -0.800 37.729 86.767 1.00 96.42 948 VAL B N 1
ATOM 3076 C CA . VAL B 1 109 ? 0.559 37.731 87.298 1.00 100.48 948 VAL B CA 1
ATOM 3077 C C . VAL B 1 109 ? 0.818 36.417 88.022 1.00 101.79 948 VAL B C 1
ATOM 3078 O O . VAL B 1 109 ? 0.041 36.016 88.888 1.00 100.36 948 VAL B O 1
ATOM 3082 N N . GLY B 1 110 ? 1.907 35.744 87.662 1.00 81.03 949 GLY B N 1
ATOM 3083 C CA . GLY B 1 110 ? 2.230 34.457 88.255 1.00 79.87 949 GLY B CA 1
ATOM 3084 C C . GLY B 1 110 ? 1.113 33.463 88.011 1.00 75.66 949 GLY B C 1
ATOM 3085 O O . GLY B 1 110 ? 0.609 33.347 86.894 1.00 72.22 949 GLY B O 1
ATOM 3086 N N . ASP B 1 111 ? 0.711 32.750 89.054 1.00 115.31 950 ASP B N 1
ATOM 3087 C CA . ASP B 1 111 ? -0.398 31.814 88.925 1.00 113.96 950 ASP B CA 1
ATOM 3088 C C . ASP B 1 111 ? -1.739 32.458 89.278 1.00 109.94 950 ASP B C 1
ATOM 3089 O O . ASP B 1 111 ? -2.738 31.762 89.465 1.00 105.83 950 ASP B O 1
ATOM 3094 N N . GLU B 1 112 ? -1.751 33.786 89.364 1.00 89.37 951 GLU B N 1
ATOM 3095 C CA . GLU B 1 112 ? -2.976 34.529 89.653 1.00 85.76 951 GLU B CA 1
ATOM 3096 C C . GLU B 1 112 ? -3.770 34.822 88.378 1.00 81.16 951 GLU B C 1
ATOM 3097 O O . GLU B 1 112 ? -3.202 35.155 87.336 1.00 81.18 951 GLU B O 1
ATOM 3103 N N . ARG B 1 113 ? -5.088 34.679 88.474 1.00 62.57 952 ARG B N 1
ATOM 3104 C CA . ARG B 1 113 ? -5.984 34.947 87.358 1.00 57.30 952 ARG B CA 1
ATOM 3105 C C . ARG B 1 113 ? -7.231 35.632 87.877 1.00 52.82 952 ARG B C 1
ATOM 3106 O O . ARG B 1 113 ? -7.999 35.046 88.638 1.00 52.76 952 ARG B O 1
ATOM 3114 N N . LEU B 1 114 ? -7.439 36.876 87.474 1.00 56.58 953 LEU B N 1
ATOM 3115 C CA . LEU B 1 114 ? -8.642 37.589 87.882 1.00 56.07 953 LEU B CA 1
ATOM 3116 C C . LEU B 1 114 ? -9.363 38.260 86.709 1.00 54.47 953 LEU B C 1
ATOM 3117 O O . LEU B 1 114 ? -8.738 38.793 85.794 1.00 53.52 953 LEU B O 1
ATOM 3122 N N . LEU B 1 115 ? -10.688 38.223 86.745 1.00 50.74 954 LEU B N 1
ATOM 3123 C CA . LEU B 1 115 ? -11.484 38.873 85.723 1.00 48.53 954 LEU B CA 1
ATOM 3124 C C . LEU B 1 115 ? -12.308 39.962 86.381 1.00 48.38 954 LEU B C 1
ATOM 3125 O O . LEU B 1 115 ? -12.922 39.729 87.416 1.00 48.63 954 LEU B O 1
ATOM 3130 N N . VAL B 1 116 ? -12.300 41.156 85.797 1.00 39.36 955 VAL B N 1
ATOM 3131 C CA . VAL B 1 116 ? -12.995 42.290 86.388 1.00 40.35 955 VAL B CA 1
ATOM 3132 C C . VAL B 1 116 ? -14.224 42.724 85.589 1.00 37.93 955 VAL B C 1
ATOM 3133 O O . VAL B 1 116 ? -14.125 43.271 84.492 1.00 37.69 955 VAL B O 1
ATOM 3137 N N . TYR B 1 117 ? -15.388 42.466 86.163 1.00 43.74 956 TYR B N 1
ATOM 3138 C CA . TYR B 1 117 ? -16.651 42.792 85.535 1.00 42.13 956 TYR B CA 1
ATOM 3139 C C . TYR B 1 117 ? -17.155 44.116 86.087 1.00 43.63 956 TYR B C 1
ATOM 3140 O O . TYR B 1 117 ? -16.719 44.555 87.132 1.00 45.47 956 TYR B O 1
ATOM 3149 N N . GLU B 1 118 ? -18.098 44.741 85.400 1.00 51.06 957 GLU B N 1
ATOM 3150 C CA . GLU B 1 118 ? -18.854 45.812 86.011 1.00 53.39 957 GLU B CA 1
ATOM 3151 C C . GLU B 1 118 ? -19.800 45.188 87.022 1.00 54.41 957 GLU B C 1
ATOM 3152 O O . GLU B 1 118 ? -20.453 44.178 86.733 1.00 50.71 957 GLU B O 1
ATOM 3158 N N . PHE B 1 119 ? -19.888 45.798 88.194 1.00 42.87 958 PHE B N 1
ATOM 3159 C CA . PHE B 1 119 ? -20.746 45.306 89.254 1.00 42.56 958 PHE B CA 1
ATOM 3160 C C . PHE B 1 119 ? -22.215 45.455 88.888 1.00 43.77 958 PHE B C 1
ATOM 3161 O O . PHE B 1 119 ? -22.640 46.517 88.438 1.00 43.03 958 PHE B O 1
ATOM 3169 N N . MET B 1 120 ? -22.986 44.388 89.085 1.00 47.62 959 MET B N 1
ATOM 3170 C CA . MET B 1 120 ? -24.423 44.385 88.809 1.00 45.83 959 MET B CA 1
ATOM 3171 C C . MET B 1 120 ? -25.217 44.425 90.114 1.00 50.98 959 MET B C 1
ATOM 3172 O O . MET B 1 120 ? -25.104 43.535 90.960 1.00 50.95 959 MET B O 1
ATOM 3177 N N . LYS B 1 121 ? -26.036 45.461 90.251 1.00 42.90 960 LYS B N 1
ATOM 3178 C CA . LYS B 1 121 ? -26.664 45.818 91.517 1.00 46.56 960 LYS B CA 1
ATOM 3179 C C . LYS B 1 121 ? -27.287 44.648 92.249 1.00 44.28 960 LYS B C 1
ATOM 3180 O O . LYS B 1 121 ? -26.925 44.356 93.376 1.00 46.07 960 LYS B O 1
ATOM 3186 N N . TYR B 1 122 ? -28.224 43.980 91.597 1.00 42.35 961 TYR B N 1
ATOM 3187 C CA . TYR B 1 122 ? -29.037 42.982 92.272 1.00 44.40 961 TYR B CA 1
ATOM 3188 C C . TYR B 1 122 ? -28.439 41.586 92.218 1.00 41.36 961 TYR B C 1
ATOM 3189 O O . TYR B 1 122 ? -29.122 40.606 92.509 1.00 40.12 961 TYR B O 1
ATOM 3198 N N . GLY B 1 123 ? -27.158 41.500 91.869 1.00 45.62 962 GLY B N 1
ATOM 3199 C CA . GLY B 1 123 ? -26.504 40.211 91.754 1.00 42.68 962 GLY B CA 1
ATOM 3200 C C . GLY B 1 123 ? -27.109 39.399 90.632 1.00 40.52 962 GLY B C 1
ATOM 3201 O O . GLY B 1 123 ? -27.339 39.923 89.549 1.00 39.13 962 GLY B O 1
ATOM 3202 N N . SER B 1 124 ? -27.385 38.123 90.886 1.00 36.23 963 SER B N 1
ATOM 3203 C CA . SER B 1 124 ? -27.885 37.240 89.836 1.00 32.38 963 SER B CA 1
ATOM 3204 C C . SER B 1 124 ? -29.363 36.884 90.003 1.00 35.61 963 SER B C 1
ATOM 3205 O O . SER B 1 124 ? -29.939 37.014 91.084 1.00 38.51 963 SER B O 1
ATOM 3208 N N . LEU B 1 125 ? -29.960 36.422 88.909 1.00 32.03 964 LEU B N 1
ATOM 3209 C CA . LEU B 1 125 ? -31.358 36.020 88.895 1.00 32.74 964 LEU B CA 1
ATOM 3210 C C . LEU B 1 125 ? -31.654 34.979 89.986 1.00 34.97 964 LEU B C 1
ATOM 3211 O O . LEU B 1 125 ? -32.675 35.045 90.677 1.00 35.55 964 LEU B O 1
ATOM 3216 N N . GLU B 1 126 ? -30.757 34.015 90.141 1.00 42.83 965 GLU B N 1
ATOM 3217 C CA . GLU B 1 126 ? -30.955 32.980 91.153 1.00 47.17 965 GLU B CA 1
ATOM 3218 C C . GLU B 1 126 ? -30.919 33.513 92.587 1.00 50.73 965 GLU B C 1
ATOM 3219 O O . GLU B 1 126 ? -31.660 33.024 93.442 1.00 52.54 965 GLU B O 1
ATOM 3225 N N . ASP B 1 127 ? -30.052 34.496 92.845 1.00 55.75 966 ASP B N 1
ATOM 3226 C CA . ASP B 1 127 ? -30.070 35.231 94.113 1.00 60.48 966 ASP B CA 1
ATOM 3227 C C . ASP B 1 127 ? -31.451 35.837 94.312 1.00 61.76 966 ASP B C 1
ATOM 3228 O O . ASP B 1 127 ? -32.171 35.505 95.252 1.00 65.58 966 ASP B O 1
ATOM 3233 N N . VAL B 1 128 ? -31.808 36.732 93.402 1.00 51.17 967 VAL B N 1
ATOM 3234 C CA . VAL B 1 128 ? -33.044 37.494 93.507 1.00 54.89 967 VAL B CA 1
ATOM 3235 C C . VAL B 1 128 ? -34.311 36.637 93.530 1.00 53.95 967 VAL B C 1
ATOM 3236 O O . VAL B 1 128 ? -35.302 37.007 94.151 1.00 58.63 967 VAL B O 1
ATOM 3240 N N . LEU B 1 129 ? -34.268 35.476 92.888 1.00 46.91 968 LEU B N 1
ATOM 3241 C CA . LEU B 1 129 ? -35.467 34.653 92.754 1.00 49.70 968 LEU B CA 1
ATOM 3242 C C . LEU B 1 129 ? -35.554 33.560 93.824 1.00 52.59 968 LEU B C 1
ATOM 3243 O O . LEU B 1 129 ? -36.639 33.273 94.348 1.00 55.64 968 LEU B O 1
ATOM 3248 N N . HIS B 1 130 ? -34.414 32.959 94.157 1.00 53.44 969 HIS B N 1
ATOM 3249 C CA . HIS B 1 130 ? -34.377 31.852 95.108 1.00 55.73 969 HIS B CA 1
ATOM 3250 C C . HIS B 1 130 ? -33.616 32.203 96.387 1.00 60.85 969 HIS B C 1
ATOM 3251 O O . HIS B 1 130 ? -33.068 31.321 97.057 1.00 62.19 969 HIS B O 1
ATOM 3258 N N . VAL B 1 137 ? -35.387 42.272 96.026 1.00 75.97 976 VAL B N 1
ATOM 3259 C CA . VAL B 1 137 ? -36.399 42.831 95.135 1.00 74.56 976 VAL B CA 1
ATOM 3260 C C . VAL B 1 137 ? -37.458 41.791 94.733 1.00 73.14 976 VAL B C 1
ATOM 3261 O O . VAL B 1 137 ? -37.173 40.592 94.664 1.00 70.60 976 VAL B O 1
ATOM 3265 N N . LYS B 1 138 ? -38.685 42.254 94.500 1.00 67.82 977 LYS B N 1
ATOM 3266 C CA . LYS B 1 138 ? -39.743 41.408 93.952 1.00 67.27 977 LYS B CA 1
ATOM 3267 C C . LYS B 1 138 ? -39.744 41.495 92.432 1.00 64.21 977 LYS B C 1
ATOM 3268 O O . LYS B 1 138 ? -39.564 42.572 91.851 1.00 61.64 977 LYS B O 1
ATOM 3274 N N . LEU B 1 139 ? -39.942 40.354 91.785 1.00 60.67 978 LEU B N 1
ATOM 3275 C CA . LEU B 1 139 ? -40.046 40.331 90.339 1.00 55.30 978 LEU B CA 1
ATOM 3276 C C . LEU B 1 139 ? -41.480 40.022 89.923 1.00 56.09 978 LEU B C 1
ATOM 3277 O O . LEU B 1 139 ? -41.922 38.864 89.962 1.00 54.91 978 LEU B O 1
ATOM 3282 N N . ASN B 1 140 ? -42.212 41.074 89.559 1.00 60.18 979 ASN B N 1
ATOM 3283 C CA . ASN B 1 140 ? -43.545 40.915 88.995 1.00 61.50 979 ASN B CA 1
ATOM 3284 C C . ASN B 1 140 ? -43.397 40.408 87.567 1.00 56.70 979 ASN B C 1
ATOM 3285 O O . ASN B 1 140 ? -42.287 40.412 87.028 1.00 53.62 979 ASN B O 1
ATOM 3290 N N . TRP B 1 141 ? -44.495 39.981 86.953 1.00 60.98 980 TRP B N 1
ATOM 3291 C CA . TRP B 1 141 ? -44.428 39.372 85.633 1.00 57.62 980 TRP B CA 1
ATOM 3292 C C . TRP B 1 141 ? -43.801 40.276 84.586 1.00 54.66 980 TRP B C 1
ATOM 3293 O O . TRP B 1 141 ? -43.036 39.806 83.742 1.00 50.18 980 TRP B O 1
ATOM 3304 N N . SER B 1 142 ? -44.120 41.565 84.659 1.00 48.88 981 SER B N 1
ATOM 3305 C CA . SER B 1 142 ? -43.533 42.558 83.768 1.00 47.39 981 SER B CA 1
ATOM 3306 C C . SER B 1 142 ? -42.024 42.528 83.860 1.00 43.68 981 SER B C 1
ATOM 3307 O O . SER B 1 142 ? -41.328 42.567 82.845 1.00 42.41 981 SER B O 1
ATOM 3310 N N . THR B 1 143 ? -41.526 42.461 85.084 1.00 45.94 982 THR B N 1
ATOM 3311 C CA . THR B 1 143 ? -40.095 42.438 85.316 1.00 43.81 982 THR B CA 1
ATOM 3312 C C . THR B 1 143 ? -39.506 41.099 84.886 1.00 40.33 982 THR B C 1
ATOM 3313 O O . THR B 1 143 ? -38.417 41.058 84.316 1.00 38.02 982 THR B O 1
ATOM 3317 N N . ARG B 1 144 ? -40.221 40.006 85.125 1.00 41.87 983 ARG B N 1
ATOM 3318 C CA . ARG B 1 144 ? -39.703 38.705 84.708 1.00 38.35 983 ARG B CA 1
ATOM 3319 C C . ARG B 1 144 ? -39.704 38.547 83.178 1.00 36.59 983 ARG B C 1
ATOM 3320 O O . ARG B 1 144 ? -38.767 37.981 82.610 1.00 32.93 983 ARG B O 1
ATOM 3328 N N . ARG B 1 145 ? -40.758 39.028 82.524 1.00 47.05 984 ARG B N 1
ATOM 3329 C CA . ARG B 1 145 ? -40.868 38.929 81.070 1.00 43.41 984 ARG B CA 1
ATOM 3330 C C . ARG B 1 145 ? -39.739 39.712 80.402 1.00 41.82 984 ARG B C 1
ATOM 3331 O O . ARG B 1 145 ? -39.142 39.252 79.429 1.00 38.27 984 ARG B O 1
ATOM 3339 N N . LYS B 1 146 ? -39.455 40.892 80.945 1.00 39.47 985 LYS B N 1
ATOM 3340 C CA . LYS B 1 146 ? -38.345 41.721 80.515 1.00 36.34 985 LYS B CA 1
ATOM 3341 C C . LYS B 1 146 ? -37.020 40.957 80.676 1.00 34.42 985 LYS B C 1
ATOM 3342 O O . LYS B 1 146 ? -36.131 41.007 79.806 1.00 32.01 985 LYS B O 1
ATOM 3348 N N . ILE B 1 147 ? -36.890 40.255 81.795 1.00 26.79 986 ILE B N 1
ATOM 3349 C CA . ILE B 1 147 ? -35.692 39.464 82.048 1.00 24.61 986 ILE B CA 1
ATOM 3350 C C . ILE B 1 147 ? -35.584 38.298 81.064 1.00 22.28 986 ILE B C 1
ATOM 3351 O O . ILE B 1 147 ? -34.502 38.007 80.566 1.00 20.48 986 ILE B O 1
ATOM 3356 N N . ALA B 1 148 ? -36.692 37.645 80.743 1.00 23.95 987 ALA B N 1
ATOM 3357 C CA . ALA B 1 148 ? -36.588 36.527 79.819 1.00 23.23 987 ALA B CA 1
ATOM 3358 C C . ALA B 1 148 ? -36.143 37.022 78.434 1.00 23.46 987 ALA B C 1
ATOM 3359 O O . ALA B 1 148 ? -35.345 36.369 77.754 1.00 21.51 987 ALA B O 1
ATOM 3361 N N . ILE B 1 149 ? -36.653 38.186 78.041 1.00 26.70 988 ILE B N 1
ATOM 3362 C CA . ILE B 1 149 ? -36.349 38.789 76.753 1.00 25.02 988 ILE B CA 1
ATOM 3363 C C . ILE B 1 149 ? -34.902 39.287 76.643 1.00 22.98 988 ILE B C 1
ATOM 3364 O O . ILE B 1 149 ? -34.225 38.994 75.672 1.00 21.83 988 ILE B O 1
ATOM 3369 N N . GLY B 1 150 ? -34.441 40.035 77.642 1.00 20.92 989 GLY B N 1
ATOM 3370 C CA . GLY B 1 150 ? -33.084 40.553 77.650 1.00 19.36 989 GLY B CA 1
ATOM 3371 C C . GLY B 1 150 ? -32.062 39.423 77.604 1.00 19.67 989 GLY B C 1
ATOM 3372 O O . GLY B 1 150 ? -31.114 39.445 76.812 1.00 16.63 989 GLY B O 1
ATOM 3373 N N . SER B 1 151 ? -32.266 38.413 78.438 1.00 22.33 990 SER B N 1
ATOM 3374 C CA . SER B 1 151 ? -31.332 37.321 78.483 1.00 21.48 990 SER B CA 1
ATOM 3375 C C . SER B 1 151 ? -31.371 36.610 77.135 1.00 21.47 990 SER B C 1
ATOM 3376 O O . SER B 1 151 ? -30.321 36.235 76.608 1.00 18.60 990 SER B O 1
ATOM 3379 N N . ALA B 1 152 ? -32.567 36.503 76.549 1.00 21.05 991 ALA B N 1
ATOM 3380 C CA . ALA B 1 152 ? -32.716 35.901 75.227 1.00 20.67 991 ALA B CA 1
ATOM 3381 C C . ALA B 1 152 ? -31.945 36.672 74.152 1.00 19.03 991 ALA B C 1
ATOM 3382 O O . ALA B 1 152 ? -31.311 36.075 73.287 1.00 18.49 991 ALA B O 1
ATOM 3384 N N . ARG B 1 153 ? -31.980 37.997 74.235 1.00 19.90 992 ARG B N 1
ATOM 3385 C CA . ARG B 1 153 ? -31.265 38.863 73.306 1.00 19.77 992 ARG B CA 1
ATOM 3386 C C . ARG B 1 153 ? -29.760 38.703 73.462 1.00 18.25 992 ARG B C 1
ATOM 3387 O O . ARG B 1 153 ? -29.035 38.714 72.484 1.00 17.92 992 ARG B O 1
ATOM 3395 N N . GLY B 1 154 ? -29.283 38.546 74.686 1.00 15.36 993 GLY B N 1
ATOM 3396 C CA . GLY B 1 154 ? -27.854 38.419 74.908 1.00 15.33 993 GLY B CA 1
ATOM 3397 C C . GLY B 1 154 ? -27.308 37.133 74.301 1.00 15.45 993 GLY B C 1
ATOM 3398 O O . GLY B 1 154 ? -26.270 37.131 73.629 1.00 14.98 993 GLY B O 1
ATOM 3399 N N . LEU B 1 155 ? -28.005 36.032 74.543 1.00 15.17 994 LEU B N 1
ATOM 3400 C CA . LEU B 1 155 ? -27.683 34.765 73.893 1.00 15.74 994 LEU B CA 1
ATOM 3401 C C . LEU B 1 155 ? -27.788 34.811 72.367 1.00 14.64 994 LEU B C 1
ATOM 3402 O O . LEU B 1 155 ? -27.013 34.173 71.664 1.00 13.01 994 LEU B O 1
ATOM 3407 N N . ALA B 1 156 ? -28.767 35.536 71.850 1.00 11.01 995 ALA B N 1
ATOM 3408 C CA . ALA B 1 156 ? -28.918 35.633 70.398 1.00 10.87 995 ALA B CA 1
ATOM 3409 C C . ALA B 1 156 ? -27.745 36.379 69.761 1.00 11.08 995 ALA B C 1
ATOM 3410 O O . ALA B 1 156 ? -27.332 36.069 68.649 1.00 11.12 995 ALA B O 1
ATOM 3412 N N . PHE B 1 157 ? -27.231 37.383 70.460 1.00 11.53 996 PHE B N 1
ATOM 3413 C CA . PHE B 1 157 ? -26.039 38.090 70.012 1.00 12.13 996 PHE B CA 1
ATOM 3414 C C . PHE B 1 157 ? -24.910 37.077 69.801 1.00 12.23 996 PHE B C 1
ATOM 3415 O O . PHE B 1 157 ? -24.211 37.101 68.777 1.00 13.17 996 PHE B O 1
ATOM 3423 N N . LEU B 1 158 ? -24.758 36.181 70.769 1.00 11.85 997 LEU B N 1
ATOM 3424 C CA . LEU B 1 158 ? -23.716 35.161 70.753 1.00 12.14 997 LEU B CA 1
ATOM 3425 C C . LEU B 1 158 ? -23.878 34.191 69.602 1.00 12.00 997 LEU B C 1
ATOM 3426 O O . LEU B 1 158 ? -22.911 33.892 68.912 1.00 12.72 997 LEU B O 1
ATOM 3431 N N . HIS B 1 159 ? -25.099 33.700 69.405 1.00 13.04 998 HIS B N 1
ATOM 3432 C CA . HIS B 1 159 ? -25.368 32.701 68.393 1.00 13.01 998 HIS B CA 1
ATOM 3433 C C . HIS B 1 159 ? -25.531 33.298 67.008 1.00 15.43 998 HIS B C 1
ATOM 3434 O O . HIS B 1 159 ? -25.360 32.604 65.998 1.00 16.19 998 HIS B O 1
ATOM 3441 N N . HIS B 1 160 ? -25.889 34.574 66.937 1.00 15.91 999 HIS B N 1
ATOM 3442 C CA . HIS B 1 160 ? -26.306 35.133 65.659 1.00 16.27 999 HIS B CA 1
ATOM 3443 C C . HIS B 1 160 ? -25.532 36.372 65.221 1.00 16.85 999 HIS B C 1
ATOM 3444 O O . HIS B 1 160 ? -25.545 36.687 64.052 1.00 19.27 999 HIS B O 1
ATOM 3451 N N . ASN B 1 161 ? -24.846 37.071 66.123 1.00 17.34 1000 ASN B N 1
ATOM 3452 C CA . ASN B 1 161 ? -24.121 38.260 65.680 1.00 17.66 1000 ASN B CA 1
ATOM 3453 C C . ASN B 1 161 ? -22.619 38.116 65.763 1.00 21.72 1000 ASN B C 1
ATOM 3454 O O . ASN B 1 161 ? -21.889 39.071 65.502 1.00 24.21 1000 ASN B O 1
ATOM 3459 N N . CYS B 1 162 ? -22.160 36.919 66.126 1.00 16.89 1001 CYS B N 1
ATOM 3460 C CA . CYS B 1 162 ? -20.737 36.652 66.292 1.00 20.43 1001 CYS B CA 1
ATOM 3461 C C . CYS B 1 162 ? -20.326 35.605 65.275 1.00 20.38 1001 CYS B C 1
ATOM 3462 O O . CYS B 1 162 ? -21.045 34.614 65.074 1.00 19.41 1001 CYS B O 1
ATOM 3465 N N . SER B 1 163 ? -19.186 35.827 64.621 1.00 18.25 1002 SER B N 1
ATOM 3466 C CA . SER B 1 163 ? -18.625 34.805 63.749 1.00 20.17 1002 SER B CA 1
ATOM 3467 C C . SER B 1 163 ? -17.119 34.682 63.994 1.00 23.55 1002 SER B C 1
ATOM 3468 O O . SER B 1 163 ? -16.367 35.635 63.738 1.00 25.53 1002 SER B O 1
ATOM 3471 N N . PRO B 1 164 ? -16.670 33.526 64.517 1.00 25.03 1003 PRO B N 1
ATOM 3472 C CA . PRO B 1 164 ? -17.400 32.301 64.868 1.00 23.27 1003 PRO B CA 1
ATOM 3473 C C . PRO B 1 164 ? -18.486 32.552 65.905 1.00 20.17 1003 PRO B C 1
ATOM 3474 O O . PRO B 1 164 ? -18.442 33.538 66.652 1.00 19.44 1003 PRO B O 1
ATOM 3478 N N . HIS B 1 165 ? -19.472 31.673 65.934 1.00 17.40 1004 HIS B N 1
ATOM 3479 C CA . HIS B 1 165 ? -20.532 31.796 66.917 1.00 15.70 1004 HIS B CA 1
ATOM 3480 C C . HIS B 1 165 ? -19.946 31.485 68.296 1.00 18.81 1004 HIS B C 1
ATOM 3481 O O . HIS B 1 165 ? -18.987 30.700 68.417 1.00 19.53 1004 HIS B O 1
ATOM 3488 N N . ILE B 1 166 ? -20.527 32.081 69.333 1.00 17.54 1005 ILE B N 1
ATOM 3489 C CA . ILE B 1 166 ? -20.189 31.689 70.695 1.00 17.77 1005 ILE B CA 1
ATOM 3490 C C . ILE B 1 166 ? -21.227 30.767 71.331 1.00 17.98 1005 ILE B C 1
ATOM 3491 O O . ILE B 1 166 ? -22.413 31.099 71.402 1.00 17.23 1005 ILE B O 1
ATOM 3496 N N . ILE B 1 167 ? -20.785 29.608 71.802 1.00 21.35 1006 ILE B N 1
ATOM 3497 C CA . ILE B 1 167 ? -21.639 28.740 72.603 1.00 18.87 1006 ILE B CA 1
ATOM 3498 C C . ILE B 1 167 ? -21.275 28.975 74.077 1.00 22.91 1006 ILE B C 1
ATOM 3499 O O . ILE B 1 167 ? -20.126 28.759 74.471 1.00 24.28 1006 ILE B O 1
ATOM 3504 N N . HIS B 1 168 ? -22.238 29.444 74.878 1.00 15.97 1007 HIS B N 1
ATOM 3505 C CA . HIS B 1 168 ? -21.975 29.814 76.263 1.00 15.78 1007 HIS B CA 1
ATOM 3506 C C . HIS B 1 168 ? -21.677 28.550 77.058 1.00 17.51 1007 HIS B C 1
ATOM 3507 O O . HIS B 1 168 ? -20.722 28.501 77.846 1.00 18.31 1007 HIS B O 1
ATOM 3514 N N . ARG B 1 169 ? -22.513 27.539 76.854 1.00 18.10 1008 ARG B N 1
ATOM 3515 C CA . ARG B 1 169 ? -22.340 26.228 77.505 1.00 19.30 1008 ARG B CA 1
ATOM 3516 C C . ARG B 1 169 ? -22.683 26.167 78.995 1.00 19.91 1008 ARG B C 1
ATOM 3517 O O . ARG B 1 169 ? -22.750 25.086 79.566 1.00 23.84 1008 ARG B O 1
ATOM 3525 N N . ASP B 1 170 ? -22.908 27.298 79.648 1.00 25.81 1009 ASP B N 1
ATOM 3526 C CA . ASP B 1 170 ? -23.322 27.187 81.039 1.00 26.73 1009 ASP B CA 1
ATOM 3527 C C . ASP B 1 170 ? -24.352 28.234 81.404 1.00 27.41 1009 ASP B C 1
ATOM 3528 O O . ASP B 1 170 ? -24.186 28.967 82.369 1.00 29.59 1009 ASP B O 1
ATOM 3533 N N . MET B 1 171 ? -25.424 28.297 80.624 1.00 26.69 1010 MET B N 1
ATOM 3534 C CA . MET B 1 171 ? -26.486 29.247 80.875 1.00 27.76 1010 MET B CA 1
ATOM 3535 C C . MET B 1 171 ? -27.304 28.761 82.052 1.00 28.98 1010 MET B C 1
ATOM 3536 O O . MET B 1 171 ? -27.680 27.599 82.116 1.00 29.71 1010 MET B O 1
ATOM 3541 N N . LYS B 1 172 ? -27.586 29.648 82.995 1.00 21.27 1011 LYS B N 1
ATOM 3542 C CA . LYS B 1 172 ? -28.434 29.293 84.119 1.00 23.37 1011 LYS B CA 1
ATOM 3543 C C . LYS B 1 172 ? -28.761 30.538 84.895 1.00 24.19 1011 LYS B C 1
ATOM 3544 O O . LYS B 1 172 ? -28.172 31.587 84.648 1.00 24.03 1011 LYS B O 1
ATOM 3550 N N . SER B 1 173 ? -29.670 30.425 85.860 1.00 27.20 1012 SER B N 1
ATOM 3551 C CA . SER B 1 173 ? -30.216 31.636 86.471 1.00 28.57 1012 SER B CA 1
ATOM 3552 C C . SER B 1 173 ? -29.160 32.351 87.314 1.00 28.01 1012 SER B C 1
ATOM 3553 O O . SER B 1 173 ? -29.244 33.549 87.534 1.00 29.12 1012 SER B O 1
ATOM 3556 N N . SER B 1 174 ? -28.135 31.627 87.744 1.00 27.87 1013 SER B N 1
ATOM 3557 C CA . SER B 1 174 ? -27.059 32.263 88.493 1.00 30.06 1013 SER B CA 1
ATOM 3558 C C . SER B 1 174 ? -26.068 32.988 87.592 1.00 27.81 1013 SER B C 1
ATOM 3559 O O . SER B 1 174 ? -25.252 33.768 88.081 1.00 30.80 1013 SER B O 1
ATOM 3562 N N . ASN B 1 175 ? -26.144 32.746 86.285 1.00 30.95 1014 ASN B N 1
ATOM 3563 C CA . ASN B 1 175 ? -25.293 33.449 85.315 1.00 30.21 1014 ASN B CA 1
ATOM 3564 C C . ASN B 1 175 ? -26.044 34.578 84.569 1.00 29.26 1014 ASN B C 1
ATOM 3565 O O . ASN B 1 175 ? -25.547 35.176 83.614 1.00 28.29 1014 ASN B O 1
ATOM 3570 N N . VAL B 1 176 ? -27.253 34.862 85.019 1.00 28.49 1015 VAL B N 1
ATOM 3571 C CA . VAL B 1 176 ? -27.993 35.997 84.505 1.00 27.26 1015 VAL B CA 1
ATOM 3572 C C . VAL B 1 176 ? -27.960 37.058 85.581 1.00 30.62 1015 VAL B C 1
ATOM 3573 O O . VAL B 1 176 ? -28.650 36.943 86.604 1.00 32.39 1015 VAL B O 1
ATOM 3577 N N . LEU B 1 177 ? -27.107 38.060 85.377 1.00 27.72 1016 LEU B N 1
ATOM 3578 C CA . LEU B 1 177 ? -27.008 39.183 86.294 1.00 30.96 1016 LEU B CA 1
ATOM 3579 C C . LEU B 1 177 ? -28.149 40.171 86.078 1.00 31.78 1016 LEU B C 1
ATOM 3580 O O . LEU B 1 177 ? -28.687 40.292 84.976 1.00 29.89 1016 LEU B O 1
ATOM 3585 N N . LEU B 1 178 ? -28.501 40.884 87.137 1.00 28.93 1017 LEU B N 1
ATOM 3586 C CA . LEU B 1 178 ? -29.559 41.879 87.089 1.00 30.39 1017 LEU B CA 1
ATOM 3587 C C . LEU B 1 178 ? -28.981 43.216 87.496 1.00 32.72 1017 LEU B C 1
ATOM 3588 O O . LEU B 1 178 ? -28.575 43.386 88.649 1.00 34.95 1017 LEU B O 1
ATOM 3593 N N . ASP B 1 179 ? -28.946 44.167 86.567 1.00 40.10 1018 ASP B N 1
ATOM 3594 C CA . ASP B 1 179 ? -28.399 45.491 86.883 1.00 45.88 1018 ASP B CA 1
ATOM 3595 C C . ASP B 1 179 ? -29.361 46.373 87.688 1.00 48.36 1018 ASP B C 1
ATOM 3596 O O . ASP B 1 179 ? -30.451 45.943 88.090 1.00 47.37 1018 ASP B O 1
ATOM 3601 N N . GLU B 1 180 ? -28.939 47.617 87.887 1.00 57.33 1019 GLU B N 1
ATOM 3602 C CA . GLU B 1 180 ? -29.717 48.626 88.607 1.00 62.33 1019 GLU B CA 1
ATOM 3603 C C . GLU B 1 180 ? -31.166 48.711 88.127 1.00 61.63 1019 GLU B C 1
ATOM 3604 O O . GLU B 1 180 ? -32.045 49.161 88.866 1.00 65.58 1019 GLU B O 1
ATOM 3610 N N . ASN B 1 181 ? -31.409 48.284 86.888 1.00 41.71 1020 ASN B N 1
ATOM 3611 C CA . ASN B 1 181 ? -32.739 48.394 86.308 1.00 41.78 1020 ASN B CA 1
ATOM 3612 C C . ASN B 1 181 ? -33.499 47.085 86.223 1.00 39.35 1020 ASN B C 1
ATOM 3613 O O . ASN B 1 181 ? -34.497 46.988 85.510 1.00 38.78 1020 ASN B O 1
ATOM 3618 N N . LEU B 1 182 ? -33.039 46.098 86.985 1.00 41.19 1021 LEU B N 1
ATOM 3619 C CA . LEU B 1 182 ? -33.530 44.729 86.871 1.00 41.26 1021 LEU B CA 1
ATOM 3620 C C . LEU B 1 182 ? -33.463 44.218 85.411 1.00 35.77 1021 LEU B C 1
ATOM 3621 O O . LEU B 1 182 ? -34.215 43.334 85.005 1.00 36.20 1021 LEU B O 1
ATOM 3626 N N . GLU B 1 183 ? -32.551 44.777 84.629 1.00 49.46 1022 GLU B N 1
ATOM 3627 C CA . GLU B 1 183 ? -32.350 44.288 83.278 1.00 47.40 1022 GLU B CA 1
ATOM 3628 C C . GLU B 1 183 ? -31.326 43.165 83.269 1.00 43.88 1022 GLU B C 1
ATOM 3629 O O . GLU B 1 183 ? -30.362 43.197 84.024 1.00 43.69 1022 GLU B O 1
ATOM 3635 N N . ALA B 1 184 ? -31.550 42.171 82.411 1.00 34.18 1023 ALA B N 1
ATOM 3636 C CA . ALA B 1 184 ? -30.742 40.943 82.397 1.00 31.23 1023 ALA B CA 1
ATOM 3637 C C . ALA B 1 184 ? -29.401 41.117 81.687 1.00 29.28 1023 ALA B C 1
ATOM 3638 O O . ALA B 1 184 ? -29.354 41.684 80.606 1.00 29.30 1023 ALA B O 1
ATOM 3640 N N . ARG B 1 185 ? -28.315 40.641 82.300 1.00 29.02 1024 ARG B N 1
ATOM 3641 C CA . ARG B 1 185 ? -27.004 40.581 81.638 1.00 27.59 1024 ARG B CA 1
ATOM 3642 C C . ARG B 1 185 ? -26.379 39.194 81.783 1.00 27.88 1024 ARG B C 1
ATOM 3643 O O . ARG B 1 185 ? -26.094 38.746 82.897 1.00 28.94 1024 ARG B O 1
ATOM 3651 N N . VAL B 1 186 ? -26.147 38.521 80.659 1.00 17.82 1025 VAL B N 1
ATOM 3652 C CA . VAL B 1 186 ? -25.597 37.180 80.688 1.00 17.01 1025 VAL B CA 1
ATOM 3653 C C . VAL B 1 186 ? -24.102 37.225 81.015 1.00 17.77 1025 VAL B C 1
ATOM 3654 O O . VAL B 1 186 ? -23.336 37.946 80.374 1.00 18.67 1025 VAL B O 1
ATOM 3658 N N . SER B 1 187 ? -23.698 36.427 81.995 1.00 19.03 1026 SER B N 1
ATOM 3659 C CA . SER B 1 187 ? -22.347 36.460 82.483 1.00 22.81 1026 SER B CA 1
ATOM 3660 C C . SER B 1 187 ? -21.702 35.100 82.533 1.00 23.51 1026 SER B C 1
ATOM 3661 O O . SER B 1 187 ? -22.319 34.085 82.179 1.00 19.81 1026 SER B O 1
ATOM 3664 N N . ASP B 1 188 ? -20.450 35.101 82.991 1.00 30.10 1027 ASP B N 1
ATOM 3665 C CA . ASP B 1 188 ? -19.675 33.878 83.249 1.00 30.55 1027 ASP B CA 1
ATOM 3666 C C . ASP B 1 188 ? -19.362 33.090 81.984 1.00 27.45 1027 ASP B C 1
ATOM 3667 O O . ASP B 1 188 ? -20.018 32.099 81.662 1.00 26.36 1027 ASP B O 1
ATOM 3672 N N . PHE B 1 189 ? -18.337 33.515 81.269 1.00 26.19 1028 PHE B N 1
ATOM 3673 C CA . PHE B 1 189 ? -18.015 32.865 79.996 1.00 24.36 1028 PHE B CA 1
ATOM 3674 C C . PHE B 1 189 ? -16.919 31.813 80.098 1.00 25.45 1028 PHE B C 1
ATOM 3675 O O . PHE B 1 189 ? -16.403 31.356 79.089 1.00 25.91 1028 PHE B O 1
ATOM 3683 N N . GLY B 1 190 ? -16.579 31.412 81.320 1.00 28.47 1029 GLY B N 1
ATOM 3684 C CA . GLY B 1 190 ? -15.525 30.443 81.549 1.00 28.43 1029 GLY B CA 1
ATOM 3685 C C . GLY B 1 190 ? -15.634 29.132 80.773 1.00 29.44 1029 GLY B C 1
ATOM 3686 O O . GLY B 1 190 ? -14.599 28.508 80.508 1.00 32.71 1029 GLY B O 1
ATOM 3687 N N . MET B 1 191 ? -16.856 28.712 80.414 1.00 31.91 1030 MET B N 1
ATOM 3688 C CA . MET B 1 191 ? -17.055 27.459 79.666 1.00 29.71 1030 MET B CA 1
ATOM 3689 C C . MET B 1 191 ? -17.373 27.678 78.174 1.00 30.54 1030 MET B C 1
ATOM 3690 O O . MET B 1 191 ? -17.456 26.729 77.388 1.00 31.81 1030 MET B O 1
ATOM 3695 N N . ALA B 1 192 ? -17.555 28.933 77.792 1.00 22.50 1031 ALA B N 1
ATOM 3696 C CA . ALA B 1 192 ? -17.907 29.274 76.429 1.00 23.49 1031 ALA B CA 1
ATOM 3697 C C . ALA B 1 192 ? -16.845 28.826 75.414 1.00 25.09 1031 ALA B C 1
ATOM 3698 O O . ALA B 1 192 ? -15.675 28.708 75.745 1.00 27.07 1031 ALA B O 1
ATOM 3700 N N . ARG B 1 193 ? -17.277 28.576 74.180 1.00 26.77 1032 ARG B N 1
ATOM 3701 C CA . ARG B 1 193 ? -16.403 28.130 73.104 1.00 26.74 1032 ARG B CA 1
ATOM 3702 C C . ARG B 1 193 ? -16.789 28.797 71.798 1.00 26.51 1032 ARG B C 1
ATOM 3703 O O . ARG B 1 193 ? -17.937 29.173 71.604 1.00 25.07 1032 ARG B O 1
ATOM 3711 N N . LEU B 1 194 ? -15.836 28.925 70.887 1.00 31.26 1033 LEU B N 1
ATOM 3712 C CA . LEU B 1 194 ? -16.142 29.436 69.568 1.00 29.82 1033 LEU B CA 1
ATOM 3713 C C . LEU B 1 194 ? -16.442 28.274 68.647 1.00 31.42 1033 LEU B C 1
ATOM 3714 O O . LEU B 1 194 ? -15.715 27.298 68.643 1.00 34.98 1033 LEU B O 1
ATOM 3719 N N . MET B 1 195 ? -17.540 28.378 67.901 1.00 26.66 1034 MET B N 1
ATOM 3720 C CA . MET B 1 195 ? -17.887 27.455 66.819 1.00 26.57 1034 MET B CA 1
ATOM 3721 C C . MET B 1 195 ? -17.983 28.197 65.485 1.00 28.54 1034 MET B C 1
ATOM 3722 O O . MET B 1 195 ? -18.687 29.217 65.367 1.00 25.52 1034 MET B O 1
ATOM 3727 N N . SER B 1 196 ? -17.281 27.680 64.484 1.00 23.41 1035 SER B N 1
ATOM 3728 C CA . SER B 1 196 ? -17.271 28.285 63.166 1.00 24.12 1035 SER B CA 1
ATOM 3729 C C . SER B 1 196 ? -18.695 28.345 62.635 1.00 22.64 1035 SER B C 1
ATOM 3730 O O . SER B 1 196 ? -19.442 27.369 62.751 1.00 22.40 1035 SER B O 1
ATOM 3733 N N . ALA B 1 197 ? -19.069 29.478 62.050 1.00 33.70 1036 ALA B N 1
ATOM 3734 C CA . ALA B 1 197 ? -20.413 29.629 61.488 1.00 32.06 1036 ALA B CA 1
ATOM 3735 C C . ALA B 1 197 ? -20.748 28.521 60.479 1.00 35.25 1036 ALA B C 1
ATOM 3736 O O . ALA B 1 197 ? -21.912 28.151 60.303 1.00 35.30 1036 ALA B O 1
ATOM 3738 N N . MET B 1 198 ? -19.718 27.966 59.850 1.00 35.36 1037 MET B N 1
ATOM 3739 C CA . MET B 1 198 ? -19.907 26.922 58.859 1.00 38.00 1037 MET B CA 1
ATOM 3740 C C . MET B 1 198 ? -20.402 25.586 59.437 1.00 38.72 1037 MET B C 1
ATOM 3741 O O . MET B 1 198 ? -20.857 24.714 58.690 1.00 41.42 1037 MET B O 1
ATOM 3746 N N . ASP B 1 199 ? -20.322 25.428 60.758 1.00 31.80 1038 ASP B N 1
ATOM 3747 C CA . ASP B 1 199 ? -20.674 24.163 61.396 1.00 30.64 1038 ASP B CA 1
ATOM 3748 C C . ASP B 1 199 ? -21.978 24.233 62.180 1.00 28.73 1038 ASP B C 1
ATOM 3749 O O . ASP B 1 199 ? -22.465 25.316 62.460 1.00 29.35 1038 ASP B O 1
ATOM 3765 N N . HIS B 1 201 ? -22.347 22.089 65.080 1.00 26.18 1040 HIS B N 1
ATOM 3766 C CA . HIS B 1 201 ? -22.015 21.658 66.425 1.00 26.12 1040 HIS B CA 1
ATOM 3767 C C . HIS B 1 201 ? -20.514 21.770 66.625 1.00 26.86 1040 HIS B C 1
ATOM 3768 O O . HIS B 1 201 ? -19.746 21.822 65.670 1.00 30.65 1040 HIS B O 1
ATOM 3775 N N . LEU B 1 202 ? -20.095 21.813 67.873 1.00 24.48 1041 LEU B N 1
ATOM 3776 C CA . LEU B 1 202 ? -18.696 21.892 68.159 1.00 27.43 1041 LEU B CA 1
ATOM 3777 C C . LEU B 1 202 ? -18.222 20.660 68.929 1.00 31.64 1041 LEU B C 1
ATOM 3778 O O . LEU B 1 202 ? -18.765 20.321 69.979 1.00 30.37 1041 LEU B O 1
ATOM 3793 N N . VAL B 1 204 ? -15.884 18.869 71.411 1.00 32.39 1043 VAL B N 1
ATOM 3794 C CA . VAL B 1 204 ? -15.139 19.329 72.570 1.00 34.35 1043 VAL B CA 1
ATOM 3795 C C . VAL B 1 204 ? -14.475 18.154 73.291 1.00 38.79 1043 VAL B C 1
ATOM 3796 O O . VAL B 1 204 ? -14.994 17.033 73.268 1.00 37.69 1043 VAL B O 1
ATOM 3810 N N . THR B 1 206 ? -13.552 18.216 76.708 1.00 49.40 1045 THR B N 1
ATOM 3811 C CA . THR B 1 206 ? -14.109 18.101 78.051 1.00 48.61 1045 THR B CA 1
ATOM 3812 C C . THR B 1 206 ? -15.531 18.665 78.089 1.00 43.61 1045 THR B C 1
ATOM 3813 O O . THR B 1 206 ? -15.805 19.711 77.493 1.00 41.64 1045 THR B O 1
ATOM 3817 N N . LEU B 1 207 ? -16.430 17.967 78.780 1.00 39.82 1046 LEU B N 1
ATOM 3818 C CA . LEU B 1 207 ? -17.828 18.409 78.942 1.00 35.62 1046 LEU B CA 1
ATOM 3819 C C . LEU B 1 207 ? -17.992 19.601 79.896 1.00 34.85 1046 LEU B C 1
ATOM 3820 O O . LEU B 1 207 ? -17.117 19.878 80.715 1.00 37.63 1046 LEU B O 1
ATOM 3825 N N . ALA B 1 208 ? -19.143 20.270 79.805 1.00 37.18 1047 ALA B N 1
ATOM 3826 C CA . ALA B 1 208 ? -19.462 21.438 80.614 1.00 33.68 1047 ALA B CA 1
ATOM 3827 C C . ALA B 1 208 ? -20.973 21.526 80.778 1.00 32.68 1047 ALA B C 1
ATOM 3828 O O . ALA B 1 208 ? -21.713 21.218 79.867 1.00 30.46 1047 ALA B O 1
ATOM 3830 N N . GLY B 1 209 ? -21.435 21.941 81.947 1.00 24.87 1048 GLY B N 1
ATOM 3831 C CA . GLY B 1 209 ? -22.861 22.014 82.208 1.00 23.18 1048 GLY B CA 1
ATOM 3832 C C . GLY B 1 209 ? -23.124 22.090 83.705 1.00 25.91 1048 GLY B C 1
ATOM 3833 O O . GLY B 1 209 ? -22.226 21.910 84.514 1.00 27.63 1048 GLY B O 1
ATOM 3834 N N . THR B 1 210 ? -24.368 22.349 84.065 1.00 26.80 1049 THR B N 1
ATOM 3835 C CA . THR B 1 210 ? -24.756 22.433 85.446 1.00 27.72 1049 THR B CA 1
ATOM 3836 C C . THR B 1 210 ? -26.000 21.614 85.593 1.00 30.92 1049 THR B C 1
ATOM 3837 O O . THR B 1 210 ? -26.935 21.812 84.832 1.00 30.15 1049 THR B O 1
ATOM 3841 N N . PRO B 1 211 ? -26.024 20.698 86.565 1.00 33.21 1050 PRO B N 1
ATOM 3842 C CA . PRO B 1 211 ? -27.191 19.845 86.799 1.00 36.67 1050 PRO B CA 1
ATOM 3843 C C . PRO B 1 211 ? -28.484 20.656 86.846 1.00 34.30 1050 PRO B C 1
ATOM 3844 O O . PRO B 1 211 ? -28.538 21.687 87.503 1.00 35.84 1050 PRO B O 1
ATOM 3848 N N . GLY B 1 212 ? -29.500 20.192 86.126 1.00 36.63 1051 GLY B N 1
ATOM 3849 C CA . GLY B 1 212 ? -30.761 20.897 86.045 1.00 38.65 1051 GLY B CA 1
ATOM 3850 C C . GLY B 1 212 ? -30.890 21.590 84.704 1.00 35.39 1051 GLY B C 1
ATOM 3851 O O . GLY B 1 212 ? -31.991 21.740 84.170 1.00 34.53 1051 GLY B O 1
ATOM 3852 N N . TYR B 1 213 ? -29.752 21.992 84.147 1.00 32.56 1052 TYR B N 1
ATOM 3853 C CA . TYR B 1 213 ? -29.740 22.773 82.916 1.00 29.96 1052 TYR B CA 1
ATOM 3854 C C . TYR B 1 213 ? -29.151 22.010 81.741 1.00 31.03 1052 TYR B C 1
ATOM 3855 O O . TYR B 1 213 ? -29.184 22.511 80.611 1.00 27.78 1052 TYR B O 1
ATOM 3864 N N . VAL B 1 214 ? -28.608 20.815 81.990 1.00 28.83 1053 VAL B N 1
ATOM 3865 C CA . VAL B 1 214 ? -27.852 20.097 80.952 1.00 28.23 1053 VAL B CA 1
ATOM 3866 C C . VAL B 1 214 ? -28.742 19.552 79.818 1.00 29.02 1053 VAL B C 1
ATOM 3867 O O . VAL B 1 214 ? -29.697 18.821 80.063 1.00 31.97 1053 VAL B O 1
ATOM 3871 N N . PRO B 1 215 ? -28.438 19.929 78.566 1.00 26.70 1054 PRO B N 1
ATOM 3872 C CA . PRO B 1 215 ? -29.210 19.407 77.437 1.00 27.32 1054 PRO B CA 1
ATOM 3873 C C . PRO B 1 215 ? -29.043 17.901 77.442 1.00 30.13 1054 PRO B C 1
ATOM 3874 O O . PRO B 1 215 ? -27.915 17.439 77.621 1.00 30.48 1054 PRO B O 1
ATOM 3878 N N . PRO B 1 216 ? -30.145 17.154 77.286 1.00 32.00 1055 PRO B N 1
ATOM 3879 C CA . PRO B 1 216 ? -30.063 15.696 77.378 1.00 35.88 1055 PRO B CA 1
ATOM 3880 C C . PRO B 1 216 ? -28.963 15.141 76.482 1.00 35.34 1055 PRO B C 1
ATOM 3881 O O . PRO B 1 216 ? -28.254 14.216 76.877 1.00 39.43 1055 PRO B O 1
ATOM 3885 N N . GLU B 1 217 ? -28.777 15.747 75.316 1.00 39.70 1056 GLU B N 1
ATOM 3886 C CA . GLU B 1 217 ? -27.753 15.248 74.415 1.00 40.47 1056 GLU B CA 1
ATOM 3887 C C . GLU B 1 217 ? -26.341 15.511 74.909 1.00 39.95 1056 GLU B C 1
ATOM 3888 O O . GLU B 1 217 ? -25.405 14.896 74.402 1.00 44.66 1056 GLU B O 1
ATOM 3894 N N . TYR B 1 218 ? -26.165 16.399 75.886 1.00 31.43 1057 TYR B N 1
ATOM 3895 C CA . TYR B 1 218 ? -24.811 16.669 76.378 1.00 32.06 1057 TYR B CA 1
ATOM 3896 C C . TYR B 1 218 ? -24.254 15.503 77.194 1.00 35.80 1057 TYR B C 1
ATOM 3897 O O . TYR B 1 218 ? -23.041 15.302 77.231 1.00 36.78 1057 TYR B O 1
ATOM 3906 N N . TYR B 1 219 ? -25.134 14.718 77.813 1.00 39.34 1058 TYR B N 1
ATOM 3907 C CA . TYR B 1 219 ? -24.708 13.512 78.513 1.00 44.07 1058 TYR B CA 1
ATOM 3908 C C . TYR B 1 219 ? -24.167 12.449 77.556 1.00 48.97 1058 TYR B C 1
ATOM 3909 O O . TYR B 1 219 ? -23.272 11.681 77.923 1.00 52.64 1058 TYR B O 1
ATOM 3918 N N . GLN B 1 220 ? -24.704 12.419 76.335 1.00 66.03 1059 GLN B N 1
ATOM 3919 C CA . GLN B 1 220 ? -24.431 11.345 75.368 1.00 69.21 1059 GLN B CA 1
ATOM 3920 C C . GLN B 1 220 ? -23.180 11.542 74.507 1.00 68.94 1059 GLN B C 1
ATOM 3921 O O . GLN B 1 220 ? -22.563 10.566 74.088 1.00 71.94 1059 GLN B O 1
ATOM 3937 N N . PHE B 1 222 ? -19.596 14.207 73.187 1.00 42.03 1061 PHE B N 1
ATOM 3938 C CA . PHE B 1 222 ? -18.673 15.324 73.399 1.00 40.12 1061 PHE B CA 1
ATOM 3939 C C . PHE B 1 222 ? -18.839 16.443 72.343 1.00 37.91 1061 PHE B C 1
ATOM 3940 O O . PHE B 1 222 ? -17.866 16.945 71.764 1.00 38.14 1061 PHE B O 1
ATOM 3948 N N . ARG B 1 223 ? -20.087 16.829 72.102 1.00 45.69 1062 ARG B N 1
ATOM 3949 C CA . ARG B 1 223 ? -20.382 17.923 71.190 1.00 43.77 1062 ARG B CA 1
ATOM 3950 C C . ARG B 1 223 ? -21.301 18.910 71.866 1.00 39.23 1062 ARG B C 1
ATOM 3951 O O . ARG B 1 223 ? -22.118 18.533 72.693 1.00 39.19 1062 ARG B O 1
ATOM 3959 N N . CYS B 1 224 ? -21.174 20.174 71.495 1.00 36.79 1063 CYS B N 1
ATOM 3960 C CA . CYS B 1 224 ? -22.090 21.188 71.968 1.00 32.52 1063 CYS B CA 1
ATOM 3961 C C . CYS B 1 224 ? -22.589 22.007 70.786 1.00 32.30 1063 CYS B C 1
ATOM 3962 O O . CYS B 1 224 ? -22.031 21.928 69.696 1.00 32.67 1063 CYS B O 1
ATOM 3965 N N . SER B 1 225 ? -23.673 22.750 70.997 1.00 27.33 1064 SER B N 1
ATOM 3966 C CA . SER B 1 225 ? -24.228 23.607 69.974 1.00 24.45 1064 SER B CA 1
ATOM 3967 C C . SER B 1 225 ? -24.984 24.791 70.574 1.00 23.04 1064 SER B C 1
ATOM 3968 O O . SER B 1 225 ? -25.254 24.840 71.783 1.00 21.92 1064 SER B O 1
ATOM 3971 N N . THR B 1 226 ? -25.350 25.732 69.714 1.00 18.43 1065 THR B N 1
ATOM 3972 C CA . THR B 1 226 ? -26.176 26.849 70.133 1.00 16.43 1065 THR B CA 1
ATOM 3973 C C . THR B 1 226 ? -27.519 26.308 70.602 1.00 17.73 1065 THR B C 1
ATOM 3974 O O . THR B 1 226 ? -28.119 26.867 71.528 1.00 17.38 1065 THR B O 1
ATOM 3978 N N . LYS B 1 227 ? -27.962 25.188 70.019 1.00 19.99 1066 LYS B N 1
ATOM 3979 C CA . LYS B 1 227 ? -29.244 24.593 70.429 1.00 21.40 1066 LYS B CA 1
ATOM 3980 C C . LYS B 1 227 ? -29.195 24.061 71.854 1.00 22.86 1066 LYS B C 1
ATOM 3981 O O . LYS B 1 227 ? -30.238 23.931 72.505 1.00 22.58 1066 LYS B O 1
ATOM 3987 N N . GLY B 1 228 ? -27.987 23.763 72.335 1.00 19.13 1067 GLY B N 1
ATOM 3988 C CA . GLY B 1 228 ? -27.800 23.373 73.729 1.00 22.08 1067 GLY B CA 1
ATOM 3989 C C . GLY B 1 228 ? -27.995 24.545 74.680 1.00 19.73 1067 GLY B C 1
ATOM 3990 O O . GLY B 1 228 ? -28.562 24.374 75.762 1.00 19.91 1067 GLY B O 1
ATOM 3991 N N . ASP B 1 229 ? -27.534 25.737 74.284 1.00 18.58 1068 ASP B N 1
ATOM 3992 C CA . ASP B 1 229 ? -27.783 26.948 75.068 1.00 17.19 1068 ASP B CA 1
ATOM 3993 C C . ASP B 1 229 ? -29.285 27.211 75.098 1.00 16.42 1068 ASP B C 1
ATOM 3994 O O . ASP B 1 229 ? -29.822 27.742 76.062 1.00 16.17 1068 ASP B O 1
ATOM 3999 N N . VAL B 1 230 ? -29.958 26.876 74.009 1.00 12.40 1069 VAL B N 1
ATOM 4000 C CA . VAL B 1 230 ? -31.383 27.117 73.938 1.00 15.02 1069 VAL B CA 1
ATOM 4001 C C . VAL B 1 230 ? -32.139 26.232 74.969 1.00 15.72 1069 VAL B C 1
ATOM 4002 O O . VAL B 1 230 ? -33.056 26.702 75.642 1.00 15.87 1069 VAL B O 1
ATOM 4006 N N . TYR B 1 231 ? -31.728 24.976 75.124 1.00 17.13 1070 TYR B N 1
ATOM 4007 C CA . TYR B 1 231 ? -32.332 24.102 76.145 1.00 18.51 1070 TYR B CA 1
ATOM 4008 C C . TYR B 1 231 ? -32.133 24.693 77.534 1.00 20.44 1070 TYR B C 1
ATOM 4009 O O . TYR B 1 231 ? -33.082 24.831 78.312 1.00 22.03 1070 TYR B O 1
ATOM 4018 N N . SER B 1 232 ? -30.878 25.021 77.848 1.00 22.25 1071 SER B N 1
ATOM 4019 C CA . SER B 1 232 ? -30.548 25.645 79.123 1.00 24.23 1071 SER B CA 1
ATOM 4020 C C . SER B 1 232 ? -31.355 26.923 79.359 1.00 22.37 1071 SER B C 1
ATOM 4021 O O . SER B 1 232 ? -31.808 27.190 80.472 1.00 25.29 1071 SER B O 1
ATOM 4024 N N . TYR B 1 233 ? -31.546 27.712 78.314 1.00 16.54 1072 TYR B N 1
ATOM 4025 C CA . TYR B 1 233 ? -32.360 28.908 78.441 1.00 16.41 1072 TYR B CA 1
ATOM 4026 C C . TYR B 1 233 ? -33.790 28.533 78.809 1.00 19.04 1072 TYR B C 1
ATOM 4027 O O . TYR B 1 233 ? -34.411 29.190 79.623 1.00 20.43 1072 TYR B O 1
ATOM 4036 N N . GLY B 1 234 ? -34.318 27.480 78.191 1.00 20.72 1073 GLY B N 1
ATOM 4037 C CA . GLY B 1 234 ? -35.653 27.007 78.519 1.00 24.17 1073 GLY B CA 1
ATOM 4038 C C . GLY B 1 234 ? -35.862 26.780 80.005 1.00 27.79 1073 GLY B C 1
ATOM 4039 O O . GLY B 1 234 ? -36.914 27.110 80.552 1.00 29.96 1073 GLY B O 1
ATOM 4040 N N . VAL B 1 235 ? -34.846 26.238 80.665 1.00 23.47 1074 VAL B N 1
ATOM 4041 C CA . VAL B 1 235 ? -34.952 25.915 82.082 1.00 26.55 1074 VAL B CA 1
ATOM 4042 C C . VAL B 1 235 ? -35.061 27.178 82.900 1.00 25.96 1074 VAL B C 1
ATOM 4043 O O . VAL B 1 235 ? -35.829 27.235 83.875 1.00 30.01 1074 VAL B O 1
ATOM 4047 N N . VAL B 1 236 ? -34.325 28.203 82.484 1.00 26.79 1075 VAL B N 1
ATOM 4048 C CA . VAL B 1 236 ? -34.335 29.485 83.183 1.00 26.35 1075 VAL B CA 1
ATOM 4049 C C . VAL B 1 236 ? -35.704 30.151 83.077 1.00 28.48 1075 VAL B C 1
ATOM 4050 O O . VAL B 1 236 ? -36.220 30.717 84.035 1.00 30.75 1075 VAL B O 1
ATOM 4054 N N . LEU B 1 237 ? -36.295 30.074 81.899 1.00 29.29 1076 LEU B N 1
ATOM 4055 C CA . LEU B 1 237 ? -37.614 30.635 81.721 1.00 32.50 1076 LEU B CA 1
ATOM 4056 C C . LEU B 1 237 ? -38.638 29.875 82.576 1.00 35.90 1076 LEU B C 1
ATOM 4057 O O . LEU B 1 237 ? -39.577 30.480 83.100 1.00 38.20 1076 LEU B O 1
ATOM 4062 N N . LEU B 1 238 ? -38.444 28.565 82.726 1.00 29.49 1077 LEU B N 1
ATOM 4063 C CA . LEU B 1 238 ? -39.283 27.757 83.624 1.00 35.81 1077 LEU B CA 1
ATOM 4064 C C . LEU B 1 238 ? -39.177 28.279 85.040 1.00 37.77 1077 LEU B C 1
ATOM 4065 O O . LEU B 1 238 ? -40.184 28.395 85.734 1.00 42.14 1077 LEU B O 1
ATOM 4070 N N . GLU B 1 239 ? -37.953 28.585 85.468 1.00 34.50 1078 GLU B N 1
ATOM 4071 C CA . GLU B 1 239 ? -37.723 29.151 86.804 1.00 35.08 1078 GLU B CA 1
ATOM 4072 C C . GLU B 1 239 ? -38.512 30.430 86.954 1.00 35.00 1078 GLU B C 1
ATOM 4073 O O . GLU B 1 239 ? -39.156 30.645 87.962 1.00 39.78 1078 GLU B O 1
ATOM 4079 N N . LEU B 1 240 ? -38.449 31.277 85.933 1.00 38.35 1079 LEU B N 1
ATOM 4080 C CA . LEU B 1 240 ? -39.120 32.576 85.958 1.00 39.56 1079 LEU B CA 1
ATOM 4081 C C . LEU B 1 240 ? -40.625 32.391 86.012 1.00 42.27 1079 LEU B C 1
ATOM 4082 O O . LEU B 1 240 ? -41.339 33.193 86.596 1.00 46.03 1079 LEU B O 1
ATOM 4087 N N . LEU B 1 241 ? -41.100 31.325 85.382 1.00 36.00 1080 LEU B N 1
ATOM 4088 C CA . LEU B 1 241 ? -42.531 31.058 85.309 1.00 39.16 1080 LEU B CA 1
ATOM 4089 C C . LEU B 1 241 ? -43.059 30.341 86.562 1.00 43.21 1080 LEU B C 1
ATOM 4090 O O . LEU B 1 241 ? -44.203 30.553 86.965 1.00 46.37 1080 LEU B O 1
ATOM 4095 N N . THR B 1 242 ? -42.228 29.486 87.155 1.00 43.43 1081 THR B N 1
ATOM 4096 C CA . THR B 1 242 ? -42.656 28.647 88.269 1.00 49.40 1081 THR B CA 1
ATOM 4097 C C . THR B 1 242 ? -42.102 29.116 89.610 1.00 51.05 1081 THR B C 1
ATOM 4098 O O . THR B 1 242 ? -42.641 28.772 90.658 1.00 56.46 1081 THR B O 1
ATOM 4102 N N . GLY B 1 243 ? -41.024 29.891 89.571 1.00 45.59 1082 GLY B N 1
ATOM 4103 C CA . GLY B 1 243 ? -40.371 30.376 90.770 1.00 46.50 1082 GLY B CA 1
ATOM 4104 C C . GLY B 1 243 ? -39.565 29.292 91.458 1.00 48.02 1082 GLY B C 1
ATOM 4105 O O . GLY B 1 243 ? -38.977 29.522 92.515 1.00 49.38 1082 GLY B O 1
ATOM 4106 N N . LYS B 1 244 ? -39.540 28.097 90.879 1.00 49.97 1083 LYS B N 1
ATOM 4107 C CA . LYS B 1 244 ? -38.863 26.979 91.535 1.00 53.06 1083 LYS B CA 1
ATOM 4108 C C . LYS B 1 244 ? -37.440 26.815 91.031 1.00 49.45 1083 LYS B C 1
ATOM 4109 O O . LYS B 1 244 ? -37.165 27.059 89.860 1.00 45.38 1083 LYS B O 1
ATOM 4115 N N . ARG B 1 245 ? -36.538 26.416 91.916 1.00 63.33 1084 ARG B N 1
ATOM 4116 C CA . ARG B 1 245 ? -35.178 26.082 91.521 1.00 63.35 1084 ARG B CA 1
ATOM 4117 C C . ARG B 1 245 ? -35.200 24.938 90.507 1.00 62.94 1084 ARG B C 1
ATOM 4118 O O . ARG B 1 245 ? -36.113 24.116 90.508 1.00 67.06 1084 ARG B O 1
ATOM 4126 N N . PRO B 1 246 ? -34.196 24.880 89.633 1.00 54.51 1085 PRO B N 1
ATOM 4127 C CA . PRO B 1 246 ? -34.242 23.867 88.575 1.00 55.66 1085 PRO B CA 1
ATOM 4128 C C . PRO B 1 246 ? -34.038 22.460 89.135 1.00 61.70 1085 PRO B C 1
ATOM 4129 O O . PRO B 1 246 ? -34.406 21.477 88.486 1.00 62.58 1085 PRO B O 1
ATOM 4133 N N . THR B 1 247 ? -33.450 22.375 90.325 1.00 63.56 1086 THR B N 1
ATOM 4134 C CA . THR B 1 247 ? -33.280 21.110 91.025 1.00 68.16 1086 THR B CA 1
ATOM 4135 C C . THR B 1 247 ? -33.689 21.241 92.476 1.00 74.88 1086 THR B C 1
ATOM 4136 O O . THR B 1 247 ? -33.753 22.348 93.001 1.00 74.69 1086 THR B O 1
ATOM 4140 N N . ASP B 1 248 ? -33.977 20.101 93.104 1.00 101.18 1087 ASP B N 1
ATOM 4141 C CA . ASP B 1 248 ? -34.045 19.955 94.568 1.00 107.21 1087 ASP B CA 1
ATOM 4142 C C . ASP B 1 248 ? -35.288 20.461 95.321 1.00 111.86 1087 ASP B C 1
ATOM 4143 O O . ASP B 1 248 ? -35.292 20.475 96.555 1.00 117.18 1087 ASP B O 1
ATOM 4148 N N . SER B 1 249 ? -36.338 20.858 94.609 1.00 114.78 1088 SER B N 1
ATOM 4149 C CA . SER B 1 249 ? -37.586 21.224 95.282 1.00 118.14 1088 SER B CA 1
ATOM 4150 C C . SER B 1 249 ? -38.378 19.960 95.655 1.00 125.57 1088 SER B C 1
ATOM 4151 O O . SER B 1 249 ? -38.381 18.983 94.903 1.00 125.30 1088 SER B O 1
ATOM 4154 N N . PRO B 1 250 ? -39.033 19.970 96.830 1.00 128.66 1089 PRO B N 1
ATOM 4155 C CA . PRO B 1 250 ? -39.762 18.801 97.344 1.00 134.36 1089 PRO B CA 1
ATOM 4156 C C . PRO B 1 250 ? -40.850 18.247 96.413 1.00 134.14 1089 PRO B C 1
ATOM 4157 O O . PRO B 1 250 ? -41.064 17.032 96.395 1.00 137.04 1089 PRO B O 1
ATOM 4161 N N . ASP B 1 251 ? -41.520 19.116 95.660 1.00 118.12 1090 ASP B N 1
ATOM 4162 C CA . ASP B 1 251 ? -42.592 18.682 94.768 1.00 117.52 1090 ASP B CA 1
ATOM 4163 C C . ASP B 1 251 ? -42.059 17.749 93.684 1.00 116.20 1090 ASP B C 1
ATOM 4164 O O . ASP B 1 251 ? -42.740 16.806 93.280 1.00 118.45 1090 ASP B O 1
ATOM 4169 N N . PHE B 1 252 ? -40.836 18.019 93.229 1.00 103.48 1091 PHE B N 1
ATOM 4170 C CA . PHE B 1 252 ? -40.225 17.272 92.125 1.00 102.85 1091 PHE B CA 1
ATOM 4171 C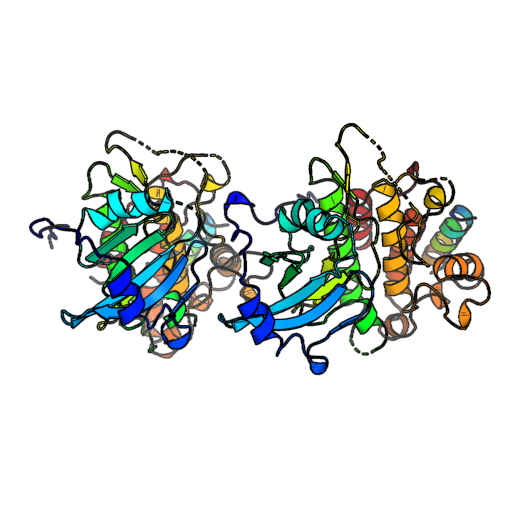 C . PHE B 1 252 ? -40.121 15.799 92.503 1.00 108.38 1091 PHE B C 1
ATOM 4172 O O . PHE B 1 252 ? -40.303 14.910 91.668 1.00 107.54 1091 PHE B O 1
ATOM 4180 N N . GLY B 1 253 ? -39.828 15.555 93.774 1.00 131.19 1092 GLY B N 1
ATOM 4181 C CA . GLY B 1 253 ? -39.533 14.218 94.241 1.00 138.19 1092 GLY B CA 1
ATOM 4182 C C . GLY B 1 253 ? -38.109 13.861 93.872 1.00 136.64 1092 GLY B C 1
ATOM 4183 O O . GLY B 1 253 ? -37.158 14.289 94.528 1.00 135.20 1092 GLY B O 1
ATOM 4184 N N . ASP B 1 254 ? -37.963 13.090 92.802 1.00 117.54 1093 ASP B N 1
ATOM 4185 C CA . ASP B 1 254 ? -36.648 12.660 92.349 1.00 116.04 1093 ASP B CA 1
ATOM 4186 C C . ASP B 1 254 ? -36.173 13.486 91.152 1.00 109.42 1093 ASP B C 1
ATOM 4187 O O . ASP B 1 254 ? -34.991 13.820 91.044 1.00 106.51 1093 ASP B O 1
ATOM 4192 N N . ASN B 1 255 ? -37.108 13.824 90.267 1.00 126.95 1094 ASN B N 1
ATOM 4193 C CA . ASN B 1 255 ? -36.789 14.530 89.024 1.00 119.02 1094 ASN B CA 1
ATOM 4194 C C . ASN B 1 255 ? -36.491 16.024 89.182 1.00 112.43 1094 ASN B C 1
ATOM 4195 O O . ASN B 1 255 ? -36.242 16.507 90.290 1.00 113.68 1094 ASN B O 1
ATOM 4200 N N . ASN B 1 256 ? -36.505 16.748 88.065 1.00 75.07 1095 ASN B N 1
ATOM 4201 C CA . ASN B 1 256 ? -36.178 18.168 88.083 1.00 69.32 1095 ASN B CA 1
ATOM 4202 C C . ASN B 1 256 ? -37.380 19.058 87.791 1.00 67.63 1095 ASN B C 1
ATOM 4203 O O . ASN B 1 256 ? -38.522 18.591 87.797 1.00 70.60 1095 ASN B O 1
ATOM 4208 N N . LEU B 1 257 ? -37.120 20.340 87.542 1.00 54.43 1096 LEU B N 1
ATOM 4209 C CA . LEU B 1 257 ? -38.184 21.281 87.235 1.00 52.02 1096 LEU B CA 1
ATOM 4210 C C . LEU B 1 257 ? -38.885 20.844 85.953 1.00 52.67 1096 LEU B C 1
ATOM 4211 O O . LEU B 1 257 ? -40.106 20.634 85.942 1.00 54.22 1096 LEU B O 1
ATOM 4216 N N . VAL B 1 258 ? -38.090 20.683 84.898 1.00 61.41 1097 VAL B N 1
ATOM 4217 C CA . VAL B 1 258 ? -38.570 20.234 83.594 1.00 61.63 1097 VAL B CA 1
ATOM 4218 C C . VAL B 1 258 ? -39.421 18.976 83.740 1.00 69.04 1097 VAL B C 1
ATOM 4219 O O . VAL B 1 258 ? -40.547 18.902 83.238 1.00 71.10 1097 VAL B O 1
ATOM 4223 N N . GLY B 1 259 ? -38.884 17.994 84.452 1.00 95.79 1098 GLY B N 1
ATOM 4224 C CA . GLY B 1 259 ? -39.607 16.764 84.703 1.00 102.79 1098 GLY B CA 1
ATOM 4225 C C . GLY B 1 259 ? -40.963 17.018 85.337 1.00 105.50 1098 GLY B C 1
ATOM 4226 O O . GLY B 1 259 ? -41.954 16.413 84.935 1.00 111.16 1098 GLY B O 1
ATOM 4227 N N . TRP B 1 260 ? -41.001 17.946 86.294 1.00 63.87 1099 TRP B N 1
ATOM 4228 C CA . TRP B 1 260 ? -42.198 18.260 87.084 1.00 66.84 1099 TRP B CA 1
ATOM 4229 C C . TRP B 1 260 ? -43.327 18.821 86.229 1.00 65.81 1099 TRP B C 1
ATOM 4230 O O . TRP B 1 260 ? -44.501 18.570 86.510 1.00 70.57 1099 TRP B O 1
ATOM 4241 N N . VAL B 1 261 ? -42.975 19.575 85.188 1.00 80.84 1100 VAL B N 1
ATOM 4242 C CA . VAL B 1 261 ? -43.984 20.168 84.323 1.00 78.45 1100 VAL B CA 1
ATOM 4243 C C . VAL B 1 261 ? -44.761 19.084 83.563 1.00 83.99 1100 VAL B C 1
ATOM 4244 O O . VAL B 1 261 ? -45.977 19.181 83.397 1.00 88.42 1100 VAL B O 1
ATOM 4248 N N . LYS B 1 262 ? -44.072 18.027 83.147 1.00 111.49 1101 LYS B N 1
ATOM 4249 C CA . LYS B 1 262 ? -44.731 16.911 82.461 1.00 117.62 1101 LYS B CA 1
ATOM 4250 C C . LYS B 1 262 ? -45.713 16.124 83.332 1.00 125.99 1101 LYS B C 1
ATOM 4251 O O . LYS B 1 262 ? -46.816 15.787 82.888 1.00 129.21 1101 LYS B O 1
ATOM 4257 N N . GLN B 1 263 ? -45.305 15.817 84.561 1.00 135.85 1102 GLN B N 1
ATOM 4258 C CA . GLN B 1 263 ? -46.176 15.119 85.503 1.00 143.49 1102 GLN B CA 1
ATOM 4259 C C . GLN B 1 263 ? -47.398 15.988 85.749 1.00 144.62 1102 GLN B C 1
ATOM 4260 O O . GLN B 1 263 ? -48.465 15.506 86.140 1.00 150.77 1102 GLN B O 1
ATOM 4266 N N . HIS B 1 264 ? -47.222 17.279 85.494 1.00 128.76 1103 HIS B N 1
ATOM 4267 C CA . HIS B 1 264 ? -48.214 18.275 85.832 1.00 129.15 1103 HIS B CA 1
ATOM 4268 C C . HIS B 1 264 ? -49.290 18.414 84.770 1.00 130.16 1103 HIS B C 1
ATOM 4269 O O . HIS B 1 264 ? -50.396 18.888 85.054 1.00 131.41 1103 HIS B O 1
ATOM 4276 N N . ALA B 1 265 ? -48.957 17.991 83.554 1.00 114.93 1104 ALA B N 1
ATOM 4277 C CA . ALA B 1 265 ? -49.833 18.136 82.394 1.00 115.32 1104 ALA B CA 1
ATOM 4278 C C . ALA B 1 265 ? -51.260 17.627 82.623 1.00 123.25 1104 ALA B C 1
ATOM 4279 O O . ALA B 1 265 ? -52.232 18.333 82.323 1.00 122.72 1104 ALA B O 1
ATOM 4281 N N . LYS B 1 266 ? -51.377 16.414 83.161 1.00 134.63 1105 LYS B N 1
ATOM 4282 C CA . LYS B 1 266 ? -52.671 15.771 83.337 1.00 139.43 1105 LYS B CA 1
ATOM 4283 C C . LYS B 1 266 ? -53.508 16.506 84.359 1.00 141.71 1105 LYS B C 1
ATOM 4284 O O . LYS B 1 266 ? -54.731 16.547 84.247 1.00 146.15 1105 LYS B O 1
ATOM 4290 N N . LEU B 1 267 ? -52.846 17.078 85.360 1.00 137.62 1106 LEU B N 1
ATOM 4291 C CA . LEU B 1 267 ? -53.543 17.776 86.438 1.00 140.89 1106 LEU B CA 1
ATOM 4292 C C . LEU B 1 267 ? -54.306 18.985 85.914 1.00 138.51 1106 LEU B C 1
ATOM 4293 O O . LEU B 1 267 ? -55.524 18.943 85.714 1.00 143.30 1106 LEU B O 1
ATOM 4298 N N . ARG B 1 268 ? -53.559 20.062 85.717 1.00 105.72 1107 ARG B N 1
ATOM 4299 C CA . ARG B 1 268 ? -54.052 21.308 85.152 1.00 102.90 1107 ARG B CA 1
ATOM 4300 C C . ARG B 1 268 ? -52.821 22.188 85.111 1.00 96.52 1107 ARG B C 1
ATOM 4301 O O . ARG B 1 268 ? -52.143 22.393 86.120 1.00 95.26 1107 ARG B O 1
ATOM 4309 N N . ILE B 1 269 ? -52.517 22.676 83.921 1.00 79.98 1108 ILE B N 1
ATOM 4310 C CA . ILE B 1 269 ? -51.243 23.324 83.660 1.00 73.77 1108 ILE B CA 1
ATOM 4311 C C . ILE B 1 269 ? -50.996 24.547 84.548 1.00 69.27 1108 ILE B C 1
ATOM 4312 O O . ILE B 1 269 ? -49.966 24.637 85.207 1.00 66.06 1108 ILE B O 1
ATOM 4317 N N . SER B 1 270 ? -51.968 25.452 84.602 1.00 84.62 1109 SER B N 1
ATOM 4318 C CA . SER B 1 270 ? -51.832 26.718 85.330 1.00 83.09 1109 SER B CA 1
ATOM 4319 C C . SER B 1 270 ? -51.371 26.613 86.785 1.00 83.89 1109 SER B C 1
ATOM 4320 O O . SER B 1 270 ? -50.901 27.593 87.360 1.00 81.93 1109 SER B O 1
ATOM 4323 N N . ASP B 1 271 ? -51.526 25.432 87.377 1.00 74.27 1110 ASP B N 1
ATOM 4324 C CA . ASP B 1 271 ? -51.016 25.165 88.715 1.00 76.89 1110 ASP B CA 1
ATOM 4325 C C . ASP B 1 271 ? -49.509 25.349 88.740 1.00 71.18 1110 ASP B C 1
ATOM 4326 O O . ASP B 1 271 ? -48.939 25.752 89.751 1.00 70.52 1110 ASP B O 1
ATOM 4331 N N . VAL B 1 272 ? -48.872 25.044 87.614 1.00 66.55 1111 VAL B N 1
ATOM 4332 C CA . VAL B 1 272 ? -47.418 25.085 87.505 1.00 62.49 1111 VAL B CA 1
ATOM 4333 C C . VAL B 1 272 ? -46.854 26.471 87.808 1.00 59.44 1111 VAL B C 1
ATOM 4334 O O . VAL B 1 272 ? -45.705 26.600 88.208 1.00 57.29 1111 VAL B O 1
ATOM 4338 N N . PHE B 1 273 ? -47.676 27.500 87.645 1.00 59.67 1112 PHE B N 1
ATOM 4339 C CA . PHE B 1 273 ? -47.189 28.871 87.679 1.00 56.73 1112 PHE B CA 1
ATOM 4340 C C . PHE B 1 273 ? -46.912 29.400 89.074 1.00 58.25 1112 PHE B C 1
ATOM 4341 O O . PHE B 1 273 ? -47.620 29.050 90.020 1.00 63.00 1112 PHE B O 1
ATOM 4349 N N . ASP B 1 274 ? -45.880 30.239 89.190 1.00 55.05 1113 ASP B N 1
ATOM 4350 C CA . ASP B 1 274 ? -45.569 30.914 90.447 1.00 56.28 1113 ASP B CA 1
ATOM 4351 C C . ASP B 1 274 ? -46.825 31.631 90.938 1.00 59.65 1113 ASP B C 1
ATOM 4352 O O . ASP B 1 274 ? -47.319 32.550 90.281 1.00 59.10 1113 ASP B O 1
ATOM 4357 N N . PRO B 1 275 ? -47.357 31.193 92.092 1.00 67.05 1114 PRO B N 1
ATOM 4358 C CA . PRO B 1 275 ? -48.564 31.788 92.672 1.00 69.36 1114 PRO B CA 1
ATOM 4359 C C . PRO B 1 275 ? -48.385 33.273 92.954 1.00 69.36 1114 PRO B C 1
ATOM 4360 O O . PRO B 1 275 ? -49.363 34.015 92.863 1.00 72.81 1114 PRO B O 1
ATOM 4364 N N . GLU B 1 276 ? -47.167 33.700 93.282 1.00 78.72 1115 GLU B N 1
ATOM 4365 C CA . GLU B 1 276 ? -46.902 35.121 93.491 1.00 79.61 1115 GLU B CA 1
ATOM 4366 C C . GLU B 1 276 ? -47.335 35.941 92.279 1.00 77.91 1115 GLU B C 1
ATOM 4367 O O . GLU B 1 276 ? -47.844 37.048 92.418 1.00 79.99 1115 GLU B O 1
ATOM 4373 N N . LEU B 1 277 ? -47.142 35.390 91.086 1.00 65.39 1116 LEU B N 1
ATOM 4374 C CA . LEU B 1 277 ? -47.575 36.067 89.868 1.00 65.19 1116 LEU B CA 1
ATOM 4375 C C . LEU B 1 277 ? -49.076 35.851 89.674 1.00 67.54 1116 LEU B C 1
ATOM 4376 O O . LEU B 1 277 ? -49.810 36.776 89.331 1.00 67.36 1116 LEU B O 1
ATOM 4381 N N . MET B 1 278 ? -49.520 34.621 89.904 1.00 71.55 1117 MET B N 1
ATOM 4382 C CA . MET B 1 278 ? -50.923 34.279 89.730 1.00 77.68 1117 MET B CA 1
ATOM 4383 C C . MET B 1 278 ? -51.829 35.048 90.679 1.00 81.94 1117 MET B C 1
ATOM 4384 O O . MET B 1 278 ? -52.982 35.326 90.354 1.00 84.62 1117 MET B O 1
ATOM 4389 N N . LYS B 1 279 ? -51.311 35.391 91.852 1.00 91.66 1118 LYS B N 1
ATOM 4390 C CA . LYS B 1 279 ? -52.116 36.109 92.830 1.00 97.90 1118 LYS B CA 1
ATOM 4391 C C . LYS B 1 279 ? -52.237 37.589 92.460 1.00 98.02 1118 LYS B C 1
ATOM 4392 O O . LYS B 1 279 ? -53.302 38.187 92.607 1.00 101.76 1118 LYS B O 1
ATOM 4398 N N . GLU B 1 280 ? -51.156 38.167 91.948 1.00 106.37 1119 GLU B N 1
ATOM 4399 C CA . GLU B 1 280 ? -51.136 39.595 91.645 1.00 106.30 1119 GLU B CA 1
ATOM 4400 C C . GLU B 1 280 ? -52.005 39.971 90.450 1.00 106.03 1119 GLU B C 1
ATOM 4401 O O . GLU B 1 280 ? -52.273 41.153 90.225 1.00 106.76 1119 GLU B O 1
ATOM 4407 N N . ASP B 1 281 ? -52.446 38.965 89.698 1.00 76.06 1120 ASP B N 1
ATOM 4408 C CA . ASP B 1 281 ? -53.208 39.193 88.476 1.00 75.64 1120 ASP B CA 1
ATOM 4409 C C . ASP B 1 281 ? -53.660 37.867 87.877 1.00 75.87 1120 ASP B C 1
ATOM 4410 O O . ASP B 1 281 ? -52.893 37.200 87.183 1.00 71.76 1120 ASP B O 1
ATOM 4415 N N . PRO B 1 282 ? -54.912 37.474 88.145 1.00 73.66 1121 PRO B N 1
ATOM 4416 C CA . PRO B 1 282 ? -55.440 36.229 87.570 1.00 74.60 1121 PRO B CA 1
ATOM 4417 C C . PRO B 1 282 ? -55.605 36.307 86.047 1.00 72.82 1121 PRO B C 1
ATOM 4418 O O . PRO B 1 282 ? -55.840 35.278 85.410 1.00 72.92 1121 PRO B O 1
ATOM 4422 N N . ALA B 1 283 ? -55.484 37.507 85.483 1.00 77.13 1122 ALA B N 1
ATOM 4423 C CA . ALA B 1 283 ? -55.611 37.697 84.039 1.00 77.23 1122 ALA B CA 1
ATOM 4424 C C . ALA B 1 283 ? -54.333 37.325 83.278 1.00 72.50 1122 ALA B C 1
ATOM 4425 O O . ALA B 1 283 ? -54.354 37.171 82.061 1.00 71.58 1122 ALA B O 1
ATOM 4427 N N . LEU B 1 284 ? -53.225 37.175 83.996 1.00 69.29 1123 LEU B N 1
ATOM 4428 C CA . LEU B 1 284 ? -51.958 36.804 83.369 1.00 63.71 1123 LEU B CA 1
ATOM 4429 C C . LEU B 1 284 ? -51.966 35.368 82.842 1.00 62.43 1123 LEU B C 1
ATOM 4430 O O . LEU B 1 284 ? -51.114 34.999 82.037 1.00 56.31 1123 LEU B O 1
ATOM 4435 N N . GLU B 1 285 ? -52.945 34.580 83.290 1.00 64.67 1124 GLU B N 1
ATOM 4436 C CA . GLU B 1 285 ? -52.974 33.136 83.043 1.00 66.06 1124 GLU B CA 1
ATOM 4437 C C . GLU B 1 285 ? -52.643 32.704 81.613 1.00 62.38 1124 GLU B C 1
ATOM 4438 O O . GLU B 1 285 ? -51.806 31.825 81.411 1.00 58.91 1124 GLU B O 1
ATOM 4444 N N . ILE B 1 286 ? -53.305 33.305 80.628 1.00 67.77 1125 ILE B N 1
ATOM 4445 C CA . ILE B 1 286 ? -53.036 32.961 79.238 1.00 65.79 1125 ILE B CA 1
ATOM 4446 C C . ILE B 1 286 ? -51.605 33.300 78.865 1.00 59.39 1125 ILE B C 1
ATOM 4447 O O . ILE B 1 286 ? -50.873 32.432 78.411 1.00 55.75 1125 ILE B O 1
ATOM 4452 N N . GLU B 1 287 ? -51.219 34.553 79.090 1.00 66.83 1126 GLU B N 1
ATOM 4453 C CA . GLU B 1 287 ? -49.892 35.047 78.755 1.00 63.66 1126 GLU B CA 1
ATOM 4454 C C . GLU B 1 287 ? -48.795 34.137 79.303 1.00 61.09 1126 GLU B C 1
ATOM 4455 O O . GLU B 1 287 ? -47.763 33.914 78.655 1.00 55.48 1126 GLU B O 1
ATOM 4461 N N . LEU B 1 288 ? -49.054 33.590 80.488 1.00 47.42 1127 LEU B N 1
ATOM 4462 C CA . LEU B 1 288 ? -48.118 32.695 81.142 1.00 45.91 1127 LEU B CA 1
ATOM 4463 C C . LEU B 1 288 ? -48.061 31.375 80.388 1.00 45.47 1127 LEU B C 1
ATOM 4464 O O . LEU B 1 288 ? -46.986 30.781 80.217 1.00 42.75 1127 LEU B O 1
ATOM 4469 N N . LEU B 1 289 ? -49.228 30.917 79.945 1.00 48.42 1128 LEU B N 1
ATOM 4470 C CA . LEU B 1 289 ? -49.325 29.677 79.182 1.00 48.66 1128 LEU B CA 1
ATOM 4471 C C . LEU B 1 289 ? -48.564 29.819 77.859 1.00 45.10 1128 LEU B C 1
ATOM 4472 O O . LEU B 1 289 ? -47.935 28.874 77.393 1.00 43.56 1128 LEU B O 1
ATOM 4477 N N . GLN B 1 290 ? -48.636 31.002 77.256 1.00 52.41 1129 GLN B N 1
ATOM 4478 C CA . GLN B 1 290 ? -47.968 31.244 75.988 1.00 51.06 1129 GLN B CA 1
ATOM 4479 C C . GLN B 1 290 ? -46.455 31.221 76.192 1.00 46.64 1129 GLN B C 1
ATOM 4480 O O . GLN B 1 290 ? -45.718 30.658 75.385 1.00 43.07 1129 GLN B O 1
ATOM 4486 N N . HIS B 1 291 ? -46.008 31.815 77.291 1.00 43.23 1130 HIS B N 1
ATOM 4487 C CA . HIS B 1 291 ? -44.606 31.790 77.660 1.00 38.30 1130 HIS B CA 1
ATOM 4488 C C . HIS B 1 291 ? -44.113 30.383 77.971 1.00 38.14 1130 HIS B C 1
ATOM 4489 O O . HIS B 1 291 ? -43.025 29.983 77.536 1.00 35.69 1130 HIS B O 1
ATOM 4496 N N . LEU B 1 292 ? -44.920 29.626 78.695 1.00 38.12 1131 LEU B N 1
ATOM 4497 C CA . LEU B 1 292 ? -44.589 28.245 79.001 1.00 38.35 1131 LEU B CA 1
ATOM 4498 C C . LEU B 1 292 ? -44.461 27.457 77.706 1.00 37.98 1131 LEU B C 1
ATOM 4499 O O . LEU B 1 292 ? -43.632 26.538 77.573 1.00 36.48 1131 LEU B O 1
ATOM 4504 N N . LYS B 1 293 ? -45.296 27.823 76.748 1.00 41.61 1132 LYS B N 1
ATOM 4505 C CA . LYS B 1 293 ? -45.308 27.133 75.478 1.00 43.63 1132 LYS B CA 1
ATOM 4506 C C . LYS B 1 293 ? -43.939 27.308 74.806 1.00 37.41 1132 LYS B C 1
ATOM 4507 O O . LYS B 1 293 ? -43.431 26.380 74.190 1.00 36.64 1132 LYS B O 1
ATOM 4513 N N . VAL B 1 294 ? -43.347 28.491 74.958 1.00 32.72 1133 VAL B N 1
ATOM 4514 C CA . VAL B 1 294 ? -42.012 28.769 74.437 1.00 28.13 1133 VAL B CA 1
ATOM 4515 C C . VAL B 1 294 ? -40.943 27.980 75.197 1.00 27.61 1133 VAL B C 1
ATOM 4516 O O . VAL B 1 294 ? -40.071 27.365 74.577 1.00 25.95 1133 VAL B O 1
ATOM 4520 N N . ALA B 1 295 ? -41.027 27.989 76.532 1.00 30.40 1134 ALA B N 1
ATOM 4521 C CA . ALA B 1 295 ? -40.150 27.171 77.376 1.00 29.46 1134 ALA B CA 1
ATOM 4522 C C . ALA B 1 295 ? -40.130 25.735 76.887 1.00 32.43 1134 ALA B C 1
ATOM 4523 O O . ALA B 1 295 ? -39.070 25.169 76.590 1.00 32.35 1134 ALA B O 1
ATOM 4525 N N . VAL B 1 296 ? -41.320 25.171 76.774 1.00 29.49 1135 VAL B N 1
ATOM 4526 C CA . VAL B 1 296 ? -41.494 23.810 76.322 1.00 31.57 1135 VAL B CA 1
ATOM 4527 C C . VAL B 1 296 ? -40.843 23.556 74.973 1.00 29.17 1135 VAL B C 1
ATOM 4528 O O . VAL B 1 296 ? -40.176 22.538 74.778 1.00 29.97 1135 VAL B O 1
ATOM 4532 N N . ALA B 1 297 ? -41.029 24.481 74.044 1.00 37.48 1136 ALA B N 1
ATOM 4533 C CA . ALA B 1 297 ? -40.427 24.345 72.731 1.00 34.05 1136 ALA B CA 1
ATOM 4534 C C . ALA B 1 297 ? -38.895 24.370 72.848 1.00 30.51 1136 ALA B C 1
ATOM 4535 O O . ALA B 1 297 ? -38.205 23.620 72.149 1.00 30.59 1136 ALA B O 1
ATOM 4537 N N . CYS B 1 298 ? -38.366 25.195 73.754 1.00 25.71 1137 CYS B N 1
ATOM 4538 C CA . CYS B 1 298 ? -36.920 25.243 73.976 1.00 24.67 1137 CYS B CA 1
ATOM 4539 C C . CYS B 1 298 ? -36.440 23.939 74.562 1.00 28.46 1137 CYS B C 1
ATOM 4540 O O . CYS B 1 298 ? -35.285 23.555 74.391 1.00 27.54 1137 CYS B O 1
ATOM 4543 N N . LEU B 1 299 ? -37.335 23.267 75.274 1.00 29.52 1138 LEU B N 1
ATOM 4544 C CA . LEU B 1 299 ? -36.951 22.104 76.051 1.00 32.24 1138 LEU B CA 1
ATOM 4545 C C . LEU B 1 299 ? -37.128 20.799 75.287 1.00 35.21 1138 LEU B C 1
ATOM 4546 O O . LEU B 1 299 ? -37.059 19.730 75.880 1.00 37.92 1138 LEU B O 1
ATOM 4551 N N . ASP B 1 300 ? -37.355 20.890 73.978 1.00 38.64 1139 ASP B N 1
ATOM 4552 C CA . ASP B 1 300 ? -37.467 19.697 73.153 1.00 39.84 1139 ASP B CA 1
ATOM 4553 C C . ASP B 1 300 ? -36.240 18.801 73.248 1.00 43.25 1139 ASP B C 1
ATOM 4554 O O . ASP B 1 300 ? -35.096 19.270 73.355 1.00 40.28 1139 ASP B O 1
ATOM 4559 N N . ASP B 1 301 ? -36.488 17.502 73.191 1.00 47.80 1140 ASP B N 1
ATOM 4560 C CA . ASP B 1 301 ? -35.433 16.527 73.305 1.00 49.37 1140 ASP B CA 1
ATOM 4561 C C . ASP B 1 301 ? -34.693 16.456 72.000 1.00 47.93 1140 ASP B C 1
ATOM 4562 O O . ASP B 1 301 ? -33.510 16.124 71.978 1.00 48.11 1140 ASP B O 1
ATOM 4567 N N . ARG B 1 302 ? -35.401 16.774 70.917 1.00 43.15 1141 ARG B N 1
ATOM 4568 C CA . ARG B 1 302 ? -34.782 16.892 69.611 1.00 43.20 1141 ARG B CA 1
ATOM 4569 C C . ARG B 1 302 ? -34.224 18.290 69.451 1.00 38.30 1141 ARG B C 1
ATOM 4570 O O . ARG B 1 302 ? -34.961 19.243 69.196 1.00 36.38 1141 ARG B O 1
ATOM 4578 N N . ALA B 1 303 ? -32.905 18.381 69.595 1.00 32.77 1142 ALA B N 1
ATOM 4579 C CA . ALA B 1 303 ? -32.187 19.633 69.522 1.00 31.11 1142 ALA B CA 1
ATOM 4580 C C . ALA B 1 303 ? -32.548 20.405 68.267 1.00 29.45 1142 ALA B C 1
ATOM 4581 O O . ALA B 1 303 ? -32.816 21.608 68.331 1.00 26.62 1142 ALA B O 1
ATOM 4583 N N . TRP B 1 304 ? -32.583 19.708 67.131 1.00 36.30 1143 TRP B N 1
ATOM 4584 C CA . TRP B 1 304 ? -32.848 20.361 65.849 1.00 35.17 1143 TRP B CA 1
ATOM 4585 C C . TRP B 1 304 ? -34.263 20.935 65.742 1.00 35.98 1143 TRP B C 1
ATOM 4586 O O . TRP B 1 304 ? -34.568 21.627 64.788 1.00 34.00 1143 TRP B O 1
ATOM 4597 N N . ARG B 1 305 ? -35.123 20.649 66.710 1.00 39.26 1144 ARG B N 1
ATOM 4598 C CA . ARG B 1 305 ? -36.471 21.195 66.689 1.00 38.92 1144 ARG B CA 1
ATOM 4599 C C . ARG B 1 305 ? -36.642 22.340 67.674 1.00 36.83 1144 ARG B C 1
ATOM 4600 O O . ARG B 1 305 ? -37.724 22.925 67.766 1.00 33.63 1144 ARG B O 1
ATOM 4608 N N . ARG B 1 306 ? -35.589 22.635 68.443 1.00 23.08 1145 ARG B N 1
ATOM 4609 C CA . ARG B 1 306 ? -35.659 23.757 69.369 1.00 19.84 1145 ARG B CA 1
ATOM 4610 C C . ARG B 1 306 ? -35.648 25.030 68.516 1.00 17.71 1145 ARG B C 1
ATOM 4611 O O . ARG B 1 306 ? -35.037 25.055 67.440 1.00 16.02 1145 ARG B O 1
ATOM 4619 N N . PRO B 1 307 ? -36.360 26.084 68.959 1.00 20.82 1146 PRO B N 1
ATOM 4620 C CA . PRO B 1 307 ? -36.275 27.344 68.201 1.00 17.13 1146 PRO B CA 1
ATOM 4621 C C . PRO B 1 307 ? -34.888 27.935 68.372 1.00 14.60 1146 PRO B C 1
ATOM 4622 O O . PRO B 1 307 ? -34.189 27.611 69.323 1.00 15.06 1146 PRO B O 1
ATOM 4626 N N . THR B 1 308 ? -34.489 28.805 67.465 1.00 15.76 1147 THR B N 1
ATOM 4627 C CA . THR B 1 308 ? -33.269 29.548 67.667 1.00 14.19 1147 THR B CA 1
ATOM 4628 C C . THR B 1 308 ? -33.633 30.654 68.645 1.00 15.47 1147 THR B C 1
ATOM 4629 O O . THR B 1 308 ? -34.817 30.936 68.847 1.00 16.75 1147 THR B O 1
ATOM 4633 N N . MET B 1 309 ? -32.625 31.311 69.207 1.00 12.40 1148 MET B N 1
ATOM 4634 C CA . MET B 1 309 ? -32.859 32.431 70.089 1.00 13.14 1148 MET B CA 1
ATOM 4635 C C . MET B 1 309 ? -33.577 33.603 69.390 1.00 13.77 1148 MET B C 1
ATOM 4636 O O . MET B 1 309 ? -34.463 34.243 69.969 1.00 14.20 1148 MET B O 1
ATOM 4641 N N . VAL B 1 310 ? -33.208 33.871 68.139 1.00 12.52 1149 VAL B N 1
ATOM 4642 C CA . VAL B 1 310 ? -33.935 34.849 67.350 1.00 13.53 1149 VAL B CA 1
ATOM 4643 C C . VAL B 1 310 ? -35.446 34.495 67.240 1.00 15.11 1149 VAL B C 1
ATOM 4644 O O . VAL B 1 310 ? -36.300 35.384 67.322 1.00 16.36 1149 VAL B O 1
ATOM 4648 N N . GLN B 1 311 ? -35.770 33.209 67.043 1.00 16.46 1150 GLN B N 1
ATOM 4649 C CA . GLN B 1 311 ? -37.171 32.766 66.990 1.00 17.41 1150 GLN B CA 1
ATOM 4650 C C . GLN B 1 311 ? -37.844 32.831 68.378 1.00 20.79 1150 GLN B C 1
ATOM 4651 O O . GLN B 1 311 ? -39.060 32.919 68.484 1.00 21.33 1150 GLN B O 1
ATOM 4657 N N . VAL B 1 312 ? -37.058 32.730 69.446 1.00 16.43 1151 VAL B N 1
ATOM 4658 C CA . VAL B 1 312 ? -37.613 32.874 70.782 1.00 17.60 1151 VAL B CA 1
ATOM 4659 C C . VAL B 1 312 ? -38.106 34.316 70.999 1.00 19.03 1151 VAL B C 1
ATOM 4660 O O . VAL B 1 312 ? -39.237 34.529 71.450 1.00 21.15 1151 VAL B O 1
ATOM 4664 N N . MET B 1 313 ? -37.254 35.282 70.677 1.00 23.68 1152 MET B N 1
ATOM 4665 C CA . MET B 1 313 ? -37.597 36.703 70.727 1.00 26.55 1152 MET B CA 1
ATOM 4666 C C . MET B 1 313 ? -38.841 37.004 69.903 1.00 29.23 1152 MET B C 1
ATOM 4667 O O . MET B 1 313 ? -39.727 37.724 70.336 1.00 31.00 1152 MET B O 1
ATOM 4672 N N . ALA B 1 314 ? -38.906 36.409 68.722 1.00 20.89 1153 ALA B N 1
ATOM 4673 C CA . ALA B 1 314 ? -40.046 36.609 67.855 1.00 22.82 1153 ALA B CA 1
ATOM 4674 C C . ALA B 1 314 ? -41.303 36.067 68.546 1.00 24.93 1153 ALA B C 1
ATOM 4675 O O . ALA B 1 314 ? -42.384 36.691 68.499 1.00 27.53 1153 ALA B O 1
ATOM 4677 N N . MET B 1 315 ? -41.149 34.921 69.207 1.00 30.58 1154 MET B N 1
ATOM 4678 C CA . MET B 1 315 ? -42.266 34.317 69.888 1.00 32.24 1154 MET B CA 1
ATOM 4679 C C . MET B 1 315 ? -42.702 35.208 71.032 1.00 36.42 1154 MET B C 1
ATOM 4680 O O . MET B 1 315 ? -43.894 35.409 71.222 1.00 39.35 1154 MET B O 1
ATOM 4685 N N . PHE B 1 316 ? -41.743 35.760 71.771 1.00 33.90 1155 PHE B N 1
ATOM 4686 C CA . PHE B 1 316 ? -42.062 36.727 72.824 1.00 34.45 1155 PHE B CA 1
ATOM 4687 C C . PHE B 1 316 ? -42.805 37.942 72.291 1.00 39.49 1155 PHE B C 1
ATOM 4688 O O . PHE B 1 316 ? -43.746 38.434 72.917 1.00 43.88 1155 PHE B O 1
ATOM 4696 N N . LYS B 1 317 ? -42.394 38.414 71.127 1.00 40.56 1156 LYS B N 1
ATOM 4697 C CA . LYS B 1 317 ? -42.931 39.641 70.583 1.00 44.84 1156 LYS B CA 1
ATOM 4698 C C . LYS B 1 317 ? -44.372 39.414 70.096 1.00 47.92 1156 LYS B C 1
ATOM 4699 O O . LYS B 1 317 ? -45.239 40.266 70.262 1.00 51.61 1156 LYS B O 1
ATOM 4705 N N . GLU B 1 318 ? -44.600 38.242 69.511 1.00 44.74 1157 GLU B N 1
ATOM 4706 C CA . GLU B 1 318 ? -45.899 37.835 69.013 1.00 48.61 1157 GLU B CA 1
ATOM 4707 C C . GLU B 1 318 ? -46.888 37.732 70.165 1.00 53.64 1157 GLU B C 1
ATOM 4708 O O . GLU B 1 318 ? -48.061 38.061 70.019 1.00 57.59 1157 GLU B O 1
ATOM 4714 N N . ILE B 1 319 ? -46.406 37.260 71.310 1.00 54.30 1158 ILE B N 1
ATOM 4715 C CA . ILE B 1 319 ? -47.251 37.065 72.482 1.00 57.20 1158 ILE B CA 1
ATOM 4716 C C . ILE B 1 319 ? -47.799 38.396 72.980 1.00 61.13 1158 ILE B C 1
ATOM 4717 O O . ILE B 1 319 ? -49.002 38.536 73.207 1.00 66.64 1158 ILE B O 1
ATOM 4722 N N . GLN B 1 320 ? -46.912 39.372 73.128 1.00 103.08 1159 GLN B N 1
ATOM 4723 C CA . GLN B 1 320 ? -47.296 40.694 73.602 1.00 106.74 1159 GLN B CA 1
ATOM 4724 C C . GLN B 1 320 ? -48.212 41.431 72.630 1.00 110.70 1159 GLN B C 1
ATOM 4725 O O . GLN B 1 320 ? -49.294 41.889 73.006 1.00 117.24 1159 GLN B O 1
ATOM 4731 N N . ALA B 1 321 ? -47.778 41.536 71.379 1.00 75.27 1160 ALA B N 1
ATOM 4732 C CA . ALA B 1 321 ? -48.553 42.222 70.350 1.00 80.62 1160 ALA B CA 1
ATOM 4733 C C . ALA B 1 321 ? -49.581 41.300 69.690 1.00 81.40 1160 ALA B C 1
ATOM 4734 O O . ALA B 1 321 ? -50.578 40.920 70.308 1.00 85.02 1160 ALA B O 1
ATOM 4736 N N . THR C 2 2 ? -44.915 11.864 76.841 1.00 134.51 307 THR F N 1
ATOM 4737 C CA . THR C 2 2 ? -44.982 12.726 78.017 1.00 132.46 307 THR F CA 1
ATOM 4738 C C . THR C 2 2 ? -45.040 14.188 77.586 1.00 129.45 307 THR F C 1
ATOM 4739 O O . THR C 2 2 ? -46.008 14.890 77.878 1.00 126.92 307 THR F O 1
ATOM 4743 N N . MET C 2 3 ? -44.000 14.639 76.886 1.00 133.07 308 MET F N 1
ATOM 4744 C CA . MET C 2 3 ? -43.880 16.047 76.505 1.00 130.04 308 MET F CA 1
ATOM 4745 C C . MET C 2 3 ? -44.800 16.454 75.352 1.00 128.91 308 MET F C 1
ATOM 4746 O O . MET C 2 3 ? -45.346 17.557 75.355 1.00 125.26 308 MET F O 1
ATOM 4751 N N . GLU C 2 4 ? -44.955 15.575 74.362 1.00 111.29 309 GLU F N 1
ATOM 4752 C CA . GLU C 2 4 ? -45.853 15.843 73.238 1.00 111.82 309 GLU F CA 1
ATOM 4753 C C . GLU C 2 4 ? -47.282 16.030 73.737 1.00 109.37 309 GLU F C 1
ATOM 4754 O O . GLU C 2 4 ? -48.044 16.834 73.196 1.00 106.84 309 GLU F O 1
ATOM 4760 N N . GLU C 2 5 ? -47.626 15.282 74.780 1.00 113.63 310 GLU F N 1
ATOM 4761 C CA . GLU C 2 5 ? -48.888 15.459 75.483 1.00 111.66 310 GLU F CA 1
ATOM 4762 C C . GLU C 2 5 ? -48.973 16.847 76.105 1.00 108.92 310 GLU F C 1
ATOM 4763 O O . GLU C 2 5 ? -50.002 17.515 76.022 1.00 107.48 310 GLU F O 1
ATOM 4769 N N . LEU C 2 6 ? -47.878 17.264 76.736 1.00 86.92 311 LEU F N 1
ATOM 4770 C CA . LEU C 2 6 ? -47.783 18.566 77.399 1.00 84.82 311 LEU F CA 1
ATOM 4771 C C . LEU C 2 6 ? -48.035 19.758 76.471 1.00 84.15 311 LEU F C 1
ATOM 4772 O O . LEU C 2 6 ? -48.786 20.669 76.816 1.00 83.48 311 LEU F O 1
ATOM 4777 N N . GLN C 2 7 ? -47.399 19.766 75.306 1.00 127.08 312 GLN F N 1
ATOM 4778 C CA . GLN C 2 7 ? -47.616 20.860 74.371 1.00 126.72 312 GLN F CA 1
ATOM 4779 C C . GLN C 2 7 ? -49.064 20.874 73.900 1.00 126.89 312 GLN F C 1
ATOM 4780 O O . GLN C 2 7 ? -49.665 21.937 73.746 1.00 127.17 312 GLN F O 1
ATOM 4786 N N . ALA C 2 8 ? -49.624 19.687 73.696 1.00 85.39 313 ALA F N 1
ATOM 4787 C CA . ALA C 2 8 ? -51.029 19.563 73.354 1.00 86.06 313 ALA F CA 1
ATOM 4788 C C . ALA C 2 8 ? -51.880 20.118 74.498 1.00 85.64 313 ALA F C 1
ATOM 4789 O O . ALA C 2 8 ? -52.834 20.868 74.271 1.00 85.49 313 ALA F O 1
ATOM 4791 N N . ALA C 2 9 ? -51.503 19.758 75.724 1.00 86.97 314 ALA F N 1
ATOM 4792 C CA . ALA C 2 9 ? -52.186 20.198 76.942 1.00 85.57 314 ALA F CA 1
ATOM 4793 C C . ALA C 2 9 ? -52.220 21.716 77.102 1.00 84.37 314 ALA F C 1
ATOM 4794 O O . ALA C 2 9 ? -53.259 22.295 77.410 1.00 85.51 314 ALA F O 1
ATOM 4796 N N . ILE C 2 10 ? -51.071 22.348 76.902 1.00 82.76 315 ILE F N 1
ATOM 4797 C CA . ILE C 2 10 ? -50.941 23.791 77.061 1.00 81.47 315 ILE F CA 1
ATOM 4798 C C . ILE C 2 10 ? -51.878 24.536 76.113 1.00 81.42 315 ILE F C 1
ATOM 4799 O O . ILE C 2 10 ? -52.516 25.513 76.501 1.00 80.75 315 ILE F O 1
ATOM 4804 N N . GLN C 2 11 ? -51.972 24.056 74.878 1.00 86.34 316 GLN F N 1
ATOM 4805 C CA . GLN C 2 11 ? -52.888 24.632 73.899 1.00 88.38 316 GLN F CA 1
ATOM 4806 C C . GLN C 2 11 ? -54.332 24.507 74.364 1.00 88.83 316 GLN F C 1
ATOM 4807 O O . GLN C 2 11 ? -55.117 25.454 74.272 1.00 87.76 316 GLN F O 1
ATOM 4813 N N . ALA C 2 12 ? -54.674 23.323 74.855 1.00 90.91 317 ALA F N 1
ATOM 4814 C CA . ALA C 2 12 ? -55.997 23.075 75.401 1.00 92.86 317 ALA F CA 1
ATOM 4815 C C . ALA C 2 12 ? -56.279 24.053 76.535 1.00 92.03 317 ALA F C 1
ATOM 4816 O O . ALA C 2 12 ? -57.387 24.569 76.661 1.00 92.49 317 ALA F O 1
ATOM 4818 N N . ALA C 2 13 ? -55.258 24.315 77.346 1.00 83.36 318 ALA F N 1
ATOM 4819 C 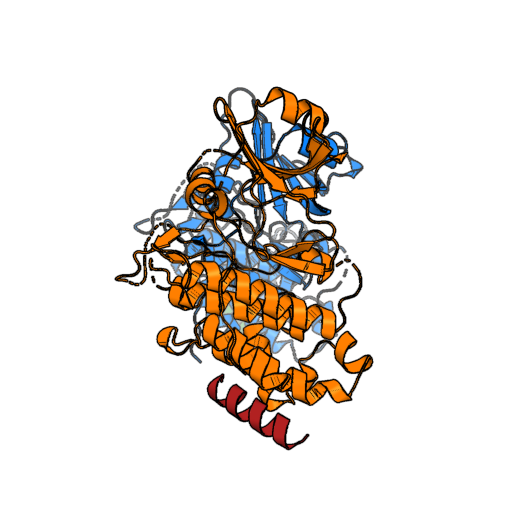CA . ALA C 2 13 ? -55.378 25.246 78.459 1.00 82.22 318 ALA F CA 1
ATOM 4820 C C . ALA C 2 13 ? -55.733 26.637 77.952 1.00 81.23 318 ALA F C 1
ATOM 4821 O O . ALA C 2 13 ? -56.697 27.247 78.406 1.00 81.68 318 ALA F O 1
ATOM 4823 N N . ILE C 2 14 ? -54.953 27.126 76.997 1.00 87.86 319 ILE F N 1
ATOM 4824 C CA . ILE C 2 14 ? -55.189 28.443 76.423 1.00 87.49 319 ILE F CA 1
ATOM 4825 C C . ILE C 2 14 ? -56.613 28.579 75.862 1.00 89.43 319 ILE F C 1
ATOM 4826 O O . ILE C 2 14 ? -57.173 29.677 75.822 1.00 89.62 319 ILE F O 1
ATOM 4831 N N . ALA C 2 15 ? -57.204 27.456 75.461 1.00 109.26 320 ALA F N 1
ATOM 4832 C CA . ALA C 2 15 ? -58.594 27.432 75.003 1.00 112.51 320 ALA F CA 1
ATOM 4833 C C . ALA C 2 15 ? -59.584 27.624 76.152 1.00 111.80 320 ALA F C 1
ATOM 4834 O O . ALA C 2 15 ? -60.521 28.418 76.051 1.00 111.95 320 ALA F O 1
ATOM 4836 N N . HIS C 2 16 ? -59.364 26.890 77.240 1.00 131.67 321 HIS F N 1
ATOM 4837 C CA . HIS C 2 16 ? -60.184 26.989 78.446 1.00 132.97 321 HIS F CA 1
ATOM 4838 C C . HIS C 2 16 ? -60.272 28.433 78.931 1.00 132.47 321 HIS F C 1
ATOM 4839 O O . HIS C 2 16 ? -61.234 28.822 79.597 1.00 133.48 321 HIS F O 1
ATOM 4846 N N . CYS C 2 17 ? -59.249 29.215 78.602 1.00 92.27 322 CYS F N 1
ATOM 4847 C CA . CYS C 2 17 ? -59.272 30.650 78.819 1.00 92.24 322 CYS F CA 1
ATOM 4848 C C . CYS C 2 17 ? -59.527 31.335 77.479 1.00 91.89 322 CYS F C 1
ATOM 4849 O O . CYS C 2 17 ? -60.437 32.152 77.343 1.00 93.10 322 CYS F O 1
ATOM 4852 N N . THR D 2 2 ? -26.597 -24.443 110.439 1.00 116.16 307 THR E N 1
ATOM 4853 C CA . THR D 2 2 ? -27.210 -23.537 111.403 1.00 115.08 307 THR E CA 1
ATOM 4854 C C . THR D 2 2 ? -28.022 -22.465 110.688 1.00 113.52 307 THR E C 1
ATOM 4855 O O . THR D 2 2 ? -29.237 -22.363 110.872 1.00 111.60 307 THR E O 1
ATOM 4859 N N . MET D 2 3 ? -27.331 -21.672 109.871 1.00 148.68 308 MET E N 1
ATOM 4860 C CA . MET D 2 3 ? -27.940 -20.578 109.118 1.00 147.17 308 MET E CA 1
ATOM 4861 C C . MET D 2 3 ? -29.149 -21.029 108.298 1.00 147.20 308 MET E C 1
ATOM 4862 O O . MET D 2 3 ? -30.195 -20.388 108.314 1.00 145.25 308 MET E O 1
ATOM 4867 N N . GLU D 2 4 ? -28.998 -22.137 107.582 1.00 125.98 309 GLU E N 1
ATOM 4868 C CA . GLU D 2 4 ? -30.066 -22.645 106.728 1.00 125.85 309 GLU E CA 1
ATOM 4869 C C . GLU D 2 4 ? -31.213 -23.235 107.539 1.00 125.37 309 GLU E C 1
ATOM 4870 O O . GLU D 2 4 ? -32.350 -23.301 107.068 1.00 123.63 309 GLU E O 1
ATOM 4876 N N . GLU D 2 5 ? -30.904 -23.687 108.748 1.00 133.76 310 GLU E N 1
ATOM 4877 C CA . GLU D 2 5 ? -31.938 -24.118 109.671 1.00 132.93 310 GLU E CA 1
ATOM 4878 C C . GLU D 2 5 ? -32.753 -22.885 110.009 1.00 131.73 310 GLU E C 1
ATOM 4879 O O . GLU D 2 5 ? -33.986 -22.903 109.976 1.00 131.09 310 GLU E O 1
ATOM 4885 N N . LEU D 2 6 ? -32.035 -21.808 110.322 1.00 100.43 311 LEU E N 1
ATOM 4886 C CA . LEU D 2 6 ? -32.631 -20.514 110.629 1.00 98.55 311 LEU E CA 1
ATOM 4887 C C . LEU D 2 6 ? -33.507 -20.018 109.476 1.00 97.60 311 LEU E C 1
ATOM 4888 O O . LEU D 2 6 ? -34.626 -19.544 109.693 1.00 95.88 311 LEU E O 1
ATOM 4893 N N . GLN D 2 7 ? -33.001 -20.151 108.254 1.00 93.43 312 GLN E N 1
ATOM 4894 C CA . GLN D 2 7 ? -33.748 -19.757 107.069 1.00 93.19 312 GLN E CA 1
ATOM 4895 C C . GLN D 2 7 ? -35.057 -20.546 106.949 1.00 93.17 312 GLN E C 1
ATOM 4896 O O . GLN D 2 7 ? -36.099 -19.989 106.607 1.00 92.76 312 GLN E O 1
ATOM 4902 N N . ALA D 2 8 ? -35.000 -21.839 107.253 1.00 100.58 313 ALA E N 1
ATOM 4903 C CA . ALA D 2 8 ? -36.198 -22.675 107.260 1.00 100.12 313 ALA E CA 1
ATOM 4904 C C . ALA D 2 8 ? -37.197 -22.195 108.312 1.00 98.98 313 ALA E C 1
ATOM 4905 O O . ALA D 2 8 ? -38.400 -22.126 108.053 1.00 97.97 313 ALA E O 1
ATOM 4907 N N . ALA D 2 9 ? -36.683 -21.860 109.494 1.00 93.14 314 ALA E N 1
ATOM 4908 C CA . ALA D 2 9 ? -37.508 -21.381 110.606 1.00 92.76 314 ALA E CA 1
ATOM 4909 C C . ALA D 2 9 ? -38.352 -20.177 110.207 1.00 92.13 314 ALA E C 1
ATOM 4910 O O . ALA D 2 9 ? -39.550 -20.096 110.532 1.00 92.24 314 ALA E O 1
ATOM 4912 N N . ILE D 2 10 ? -37.707 -19.252 109.492 1.00 91.72 315 ILE E N 1
ATOM 4913 C CA . ILE D 2 10 ? -38.335 -18.008 109.064 1.00 91.32 315 ILE E CA 1
ATOM 4914 C C . ILE D 2 10 ? -39.383 -18.276 107.996 1.00 91.67 315 ILE E C 1
ATOM 4915 O O . ILE D 2 10 ? -40.409 -17.601 107.949 1.00 91.68 315 ILE E O 1
ATOM 4920 N N . GLN D 2 11 ? -39.129 -19.267 107.147 1.00 104.84 316 GLN E N 1
ATOM 4921 C CA . GLN D 2 11 ? -40.082 -19.636 106.102 1.00 106.90 316 GLN E CA 1
ATOM 4922 C C . GLN D 2 11 ? -41.322 -20.278 106.710 1.00 107.06 316 GLN E C 1
ATOM 4923 O O . GLN D 2 11 ? -42.442 -20.048 106.253 1.00 106.55 316 GLN E O 1
ATOM 4929 N N . ALA D 2 12 ? -41.111 -21.085 107.742 1.00 106.19 317 ALA E N 1
ATOM 4930 C CA . ALA D 2 12 ? -42.218 -21.651 108.493 1.00 106.91 317 ALA E CA 1
ATOM 4931 C C . ALA D 2 12 ? -43.071 -20.514 109.031 1.00 105.73 317 ALA E C 1
ATOM 4932 O O . ALA D 2 12 ? -44.288 -20.524 108.895 1.00 105.82 317 ALA E O 1
ATOM 4934 N N . ALA D 2 13 ? -42.411 -19.515 109.608 1.00 103.24 318 ALA E N 1
ATOM 4935 C CA . ALA D 2 13 ? -43.100 -18.407 110.264 1.00 102.70 318 ALA E CA 1
ATOM 4936 C C . ALA D 2 13 ? -44.051 -17.628 109.353 1.00 102.77 318 ALA E C 1
ATOM 4937 O O . ALA D 2 13 ? -45.135 -17.249 109.783 1.00 102.43 318 ALA E O 1
ATOM 4939 N N . ILE D 2 14 ? -43.648 -17.372 108.110 1.00 120.17 319 ILE E N 1
ATOM 4940 C CA . ILE D 2 14 ? -44.550 -16.710 107.169 1.00 121.37 319 ILE E CA 1
ATOM 4941 C C . ILE D 2 14 ? -45.678 -17.659 106.799 1.00 122.12 319 ILE E C 1
ATOM 4942 O O . ILE D 2 14 ? -46.841 -17.262 106.734 1.00 121.82 319 ILE E O 1
ATOM 4947 N N . ALA D 2 15 ? -45.325 -18.919 106.564 1.00 107.55 320 ALA E N 1
ATOM 4948 C CA . ALA D 2 15 ? -46.312 -19.954 106.297 1.00 109.31 320 ALA E CA 1
ATOM 4949 C C . ALA D 2 15 ? -47.218 -20.126 107.511 1.00 110.25 320 ALA E C 1
ATOM 4950 O O . ALA D 2 15 ? -48.432 -20.275 107.376 1.00 110.63 320 ALA E O 1
ATOM 4952 N N . HIS D 2 16 ? -46.614 -20.088 108.696 1.00 126.10 321 HIS E N 1
ATOM 4953 C CA . HIS D 2 16 ? -47.348 -20.247 109.949 1.00 125.91 321 HIS E CA 1
ATOM 4954 C C . HIS D 2 16 ? -47.979 -18.934 110.417 1.00 126.03 321 HIS E C 1
ATOM 4955 O O . HIS D 2 16 ? -48.286 -18.748 111.600 1.00 125.24 321 HIS E O 1
ATOM 4962 N N . CYS D 2 17 ? -48.143 -18.022 109.464 1.00 110.69 322 CYS E N 1
ATOM 4963 C CA . CYS D 2 17 ? -49.060 -16.906 109.603 1.00 113.39 322 CYS E CA 1
ATOM 4964 C C . CYS D 2 17 ? -50.214 -17.208 108.666 1.00 114.42 322 CYS E C 1
ATOM 4965 O O . CYS D 2 17 ? -50.010 -17.810 107.608 1.00 114.43 322 CYS E O 1
#

Secondary structure (DSSP, 8-state):
----------GGGSPPPEE--HHHHHHHTTTT-GGGEEE-SSSEEEEEEE-TTS-EEEEEEEPPPSS---HHHHHHHTTGGG---TTB--EEEEEEETTEEEEEEEP-TT-BHHHHHH----HHHHHHHHHHHHHHHHHHHHSSSSEEE-S---GGGEEE-TT--EEE---TT-EEE-TT-------S-TTT--GGGG-----HHHHHHHHHHHHHHHHH---SS--TTTTTS-HHHHHHHHHHHHGGGSS-HHHHHH-GGGHHHHHHHHHHHHHHT-SSGGGSPPHHHHHHHHHHHH-/----S-------EE--HHHHHHHTTTT-TTTEEEE-SSEEEEEEE-TT--EEEEEEE---HHHHHHHTTGGG---TTB--EEEEE-STT--EEEEEP-TT-BHHHHH-----HHHHHHHHHHHHHHHHHHHHSSSSEEE-----GGGEEE-TTS-EEE---TT-EEE-TT---------TTT--HHHH-----HHHHHHHHHHHHHHHHH---SS--TTTTTS-HHHHHHHHTTT-GGGGS-HHHHHH-GGGHHHHHHHHHHHHHHT-SSGGGSPPHHHHHHHHHHHH-/-HHHHHHHHHHHHHT-/-HHHHHHHHHHHHHH-

Nearest PDB structures (foldseek):
  4oh4-assembly1_A  TM=1.000E+00  e=2.433E-60  Arabidopsis thaliana
  5lpb-assembly1_A  TM=9.582E-01  e=6.606E-49  Arabidopsis thaliana
  6o9d-assembly4_D  TM=8.839E-01  e=6.978E-25  Homo sapiens
  5t1s-assembly1_A  TM=9.049E-01  e=3.959E-24  Homo sapiens
  5l6w-assembly1_L  TM=7.909E-01  e=9.561E-18  Homo sapiens

Sequence (620 aa):
DLEVLFQGPHMAFEKPLRKLTFADLLQATNGFHNDSLIGSGGFGDVYKAILKDGSAVAIKKLIHVSGQGDREFMAEMETIGKIKHRNLVPLLGYCKVGDERLLVYEFMKYGSLEDVLHDKLNWSTRRKIAIGSARGLAFLHHNCSPHIIHRDMKSSNVLLDENLEARVSDFGMARLMSAMDHLVTLAGTPGYVPPEYYQFRCSTKGDVYSYGVVLLELLTGKRPTDSPDFGDNNLVGWVKQHAKLRISDVFDPELMKEDPALEIELLQHLKVAVACLDDRAWRRPTMVQVMAMFKEIQADLEVLFQGPHPLRKLTFADLLQATNGFHNDSLIGSGGFGDVYKAILKDGSAVAIKKLIHDREFMAEMETIGKIKHRNLVPLLGYCKVGDERLLVYEFMKYGSLEDVLHVKLNWSTRRKIAIGSARGLAFLHHNCSPHIIHRDMKSSNVLLDENLEARVSDFGMARLMSAMDHLVTLAGTPGYVPPEYYQFRCSTKGDVYSYGVVLLELLTGKRPTDSPDFGDNNLVGWVKQHAKLRISDVFDPELMKEDPALEIELLQHLKVAVACLDDRAWRRPTMVQVMAMFKEIQATMEELQAAIQAAIAHCTMEELQAAIQAAIAHC

B-factor: mean 53.06, std 30.02, range [9.22, 188.53]

Organism: Arabidopsis thaliana (NCBI:txid3702)

InterPro domains:
  IPR000719 Protein kinase domain [PS50011] (883-1158)
  IPR000719 Protein kinase domain [SM00220] (883-1155)
  IPR001245 Serine-threonine/tyrosine-protein kinase, catalytic domain [PF07714] (886-1116)
  IPR001611 Leucine-rich repeat [PF00560] (223-239)
  IPR001611 Leucine-rich repeat [PF00560] (247-267)
  IPR001611 Leucine-rich repeat [PF00560] (292-313)
  IPR001611 Leucine-rich repeat [PF00560] (318-339)
  IPR001611 Leucine-rich repeat [PF00560] (367-388)
  IPR001611 Leucine-rich repeat [PF00560] (391-412)
  IPR001611 Leucine-rich repeat [PF00560] (418-439)
  IPR001611 Leucine-rich repeat [PF00560] (442-463)
  IPR001611 Leucine-rich repeat [PF00560] (490-511)
  IPR001611 Leucine-rich repeat [PF13855] (513-571)
  IPR001611 Leucine-rich repeat [PF13855] (700-738)
  IPR003591 Leucine-rich repeat, typical subtype [SM00369] (98-120)
  IPR003591 Leucine-rich repeat, typical subtype [SM00369] (172-202)
  IPR003591 Leucine-rich repeat, typical subtype [SM00369] (290-314)
  IPR003591 Leucine-rich repeat, typical subtype [SM00369] (364-388)
  IPR003591 Leucine-rich repeat, typical subtype [SM00369] (487-511)
  IPR003591 Leucine-rich repeat, typical subtype [SM00369] (535-559)

Radius of gyration: 28.14 Å; Cα contacts (8 Å, |Δi|>4): 1103; chains: 4; bounding box: 67×80×69 Å

GO terms:
  GO:0005886 plasma membrane (C, EXP)
  GO:0005515 protein binding (F, IPI)
  GO:0004672 protein kinase activity (F, IDA)
  GO:0004674 protein serine/threonine kinase activity (F, IDA)
  GO:0005496 steroid binding (F, IDA)
  GO:0005768 endosome (C, IDA)
  GO:0005886 plasma membrane (C, IDA)
  GO:0010268 brassinosteroid homeostasis (P, IEP)
  GO:0009911 positive regulation of flower development (P, IGI)
  GO:0010224 response to UV-B (P, IGI)
  GO:0005886 plasma membrane (C, HDA)
  GO:0009414 response to water deprivation (P, IMP)
  GO:0009416 response to light stimulus (P, IMP)
  GO:0009729 detection of brassinosteroid stimulus (P, IMP)
  GO:0009742 brassinosteroid mediated signaling pathway (P, IMP)
  GO:0010584 pollen exine formation (P, IMP)
  GO:0048366 leaf development (P, IMP)
  GO:0048657 anther wall tapetum cell differentiation (P, IMP)
  GO:0000149 SNARE binding (F, IPI)
  GO:0042803 protein homodimerization activity (F, IPI)

Solvent-accessible surface area: 30290 Å² total